Protein AF-A0A8S3WLP1-F1 (afdb_monomer_lite)

Radius of gyration: 37.95 Å; chains: 1; bounding box: 92×64×104 Å

Organism: Parnassius apollo (NCBI:txid110799)

Foldseek 3Di:
DLLVQLVVDDAPVSLLVSLLVVVVVVVVVVVVCVVVVVVPDDPDPDDDPVRVVLVVLLVVLVVLLVLLVCVLVPDVDPVSVVSVCVLCVPPPDDPPDPCNNVVSVVSSVVSVVVSVVSVVVSVVVVVVVVVVVLVVCCVVPVVVSVCVVVCPPDDDPDPDPPPVVVCVVVCVVPVDDDDDDDDPVVVVVCVVCVPPDDDDDDQQALVNLQVVLVPDDQPDQDWPSRDGSVSVNVPSSNSHSVSVNVSVCVVVVHDDPSVVDGDDDDDDDVLVVLLVLLVVLLVVLVPDPPVRQDDQDDDDPDPVLVVSLVSCVVVLVVQCVVQDDPSSVVSSVSSNSVSSSVSVVVVCSVPPDDDDDDPPDDPVLVVLVVLLVVLVVLLVLLVCVLVVDPDPVSVVSVCVLCVVPPDDPPDPCVNVVSVVSSVVSVVSSVVSVVVSVVVVVVVVVVVLVVVCVVPVCVSVVVVVDDPPPDDDDDDDPVRVVVVVVVD

pLDDT: mean 73.32, std 16.51, range [24.61, 93.19]

Secondary structure (DSSP, 8-state):
-HHHHHHT--SHHHHHHHHHHHHHHHHHHHHHHHHHTT-SS--S----HHHHHHHHHHHHHHHHHHHHHHHHTT---HHHHHHHHHHTTTSS--TTSTTHHHHHHHHHHHHHHHHHHHHHHHHHHHHHHHHHHHHHHHHH-SSHHHHHHH-SS---SS-PPPHHHHHHHHHHHHTS---PPPPTHHHHHHHHHTTSPPPPPP---HHHHHHHHHHS-TTSPP-TT---HHHHHH-TTHHHHHHHHHHHHHHHT---HHHH---------HHHHHHHHHHHHHHHHHHS-GGGPPPPP-----HHHHHHHHHHHHHHHHHHHT--SHHHHHHHHHHHHHHHHHHHHHHHHSS-----------HHHHHHHHHHHHHHHHHHHHHHHHTT---HHHHHHHHHHTTTS---TTSTTHHHHHHHHHHHHHHHHHHHHHHHHHHHHHHHHHHHHHHHHH-SSHHHHHHHS-------PPPPHHHHHHHHH--

Sequence (487 aa):
MLVTYLEASRDLCETDSILFGAALAVCRIIVAKVSTAGRATGQSSAIPAWRRRIEERIAKARALIGRLICFRSGNNRPRIVRTVRMAFAGTNVSLSQPDITQKLTERIDDLKQIIAAWGKRIRRYTERSTRFNQNRLFQSDQKRPYESLERPMVSGTGPAPNQADTVAYWRGLCSEPVNHSEGPWTEVVASQCASIKSMDNVIITPVDVAEAVRRAPNWKSPGLDGLHHYWLKGFVVCHTVLARQFQEALNQKSLPSLFTTGITHLVPKDQEHMRSTLEEAIVETRSTPLENRPRLLRIALSKRNRTVVRALNPMLVTYLEASRDLCETDSILFGAALAVCRIIVAKVSTAGRATGQSSAIPAWRRRIEERIAKARALIGRLICFRSGNNRPRIVRSVRMAFAWTNVSLSQLDITQKLTERIDDLKQRIAAWGKRIRRYTERSTRFNQNRLFQSDQKRPYESLERPMVSGTSPAPNQADTVAFWRGL

Structure (mmCIF, N/CA/C/O backbone):
data_AF-A0A8S3WLP1-F1
#
_entry.id   AF-A0A8S3WLP1-F1
#
loop_
_atom_site.group_PDB
_atom_site.id
_atom_site.type_symbol
_atom_site.label_atom_id
_atom_site.label_alt_id
_atom_site.label_comp_id
_atom_site.label_asym_id
_atom_site.label_entity_id
_atom_site.label_seq_id
_atom_site.pdbx_PDB_ins_code
_atom_site.Cartn_x
_atom_site.Cartn_y
_atom_site.Cartn_z
_atom_site.occupancy
_atom_site.B_iso_or_equiv
_atom_site.auth_seq_id
_atom_site.auth_comp_id
_atom_site.auth_asym_id
_atom_site.auth_atom_id
_atom_site.pdbx_PDB_model_num
ATOM 1 N N . MET A 1 1 ? -17.213 -3.301 -33.132 1.00 66.12 1 MET A N 1
ATOM 2 C CA . MET A 1 1 ? -17.154 -1.854 -32.833 1.00 66.12 1 MET A CA 1
ATOM 3 C C . MET A 1 1 ? -15.719 -1.335 -32.860 1.00 66.12 1 MET A C 1
ATOM 5 O O . MET A 1 1 ? -15.440 -0.527 -33.718 1.00 66.12 1 MET A O 1
ATOM 9 N N . LEU A 1 2 ? -14.779 -1.795 -32.019 1.00 81.12 2 LEU A N 1
ATOM 10 C CA . LEU A 1 2 ? -13.382 -1.317 -32.122 1.00 81.12 2 LEU A CA 1
ATOM 11 C C . LEU A 1 2 ? -12.720 -1.681 -33.469 1.00 81.12 2 LEU A C 1
ATOM 13 O O . LEU A 1 2 ? -12.082 -0.832 -34.071 1.00 81.12 2 LEU A O 1
ATOM 17 N N . VAL A 1 3 ? -12.944 -2.905 -33.965 1.00 83.75 3 VAL A N 1
ATOM 18 C CA . VAL A 1 3 ? -12.459 -3.389 -35.277 1.00 83.75 3 VAL A CA 1
ATOM 19 C C . VAL A 1 3 ? -12.862 -2.441 -36.413 1.00 83.75 3 VAL A C 1
ATOM 21 O O . VAL A 1 3 ? -12.006 -1.954 -37.131 1.00 83.75 3 VAL A O 1
ATOM 24 N N . THR A 1 4 ? -14.148 -2.089 -36.497 1.00 84.12 4 THR A N 1
ATOM 25 C CA . THR A 1 4 ? -14.695 -1.237 -37.566 1.00 84.12 4 THR A CA 1
ATOM 26 C C . THR A 1 4 ? -14.133 0.185 -37.543 1.00 84.12 4 THR A C 1
ATOM 28 O O . THR A 1 4 ? -13.967 0.789 -38.594 1.00 84.12 4 THR A O 1
ATOM 31 N N . TYR A 1 5 ? -13.828 0.730 -36.358 1.00 84.88 5 TYR A N 1
ATOM 32 C CA . TYR A 1 5 ? -13.171 2.038 -36.252 1.00 84.88 5 TYR A CA 1
ATOM 33 C C . TYR A 1 5 ? -11.689 1.965 -36.631 1.00 84.88 5 TYR A C 1
ATOM 35 O O . TYR A 1 5 ? -11.190 2.864 -37.294 1.00 84.88 5 TYR A O 1
ATOM 43 N N . LEU A 1 6 ? -10.995 0.892 -36.242 1.00 84.69 6 LEU A N 1
ATOM 44 C CA . LEU A 1 6 ? -9.585 0.692 -36.580 1.00 84.69 6 LEU A CA 1
ATOM 45 C C . LEU A 1 6 ? -9.378 0.439 -38.081 1.00 84.69 6 LEU A C 1
ATOM 47 O O . LEU A 1 6 ? -8.436 0.968 -38.658 1.00 84.69 6 LEU A O 1
ATOM 51 N N . GLU A 1 7 ? -10.267 -0.315 -38.728 1.00 83.81 7 GLU A N 1
ATOM 52 C CA . GLU A 1 7 ? -10.231 -0.548 -40.180 1.00 83.81 7 GLU A CA 1
ATOM 53 C C . GLU A 1 7 ? -10.473 0.735 -40.986 1.00 83.81 7 GLU A C 1
ATOM 55 O O . GLU A 1 7 ? -9.900 0.904 -42.058 1.00 83.81 7 GLU A O 1
ATOM 60 N N . ALA A 1 8 ? -11.274 1.661 -40.452 1.00 84.06 8 ALA A N 1
ATOM 61 C CA . ALA A 1 8 ? -11.528 2.964 -41.063 1.00 84.06 8 ALA A CA 1
ATOM 62 C C . ALA A 1 8 ? -10.413 3.999 -40.807 1.00 84.06 8 ALA A C 1
ATOM 64 O O . ALA A 1 8 ? -10.480 5.100 -41.357 1.00 84.06 8 ALA A O 1
ATOM 65 N N . SER A 1 9 ? -9.412 3.673 -39.979 1.00 85.69 9 SER A N 1
ATOM 66 C CA . SER A 1 9 ? -8.360 4.614 -39.599 1.00 85.69 9 SER A CA 1
ATOM 67 C C . SER A 1 9 ? -7.372 4.872 -40.738 1.00 85.69 9 SER A C 1
ATOM 69 O O . SER A 1 9 ? -6.784 3.951 -41.320 1.00 85.69 9 SER A O 1
ATOM 71 N N . ARG A 1 10 ? -7.164 6.157 -41.022 1.00 82.12 10 ARG A N 1
ATOM 72 C CA . ARG A 1 10 ? -6.362 6.649 -42.144 1.00 82.12 10 ARG A CA 1
ATOM 73 C C . ARG A 1 10 ? -4.885 6.751 -41.801 1.00 82.12 10 ARG A C 1
ATOM 75 O O . ARG A 1 10 ? -4.058 6.424 -42.641 1.00 82.12 10 ARG A O 1
ATOM 82 N N . ASP A 1 11 ? -4.562 7.154 -40.576 1.00 83.19 11 ASP A N 1
ATOM 83 C CA . ASP A 1 11 ? -3.187 7.377 -40.134 1.00 83.19 11 ASP A CA 1
ATOM 84 C C . ASP A 1 11 ? -2.925 6.902 -38.691 1.00 83.19 11 ASP A C 1
ATOM 86 O O . ASP A 1 11 ? -3.831 6.501 -37.949 1.00 83.19 11 ASP A O 1
ATOM 90 N N . LEU A 1 12 ? -1.643 6.923 -38.309 1.00 84.62 12 LEU A N 1
ATOM 91 C CA . LEU A 1 12 ? -1.171 6.514 -36.983 1.00 84.62 12 LEU A CA 1
ATOM 92 C C . LEU A 1 12 ? -1.759 7.376 -35.851 1.00 84.62 12 LEU A C 1
ATOM 94 O O . LEU A 1 12 ? -1.975 6.863 -34.754 1.00 84.62 12 LEU A O 1
ATOM 98 N N . CYS A 1 13 ? -2.037 8.660 -36.096 1.00 84.94 13 CYS A N 1
ATOM 99 C CA . CYS A 1 13 ? -2.582 9.583 -35.093 1.00 84.94 13 CYS A CA 1
ATOM 100 C C . CYS A 1 13 ? -4.051 9.277 -34.778 1.00 84.94 13 CYS A C 1
ATOM 102 O O . CYS A 1 13 ? -4.478 9.297 -33.619 1.00 84.94 13 CYS A O 1
ATOM 104 N N . GLU A 1 14 ? -4.836 8.981 -35.809 1.00 86.06 14 GLU A N 1
ATOM 105 C CA . GLU A 1 14 ? -6.228 8.579 -35.687 1.00 86.06 14 GLU A CA 1
ATOM 106 C C . GLU A 1 14 ? -6.328 7.202 -35.022 1.00 86.06 14 GLU A C 1
ATOM 108 O O . GLU A 1 14 ? -7.146 7.016 -34.119 1.00 86.06 14 GLU A O 1
ATOM 113 N N . THR A 1 15 ? -5.448 6.261 -35.386 1.00 87.56 15 THR A N 1
ATOM 114 C CA . THR A 1 15 ? -5.368 4.953 -34.718 1.00 87.56 15 THR A CA 1
ATOM 115 C C . THR A 1 15 ? -5.044 5.107 -33.233 1.00 87.56 15 THR A C 1
ATOM 117 O O . THR A 1 15 ? -5.734 4.511 -32.404 1.00 87.56 15 THR A O 1
ATOM 120 N N . ASP A 1 16 ? -4.069 5.943 -32.869 1.00 86.62 16 ASP A N 1
ATOM 121 C CA . ASP A 1 16 ? -3.753 6.238 -31.467 1.00 86.62 16 ASP A CA 1
ATOM 122 C C . ASP A 1 16 ? -4.955 6.839 -30.715 1.00 86.62 16 ASP A C 1
ATOM 124 O O . ASP A 1 16 ? -5.356 6.344 -29.659 1.00 86.62 16 ASP A O 1
ATOM 128 N N . SER A 1 17 ? -5.630 7.821 -31.316 1.00 86.12 17 SER A N 1
ATOM 129 C CA . SER A 1 17 ? -6.822 8.457 -30.739 1.00 86.12 17 SER A CA 1
ATOM 130 C C . SER A 1 17 ? -7.965 7.460 -30.503 1.00 86.12 17 SER A C 1
ATOM 132 O O . SER A 1 17 ? -8.630 7.493 -29.461 1.00 86.12 17 SER A O 1
ATOM 134 N N . ILE A 1 18 ? -8.183 6.533 -31.442 1.00 88.31 18 ILE A N 1
ATOM 135 C CA . ILE A 1 18 ? -9.172 5.453 -31.320 1.00 88.31 18 ILE A CA 1
ATOM 136 C C . ILE A 1 18 ? -8.787 4.500 -30.182 1.00 88.31 18 ILE A C 1
ATOM 138 O O . ILE A 1 18 ? -9.649 4.112 -29.386 1.00 88.31 18 ILE A O 1
ATOM 142 N N . LEU A 1 19 ? -7.506 4.141 -30.061 1.00 87.88 19 LEU A N 1
ATOM 143 C CA . LEU A 1 19 ? -7.007 3.270 -28.993 1.00 87.88 19 LEU A CA 1
ATOM 144 C C . LEU A 1 19 ? -7.119 3.929 -27.619 1.00 87.88 19 LEU A C 1
ATOM 146 O O . LEU A 1 19 ? -7.581 3.286 -26.671 1.00 87.88 19 LEU A O 1
ATOM 150 N N . PHE A 1 20 ? -6.777 5.211 -27.512 1.00 85.62 20 PHE A N 1
ATOM 151 C CA . PHE A 1 20 ? -6.965 5.997 -26.299 1.00 85.62 20 PHE A CA 1
ATOM 152 C C . PHE A 1 20 ? -8.448 6.083 -25.921 1.00 85.62 20 PHE A C 1
ATOM 154 O O . PHE A 1 20 ? -8.819 5.811 -24.776 1.00 85.62 20 PHE A O 1
ATOM 161 N N . GLY A 1 21 ? -9.323 6.371 -26.888 1.00 84.19 21 GLY A N 1
ATOM 162 C CA . GLY A 1 21 ? -10.773 6.377 -26.698 1.00 84.19 21 GLY A CA 1
ATOM 163 C C . GLY A 1 21 ? -11.313 5.025 -26.222 1.00 84.19 21 GLY A C 1
ATOM 164 O O . GLY A 1 21 ? -12.123 4.973 -25.293 1.00 84.19 21 GLY A O 1
ATOM 165 N N . ALA A 1 22 ? -10.819 3.921 -26.787 1.00 86.50 22 ALA A N 1
ATOM 166 C CA . ALA A 1 22 ? -11.171 2.565 -26.379 1.00 86.50 22 ALA A CA 1
ATOM 167 C C . ALA A 1 22 ? -10.685 2.244 -24.957 1.00 86.50 22 ALA A C 1
ATOM 169 O O . ALA A 1 22 ? -11.454 1.726 -24.143 1.00 86.50 22 ALA A O 1
ATOM 170 N N . ALA A 1 23 ? -9.442 2.597 -24.620 1.00 82.50 23 ALA A N 1
ATOM 171 C CA . ALA A 1 23 ? -8.887 2.440 -23.277 1.00 82.50 23 ALA A CA 1
ATOM 172 C C . ALA A 1 23 ? -9.677 3.263 -22.248 1.00 82.50 23 ALA A C 1
ATOM 174 O O . ALA A 1 23 ? -10.032 2.759 -21.178 1.00 82.50 23 ALA A O 1
ATOM 175 N N . LEU A 1 24 ? -10.032 4.503 -22.591 1.00 78.94 24 LEU A N 1
ATOM 176 C CA . LEU A 1 24 ? -10.851 5.381 -21.764 1.00 78.94 24 LEU A CA 1
ATOM 177 C C . LEU A 1 24 ? -12.268 4.828 -21.593 1.00 78.94 24 LEU A C 1
ATOM 179 O O . LEU A 1 24 ? -12.806 4.867 -20.487 1.00 78.94 24 LEU A O 1
ATOM 183 N N . ALA A 1 25 ? -12.871 4.279 -22.648 1.00 83.44 25 ALA A N 1
ATOM 184 C CA . ALA A 1 25 ? -14.175 3.630 -22.586 1.00 83.44 25 ALA A CA 1
ATOM 185 C C . ALA A 1 25 ? -14.140 2.395 -21.678 1.00 83.44 25 ALA A C 1
ATOM 187 O O . ALA A 1 25 ? -15.004 2.258 -20.814 1.00 83.44 25 ALA A O 1
ATOM 188 N N . VAL A 1 26 ? -13.115 1.543 -21.786 1.00 80.44 26 VAL A N 1
ATOM 189 C CA . VAL A 1 26 ? -12.922 0.401 -20.878 1.00 80.44 26 VAL A CA 1
ATOM 190 C C . VAL A 1 26 ? -12.738 0.881 -19.440 1.00 80.44 26 VAL A C 1
ATOM 192 O O . VAL A 1 26 ? -13.415 0.377 -18.545 1.00 80.44 26 VAL A O 1
ATOM 195 N N . CYS A 1 27 ? -11.911 1.902 -19.203 1.00 74.81 27 CYS A N 1
ATOM 196 C CA . CYS A 1 27 ? -11.758 2.519 -17.885 1.00 74.81 27 CYS A CA 1
ATOM 197 C C . CYS A 1 27 ? -13.095 3.036 -17.343 1.00 74.81 27 CYS A C 1
ATOM 199 O O . CYS A 1 27 ? -13.458 2.735 -16.208 1.00 74.81 27 CYS A O 1
ATOM 201 N N . ARG A 1 28 ? -13.867 3.763 -18.158 1.00 74.00 28 ARG A N 1
ATOM 202 C CA . ARG A 1 28 ? -15.192 4.285 -17.797 1.00 74.00 28 ARG A CA 1
ATOM 203 C C . ARG A 1 28 ? -16.190 3.169 -17.532 1.00 74.00 28 ARG A C 1
ATOM 205 O O . ARG A 1 28 ? -16.942 3.285 -16.577 1.00 74.00 28 ARG A O 1
ATOM 212 N N . ILE A 1 29 ? -16.181 2.083 -18.302 1.00 74.81 29 ILE A N 1
ATOM 213 C CA . ILE A 1 29 ? -17.043 0.914 -18.088 1.00 74.81 29 ILE A CA 1
ATOM 214 C C . ILE A 1 29 ? -16.640 0.183 -16.815 1.00 74.81 29 ILE A C 1
ATOM 216 O O . ILE A 1 29 ? -17.515 -0.226 -16.065 1.00 74.81 29 ILE A O 1
ATOM 220 N N . ILE A 1 30 ? -15.349 0.023 -16.531 1.00 67.62 30 ILE A N 1
ATOM 221 C CA . ILE A 1 30 ? -14.875 -0.589 -15.285 1.00 67.62 30 ILE A CA 1
ATOM 222 C C . ILE A 1 30 ? -15.276 0.288 -14.098 1.00 67.62 30 ILE A C 1
ATOM 224 O O . ILE A 1 30 ? -15.857 -0.220 -13.145 1.00 67.62 30 ILE A O 1
ATOM 228 N N . VAL A 1 31 ? -15.058 1.603 -14.169 1.00 53.53 31 VAL A N 1
ATOM 229 C CA . VAL A 1 31 ? -15.486 2.558 -13.137 1.00 53.53 31 VAL A CA 1
ATOM 230 C C . VAL A 1 31 ? -17.010 2.564 -12.997 1.00 53.53 31 VAL A C 1
ATOM 232 O O . VAL A 1 31 ? -17.515 2.522 -11.882 1.00 53.53 31 VAL A O 1
ATOM 235 N N . ALA A 1 32 ? -17.764 2.525 -14.095 1.00 49.91 32 ALA A N 1
ATOM 236 C CA . ALA A 1 32 ? -19.222 2.454 -14.093 1.00 49.91 32 ALA A CA 1
ATOM 237 C C . ALA A 1 32 ? -19.740 1.101 -13.587 1.00 49.91 32 ALA A C 1
ATOM 239 O O . ALA A 1 32 ? -20.746 1.075 -12.888 1.00 49.91 32 ALA A O 1
ATOM 240 N N . LYS A 1 33 ? -19.061 -0.019 -13.862 1.00 45.75 33 LYS A N 1
ATOM 241 C CA . LYS A 1 33 ? -19.350 -1.353 -13.305 1.00 45.75 33 LYS A CA 1
ATOM 242 C C . LYS A 1 33 ? -19.047 -1.403 -11.814 1.00 45.75 33 LYS A C 1
ATOM 244 O O . LYS A 1 33 ? -19.847 -1.937 -11.059 1.00 45.75 33 LYS A O 1
ATOM 249 N N . VAL A 1 34 ? -17.961 -0.778 -11.368 1.00 40.53 34 VAL A N 1
ATOM 250 C CA . VAL A 1 34 ? -17.670 -0.572 -9.941 1.00 40.53 34 VAL A CA 1
ATOM 251 C C . VAL A 1 34 ? -18.740 0.321 -9.291 1.00 40.53 34 VAL A C 1
ATOM 253 O O . VAL A 1 34 ? -19.162 0.044 -8.171 1.00 40.53 34 VAL A O 1
ATOM 256 N N . SER A 1 35 ? -19.254 1.327 -10.004 1.00 33.94 35 SER A N 1
ATOM 257 C CA . SER A 1 35 ? -20.339 2.206 -9.540 1.00 33.94 35 SER A CA 1
ATOM 258 C C . SER A 1 35 ? -21.739 1.573 -9.593 1.00 33.94 35 SER A C 1
ATOM 260 O O . SER A 1 35 ? -22.585 1.908 -8.769 1.00 33.94 35 SER A O 1
ATOM 262 N N . THR A 1 36 ? -22.011 0.644 -10.515 1.00 35.88 36 THR A N 1
ATOM 263 C CA . THR A 1 36 ? -23.318 -0.032 -10.679 1.00 35.88 36 THR A CA 1
ATOM 264 C C . THR A 1 36 ? -23.415 -1.314 -9.860 1.00 35.88 36 THR A C 1
ATOM 266 O O . THR A 1 36 ? -24.435 -1.520 -9.211 1.00 35.88 36 THR A O 1
ATOM 269 N N . ALA A 1 37 ? -22.335 -2.094 -9.733 1.00 36.72 37 ALA A N 1
ATOM 270 C CA . ALA A 1 37 ? -22.196 -3.089 -8.661 1.00 36.72 37 ALA A CA 1
ATOM 271 C C . ALA A 1 37 ? -22.193 -2.422 -7.267 1.00 36.72 37 ALA A C 1
ATOM 273 O O . ALA A 1 37 ? -22.454 -3.066 -6.254 1.00 36.72 37 ALA A O 1
ATOM 274 N N . GLY A 1 38 ? -21.934 -1.110 -7.233 1.00 33.56 38 GLY A N 1
ATOM 275 C CA . GLY A 1 38 ? -22.075 -0.211 -6.093 1.00 33.56 38 GLY A CA 1
ATOM 276 C C . GLY A 1 38 ? -23.409 0.545 -6.007 1.00 33.56 38 GLY A C 1
ATOM 277 O O . GLY A 1 38 ? -23.510 1.455 -5.181 1.00 33.56 38 GLY A O 1
ATOM 278 N N . ARG A 1 39 ? -24.462 0.194 -6.770 1.00 32.38 39 ARG A N 1
ATOM 279 C CA . ARG A 1 39 ? -25.829 0.712 -6.524 1.00 32.38 39 ARG A CA 1
ATOM 280 C C . ARG A 1 39 ? -26.478 0.025 -5.314 1.00 32.38 39 ARG A C 1
ATOM 282 O O . ARG A 1 39 ? -27.535 -0.580 -5.383 1.00 32.38 39 ARG A O 1
ATOM 289 N N . ALA A 1 40 ? -25.823 0.203 -4.176 1.00 34.88 40 ALA A N 1
ATOM 290 C CA . ALA A 1 40 ? -26.427 0.315 -2.860 1.00 34.88 40 ALA A CA 1
ATOM 291 C C . ALA A 1 40 ? -25.549 1.231 -1.989 1.00 34.88 40 ALA A C 1
ATOM 293 O O . ALA A 1 40 ? -25.119 0.830 -0.919 1.00 34.88 40 ALA A O 1
ATOM 294 N N . THR A 1 41 ? -25.212 2.427 -2.488 1.00 35.56 41 THR A N 1
ATOM 295 C CA . THR A 1 41 ? -25.177 3.711 -1.755 1.00 35.56 41 THR A CA 1
ATOM 296 C C . THR A 1 41 ? -24.485 4.745 -2.634 1.00 35.56 41 THR A C 1
ATOM 298 O O . THR A 1 41 ? -23.300 4.603 -2.930 1.00 35.56 41 THR A O 1
ATOM 301 N N . GLY A 1 42 ? -25.214 5.786 -3.039 1.00 35.31 42 GLY A N 1
ATOM 302 C CA . GLY A 1 42 ? -24.645 6.911 -3.769 1.00 35.31 42 GLY A CA 1
ATOM 303 C C . GLY A 1 42 ? -23.438 7.501 -3.042 1.00 35.31 42 GLY A C 1
ATOM 304 O O . GLY A 1 42 ? -23.465 7.701 -1.825 1.00 35.31 42 GLY A O 1
ATOM 305 N N . GLN A 1 43 ? -22.390 7.789 -3.810 1.00 39.75 43 GLN A N 1
ATOM 306 C CA . GLN A 1 43 ? -21.311 8.678 -3.403 1.00 39.75 43 GLN A CA 1
ATOM 307 C C . GLN A 1 43 ? -21.858 10.105 -3.309 1.00 39.75 43 GLN A C 1
ATOM 309 O O . GLN A 1 43 ? -21.673 10.942 -4.179 1.00 39.75 43 GLN A O 1
ATOM 314 N N . SER A 1 44 ? -22.541 10.373 -2.207 1.00 31.58 44 SER A N 1
ATOM 315 C CA . SER A 1 44 ? -22.236 11.567 -1.443 1.00 31.58 44 SER A CA 1
ATOM 316 C C . SER A 1 44 ? -21.090 11.176 -0.509 1.00 31.58 44 SER A C 1
ATOM 318 O O . SER A 1 44 ? -21.017 10.033 -0.051 1.00 31.58 44 SER A O 1
ATOM 320 N N . SER A 1 45 ? -20.227 12.115 -0.152 1.00 42.16 45 SER A N 1
ATOM 321 C CA . SER A 1 45 ? -19.348 12.082 1.027 1.00 42.16 45 SER A CA 1
ATOM 322 C C . SER A 1 45 ? -20.122 11.932 2.361 1.00 42.16 45 SER A C 1
ATOM 324 O O . SER A 1 45 ? -19.682 12.378 3.420 1.00 42.16 45 SER A O 1
ATOM 326 N N . ALA A 1 46 ? -21.296 11.297 2.329 1.00 56.12 46 ALA A N 1
ATOM 327 C CA . ALA A 1 46 ? -22.242 11.158 3.404 1.00 56.12 46 ALA A CA 1
ATOM 328 C C . ALA A 1 46 ? -21.700 10.204 4.461 1.00 56.12 46 ALA A C 1
ATOM 330 O O . ALA A 1 46 ? -21.478 9.010 4.246 1.00 56.12 46 ALA A O 1
ATOM 331 N N . ILE A 1 47 ? -21.556 10.771 5.651 1.00 60.78 47 ILE A N 1
ATOM 332 C CA . ILE A 1 47 ? -21.352 10.098 6.926 1.00 60.78 47 ILE A CA 1
ATOM 333 C C . ILE A 1 47 ? -22.065 8.723 6.934 1.00 60.78 47 ILE A C 1
ATOM 335 O O . ILE A 1 47 ? -23.292 8.667 6.749 1.00 60.78 47 ILE A O 1
ATOM 339 N N . PRO A 1 48 ? -21.334 7.610 7.175 1.00 76.44 48 PRO A N 1
ATOM 340 C CA . PRO A 1 48 ? -21.901 6.264 7.152 1.00 76.44 48 PRO A CA 1
ATOM 341 C C . PRO A 1 48 ? -23.155 6.139 8.024 1.00 76.44 48 PRO A C 1
ATOM 343 O O . PRO A 1 48 ? -23.210 6.692 9.122 1.00 76.44 48 PRO A O 1
ATOM 346 N N . ALA A 1 49 ? -24.146 5.352 7.597 1.00 76.94 49 ALA A N 1
ATOM 347 C CA . ALA A 1 49 ? -25.426 5.222 8.310 1.00 76.94 49 ALA A CA 1
ATOM 348 C C . ALA A 1 49 ? -25.277 4.764 9.778 1.00 76.94 49 ALA A C 1
ATOM 350 O O . ALA A 1 49 ? -26.048 5.155 10.653 1.00 76.94 49 ALA A O 1
ATOM 351 N N . TRP A 1 50 ? -24.264 3.947 10.092 1.00 82.00 50 TRP A N 1
ATOM 352 C CA . TRP A 1 50 ? -23.956 3.584 11.480 1.00 82.00 50 TRP A CA 1
ATOM 353 C C . TRP A 1 50 ? -23.457 4.780 12.302 1.00 82.00 50 TRP A C 1
ATOM 355 O O . TRP A 1 50 ? -23.735 4.838 13.497 1.00 82.00 50 TRP A O 1
ATOM 365 N N . ARG A 1 51 ? -22.730 5.714 11.679 1.00 83.31 51 ARG A N 1
ATOM 366 C CA . ARG A 1 51 ? -22.168 6.898 12.330 1.00 83.31 51 ARG A CA 1
ATOM 367 C C . ARG A 1 51 ? -23.274 7.910 12.614 1.00 83.31 51 ARG A C 1
ATOM 369 O O . ARG A 1 51 ? -23.427 8.268 13.777 1.00 83.31 51 ARG A O 1
ATOM 376 N N . ARG A 1 52 ? -24.139 8.193 11.629 1.00 82.44 52 ARG A N 1
ATOM 377 C CA . ARG A 1 52 ? -25.355 9.010 11.818 1.00 82.44 52 ARG A CA 1
ATOM 378 C C . ARG A 1 52 ? -26.229 8.512 12.969 1.00 82.44 52 ARG A C 1
ATOM 380 O O . ARG A 1 52 ? -26.515 9.268 13.887 1.00 82.44 52 ARG A O 1
ATOM 387 N N . ARG A 1 53 ? -26.556 7.213 13.007 1.00 84.44 53 ARG A N 1
ATOM 388 C CA . ARG A 1 53 ? -27.376 6.633 14.093 1.00 84.44 53 ARG A CA 1
ATOM 389 C C . ARG A 1 53 ? -26.771 6.819 15.486 1.00 84.44 53 ARG A C 1
ATOM 391 O O . ARG A 1 53 ? -27.502 6.961 16.462 1.00 84.44 53 ARG A O 1
ATOM 398 N N . ILE A 1 54 ? -25.445 6.755 15.616 1.00 85.38 54 ILE A N 1
ATOM 399 C CA . ILE A 1 54 ? -24.785 6.944 16.915 1.00 85.38 54 ILE A CA 1
ATOM 400 C C . ILE A 1 54 ? -24.697 8.437 17.261 1.00 85.38 54 ILE A C 1
ATOM 402 O O . ILE A 1 54 ? -24.937 8.795 18.411 1.00 85.38 54 ILE A O 1
ATOM 406 N N . GLU A 1 55 ? -24.413 9.302 16.287 1.00 88.25 55 GLU A N 1
ATOM 407 C CA . GLU A 1 55 ? -24.399 10.761 16.456 1.00 88.25 55 GLU A CA 1
ATOM 408 C C . GLU A 1 55 ? -25.785 11.299 16.851 1.00 88.25 55 GLU A C 1
ATOM 410 O O . GLU A 1 55 ? -25.882 12.074 17.799 1.00 88.25 55 GLU A O 1
ATOM 415 N N . GLU A 1 56 ? -26.867 10.800 16.249 1.00 89.19 56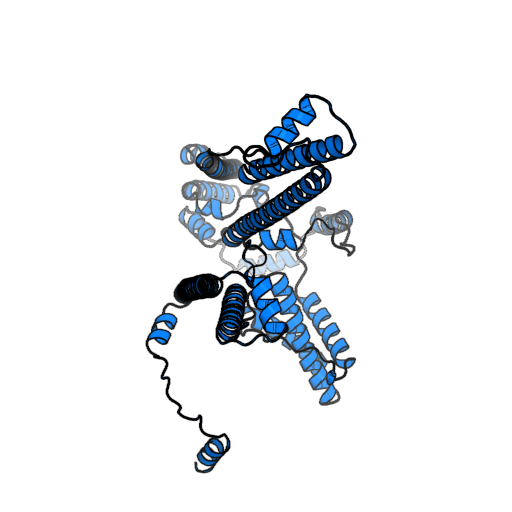 GLU A N 1
ATOM 416 C CA . GLU A 1 56 ? -28.247 11.121 16.641 1.00 89.19 56 GLU A CA 1
ATOM 417 C C . GLU A 1 56 ? -28.565 10.686 18.078 1.00 89.19 56 GLU A C 1
ATOM 419 O O . GLU A 1 56 ? -29.200 11.426 18.832 1.00 89.19 56 GLU A O 1
ATOM 424 N N . ARG A 1 57 ? -28.104 9.499 18.503 1.00 88.88 57 ARG A N 1
ATOM 425 C CA . ARG A 1 57 ? -28.258 9.045 19.897 1.00 88.88 57 ARG A CA 1
ATOM 426 C C . ARG A 1 57 ? -27.504 9.954 20.866 1.00 88.88 57 ARG A C 1
ATOM 428 O O . ARG A 1 57 ? -28.052 10.305 21.909 1.00 88.88 57 ARG A O 1
ATOM 435 N N . ILE A 1 58 ? -26.283 10.363 20.512 1.00 88.56 58 ILE A N 1
ATOM 436 C CA . ILE A 1 58 ? -25.493 11.328 21.289 1.00 88.56 58 ILE A CA 1
ATOM 437 C C . ILE A 1 58 ? -26.224 12.675 21.367 1.00 88.56 58 ILE A C 1
ATOM 439 O O . ILE A 1 58 ? -26.328 13.237 22.455 1.00 88.56 58 ILE A O 1
ATOM 443 N N . ALA A 1 59 ? -26.765 13.176 20.254 1.00 91.00 59 ALA A N 1
ATOM 444 C CA . ALA A 1 59 ? -27.503 14.436 20.207 1.00 91.00 59 ALA A CA 1
ATOM 445 C C . ALA A 1 59 ? -28.761 14.399 21.092 1.00 91.00 59 ALA A C 1
ATOM 447 O O . ALA A 1 59 ? -28.960 15.295 21.911 1.00 91.00 59 ALA A O 1
ATOM 448 N N . LYS A 1 60 ? -29.559 13.324 21.015 1.00 90.88 60 LYS A N 1
ATOM 449 C CA . LYS A 1 60 ? -30.735 13.120 21.882 1.00 90.88 60 LYS A CA 1
ATOM 450 C C . LYS A 1 60 ? -30.354 13.064 23.365 1.00 90.88 60 LYS A C 1
ATOM 452 O O . LYS A 1 60 ? -31.014 13.701 24.182 1.00 90.88 60 LYS A O 1
ATOM 457 N N . ALA A 1 61 ? -29.272 12.365 23.715 1.00 87.44 61 ALA A N 1
ATOM 458 C CA . ALA A 1 61 ? -28.786 12.297 25.095 1.00 87.44 61 ALA A CA 1
ATOM 459 C C . ALA A 1 61 ? -28.260 13.651 25.608 1.00 87.44 61 ALA A C 1
ATOM 461 O O . ALA A 1 61 ? -28.561 14.026 26.738 1.00 87.44 61 ALA A O 1
ATOM 462 N N . ARG A 1 62 ? -27.549 14.428 24.776 1.00 89.94 62 ARG A N 1
ATOM 463 C CA . ARG A 1 62 ? -27.123 15.802 25.108 1.00 89.94 62 ARG A CA 1
ATOM 464 C C . ARG A 1 62 ? -28.317 16.731 25.327 1.00 89.94 62 ARG A C 1
ATOM 466 O O . ARG A 1 62 ? -28.339 17.471 26.304 1.00 89.94 62 ARG A O 1
ATOM 473 N N . ALA A 1 63 ? -29.331 16.648 24.466 1.00 90.38 63 ALA A N 1
ATOM 474 C CA . ALA A 1 63 ? -30.561 17.426 24.607 1.00 90.38 63 ALA A CA 1
ATOM 475 C C . ALA A 1 63 ? -31.367 17.038 25.859 1.00 90.38 63 ALA A C 1
ATOM 477 O O . ALA A 1 63 ? -32.070 17.878 26.423 1.00 90.38 63 ALA A O 1
ATOM 478 N N . LEU A 1 64 ? -31.289 15.777 26.297 1.00 88.75 64 LEU A N 1
ATOM 479 C CA . LEU A 1 64 ? -31.889 15.331 27.552 1.00 88.75 64 LEU A CA 1
ATOM 480 C C . LEU A 1 64 ? -31.105 15.850 28.765 1.00 88.75 64 LEU A C 1
ATOM 482 O O . LEU A 1 64 ? -31.724 16.386 29.676 1.00 88.75 64 LEU A O 1
ATOM 486 N N . ILE A 1 65 ? -29.768 15.780 28.744 1.00 88.56 65 ILE A N 1
ATOM 487 C CA . ILE A 1 65 ? -28.909 16.386 29.778 1.00 88.56 65 ILE A CA 1
ATOM 488 C C . ILE A 1 65 ? -29.219 17.879 29.924 1.00 88.56 65 ILE A C 1
ATOM 490 O O . ILE A 1 65 ? -29.447 18.334 31.039 1.00 88.56 65 ILE A O 1
ATOM 494 N N . GLY A 1 66 ? -29.300 18.625 28.816 1.00 87.69 66 GLY A N 1
ATOM 495 C CA . GLY A 1 66 ? -29.646 20.050 28.849 1.00 87.69 66 GLY A CA 1
ATOM 496 C C . GLY A 1 66 ? -30.991 20.310 29.532 1.00 87.69 66 GLY A C 1
ATOM 497 O O . GLY A 1 66 ? -31.089 21.179 30.390 1.00 87.69 66 GLY A O 1
ATOM 498 N N . ARG A 1 67 ? -32.013 19.495 29.241 1.00 88.12 67 ARG A N 1
ATOM 499 C CA . ARG A 1 67 ? -33.331 19.599 29.890 1.00 88.12 67 ARG A CA 1
ATOM 500 C C . ARG A 1 67 ? -33.311 19.237 31.377 1.00 88.12 67 ARG A C 1
ATOM 502 O O . ARG A 1 67 ? -33.997 19.896 32.151 1.00 88.12 67 ARG A O 1
ATOM 509 N N . LEU A 1 68 ? -32.527 18.234 31.777 1.00 87.19 68 LEU A N 1
ATOM 510 C CA . LEU A 1 68 ? -32.347 17.858 33.185 1.00 87.19 68 LEU A CA 1
ATOM 511 C C . LEU A 1 68 ? -31.609 18.954 33.970 1.00 87.19 68 LEU A C 1
ATOM 513 O O . LEU A 1 68 ? -31.987 19.244 35.101 1.00 87.19 68 LEU A O 1
ATOM 517 N N . ILE A 1 69 ? -30.611 19.602 33.356 1.00 87.69 69 ILE A N 1
ATOM 518 C CA . ILE A 1 69 ? -29.910 20.757 33.936 1.00 87.69 69 ILE A CA 1
ATOM 519 C C . ILE A 1 69 ? -30.870 21.941 34.084 1.00 87.69 69 ILE A C 1
ATOM 521 O O . ILE A 1 69 ? -30.959 22.499 35.170 1.00 87.69 69 ILE A O 1
ATOM 525 N N . CYS A 1 70 ? -31.650 22.283 33.050 1.00 86.12 70 CYS A N 1
ATOM 526 C CA . CYS A 1 70 ? -32.630 23.371 33.136 1.00 86.12 70 CYS A CA 1
ATOM 527 C C . CYS A 1 70 ? -33.672 23.143 34.242 1.00 86.12 70 CYS A C 1
ATOM 529 O O . CYS A 1 70 ? -34.000 24.081 34.963 1.00 86.12 70 CYS A O 1
ATOM 531 N N . PHE A 1 71 ? -34.180 21.915 34.390 1.00 85.88 71 PHE A N 1
ATOM 532 C CA . PHE A 1 71 ? -35.106 21.568 35.471 1.00 85.88 71 PHE A CA 1
ATOM 533 C C . PHE A 1 71 ? -34.442 21.703 36.849 1.00 85.88 71 PHE A C 1
ATOM 535 O O . PHE A 1 71 ? -35.013 22.308 37.750 1.00 85.88 71 PHE A O 1
ATOM 542 N N . ARG A 1 72 ? -33.197 21.226 36.993 1.00 83.88 72 ARG A N 1
ATOM 543 C CA . ARG A 1 72 ? -32.401 21.383 38.221 1.00 83.88 72 ARG A CA 1
ATOM 544 C C . ARG A 1 72 ? -32.143 22.853 38.578 1.00 83.88 72 ARG A C 1
ATOM 546 O O . ARG A 1 72 ? -32.095 23.178 39.756 1.00 83.88 72 ARG A O 1
ATOM 553 N N . SER A 1 73 ? -31.997 23.729 37.585 1.00 83.94 73 SER A N 1
ATOM 554 C CA . SER A 1 73 ? -31.857 25.181 37.767 1.00 83.94 73 SER A CA 1
ATOM 555 C C . SER A 1 73 ? -33.182 25.907 38.062 1.00 83.94 73 SER A C 1
ATOM 557 O O . SER A 1 73 ? -33.197 27.132 38.072 1.00 83.94 73 SER A O 1
ATOM 559 N N . GLY A 1 74 ? -34.292 25.188 38.279 1.00 80.69 74 GLY A N 1
ATOM 560 C CA . GLY A 1 74 ? -35.583 25.762 38.681 1.00 80.69 74 GLY A CA 1
ATOM 561 C C . GLY A 1 74 ? -36.568 26.038 37.538 1.00 80.69 74 GLY A C 1
ATOM 562 O O . GLY A 1 74 ? -37.619 26.636 37.760 1.00 80.69 74 GLY A O 1
ATOM 563 N N . ASN A 1 75 ? -36.279 25.609 36.303 1.00 82.56 75 ASN A N 1
ATOM 564 C CA . ASN A 1 75 ? -37.185 25.827 35.173 1.00 82.56 75 ASN A CA 1
ATOM 565 C C . ASN A 1 75 ? -38.281 24.748 35.092 1.00 82.56 75 ASN A C 1
ATOM 567 O O . ASN A 1 75 ? -38.070 23.657 34.554 1.00 82.56 75 ASN A O 1
ATOM 571 N N . ASN A 1 76 ? -39.484 25.101 35.550 1.00 81.12 76 ASN A N 1
ATOM 572 C CA . ASN A 1 76 ? -40.641 24.203 35.643 1.00 81.12 76 ASN A CA 1
ATOM 573 C C . ASN A 1 76 ? -41.625 24.292 34.465 1.00 81.12 76 ASN A C 1
ATOM 575 O O . ASN A 1 76 ? -42.796 23.932 34.594 1.00 81.12 76 ASN A O 1
ATOM 579 N N . ARG A 1 77 ? -41.181 24.729 33.278 1.00 84.62 77 ARG A N 1
ATOM 580 C CA . ARG A 1 77 ? -42.055 24.745 32.092 1.00 84.62 77 ARG A CA 1
ATOM 581 C C . ARG A 1 77 ? -42.645 23.347 31.811 1.00 84.62 77 ARG A C 1
ATOM 583 O O . ARG A 1 77 ? -41.884 22.373 31.779 1.00 84.62 77 ARG A O 1
ATOM 590 N N . PRO A 1 78 ? -43.947 23.219 31.479 1.00 82.94 78 PRO A N 1
ATOM 591 C CA . PRO A 1 78 ? -44.626 21.921 31.343 1.00 82.94 78 PRO A CA 1
ATOM 592 C C . PRO A 1 78 ? -43.938 20.935 30.385 1.00 82.94 78 PRO A C 1
ATOM 594 O O . PRO A 1 78 ? -43.858 19.736 30.652 1.00 82.94 78 PRO A O 1
ATOM 597 N N . ARG A 1 79 ? -43.370 21.439 29.279 1.00 81.94 79 ARG A N 1
ATOM 598 C CA . ARG A 1 79 ? -42.615 20.629 28.303 1.00 81.94 79 ARG A CA 1
ATOM 599 C C . ARG A 1 79 ? -41.341 20.013 28.896 1.00 81.94 79 ARG A C 1
ATOM 601 O O . ARG A 1 79 ? -40.998 18.879 28.555 1.00 81.94 79 ARG A O 1
ATOM 608 N N . ILE A 1 80 ? -40.643 20.739 29.772 1.00 81.69 80 ILE A N 1
ATOM 609 C CA . ILE A 1 80 ? -39.430 20.260 30.447 1.00 81.69 80 ILE A CA 1
ATOM 610 C C . ILE A 1 80 ? -39.828 19.195 31.467 1.00 81.69 80 ILE A C 1
ATOM 612 O O . ILE A 1 80 ? -39.333 18.075 31.376 1.00 81.69 80 ILE A O 1
ATOM 616 N N . VAL A 1 81 ? -40.809 19.485 32.326 1.00 83.38 81 VAL A N 1
ATOM 617 C CA . VAL A 1 81 ? -41.314 18.550 33.348 1.00 83.38 81 VAL A CA 1
ATOM 618 C C . VAL A 1 81 ? -41.790 17.233 32.726 1.00 83.38 81 VAL A C 1
ATOM 620 O O . VAL A 1 81 ? -41.420 16.159 33.197 1.00 83.38 81 VAL A O 1
ATOM 623 N N . ARG A 1 82 ? -42.537 17.286 31.612 1.00 84.19 82 ARG A N 1
ATOM 624 C CA . ARG A 1 82 ? -42.959 16.086 30.866 1.00 84.19 82 ARG A CA 1
ATOM 625 C C . ARG A 1 82 ? -41.766 15.271 30.365 1.00 84.19 82 ARG A C 1
ATOM 627 O O . ARG A 1 82 ? -41.774 14.048 30.471 1.00 84.19 82 ARG A O 1
ATOM 634 N N . THR A 1 83 ? -40.733 15.938 29.851 1.00 82.94 83 THR A N 1
ATOM 635 C CA . THR A 1 83 ? -39.522 15.262 29.363 1.00 82.94 83 THR A CA 1
ATOM 636 C C . THR A 1 83 ? -38.745 14.606 30.509 1.00 82.94 83 THR A C 1
ATOM 638 O O . THR A 1 83 ? -38.266 13.486 30.350 1.00 82.94 83 THR A O 1
ATOM 641 N N . VAL A 1 84 ? -38.657 15.265 31.671 1.00 82.25 84 VAL A N 1
ATOM 642 C CA . VAL A 1 84 ? -38.011 14.705 32.867 1.00 82.25 84 VAL A CA 1
ATOM 643 C C . VAL A 1 84 ? -38.796 13.501 33.392 1.00 82.25 84 VAL A C 1
ATOM 645 O O . VAL A 1 84 ? -38.187 12.459 33.606 1.00 82.25 84 VAL A O 1
ATOM 648 N N . ARG A 1 85 ? -40.136 13.561 33.490 1.00 82.69 85 ARG A N 1
ATOM 649 C CA . ARG A 1 85 ? -40.946 12.379 33.862 1.00 82.69 85 ARG A CA 1
ATOM 650 C C . ARG A 1 85 ? -40.688 11.195 32.940 1.00 82.69 85 ARG A C 1
ATOM 652 O O . ARG A 1 85 ? -40.493 10.088 33.418 1.00 82.69 85 ARG A O 1
ATOM 659 N N . MET A 1 86 ? -40.638 11.424 31.627 1.00 81.56 86 MET A N 1
ATOM 660 C CA . MET A 1 86 ? -40.344 10.352 30.671 1.00 81.56 86 MET A CA 1
ATOM 661 C C . MET A 1 86 ? -38.917 9.806 30.801 1.00 81.56 86 MET A C 1
ATOM 663 O O . MET A 1 86 ? -38.693 8.627 30.545 1.00 81.56 86 MET A O 1
ATOM 667 N N . ALA A 1 87 ? -37.952 10.620 31.237 1.00 78.94 87 ALA A N 1
ATOM 668 C CA . ALA A 1 87 ? -36.575 10.181 31.470 1.00 78.94 87 ALA A CA 1
ATOM 669 C C . ALA A 1 87 ? -36.432 9.193 32.643 1.00 78.94 87 ALA A C 1
ATOM 671 O O . ALA A 1 87 ? -35.470 8.413 32.652 1.00 78.94 87 ALA A O 1
ATOM 672 N N . PHE A 1 88 ? -37.382 9.250 33.584 1.00 80.00 88 PHE A N 1
ATOM 673 C CA . PHE A 1 88 ? -37.528 8.396 34.767 1.00 80.00 88 PHE A CA 1
ATOM 674 C C . PHE A 1 88 ? -38.740 7.446 34.671 1.00 80.00 88 PHE A C 1
ATOM 676 O O . PHE A 1 88 ? -39.095 6.788 35.649 1.00 80.00 88 PHE A O 1
ATOM 683 N N . ALA A 1 89 ? -39.387 7.338 33.506 1.00 74.69 89 ALA A N 1
ATOM 684 C CA . ALA A 1 89 ? -40.501 6.413 33.323 1.00 74.69 89 ALA A CA 1
ATOM 685 C C . ALA A 1 89 ? -40.026 4.966 33.540 1.00 74.69 89 ALA A C 1
ATOM 687 O O . ALA A 1 89 ? -39.017 4.547 32.973 1.00 74.69 89 ALA A O 1
ATOM 688 N N . GLY A 1 90 ? -40.743 4.219 34.385 1.00 66.88 90 GLY A N 1
ATOM 689 C CA . GLY A 1 90 ? -40.364 2.860 34.788 1.00 66.88 90 GLY A CA 1
ATOM 690 C C . GLY A 1 90 ? -39.316 2.786 35.906 1.00 66.88 90 GLY A C 1
ATOM 691 O O . GLY A 1 90 ? -38.893 1.692 36.261 1.00 66.88 90 GLY A O 1
ATOM 692 N N . THR A 1 91 ? -38.906 3.921 36.481 1.00 67.81 91 THR A N 1
ATOM 693 C CA . THR A 1 91 ? -38.137 3.972 37.737 1.00 67.81 91 THR A CA 1
ATOM 694 C C . THR A 1 91 ? -39.021 4.521 38.860 1.00 67.81 91 THR A C 1
ATOM 696 O O . THR A 1 91 ? -39.835 5.405 38.605 1.00 67.81 91 THR A O 1
ATOM 699 N N . ASN A 1 92 ? -38.871 4.031 40.098 1.00 68.69 92 ASN A N 1
ATOM 700 C CA . ASN A 1 92 ? -39.666 4.445 41.276 1.00 68.69 92 ASN A CA 1
ATOM 701 C C . ASN A 1 92 ? -39.297 5.853 41.799 1.00 68.69 92 ASN A C 1
ATOM 703 O O . ASN A 1 92 ? -39.181 6.076 43.002 1.00 68.69 92 ASN A O 1
ATOM 707 N N . VAL A 1 93 ? -39.045 6.804 40.898 1.00 74.06 93 VAL A N 1
ATOM 708 C CA . VAL A 1 93 ? -38.591 8.159 41.219 1.00 74.06 93 VAL A CA 1
ATOM 709 C C . VAL A 1 93 ? -39.729 9.139 40.969 1.00 74.06 93 VAL A C 1
ATOM 711 O O . VAL A 1 93 ? -40.150 9.336 39.829 1.00 74.06 93 VAL A O 1
ATOM 714 N N . SER A 1 94 ? -40.210 9.775 42.037 1.00 75.12 94 SER A N 1
ATOM 715 C CA . SER A 1 94 ? -41.197 10.854 41.947 1.00 75.12 94 SER A CA 1
ATOM 716 C C . SER A 1 94 ? -40.501 12.214 41.967 1.00 75.12 94 SER A C 1
ATOM 718 O O . SER A 1 94 ? -39.550 12.430 42.715 1.00 75.12 94 SER A O 1
ATOM 720 N N . LEU A 1 95 ? -40.990 13.150 41.149 1.00 72.62 95 LEU A N 1
ATOM 721 C CA . LEU A 1 95 ? -40.428 14.502 41.033 1.00 72.62 95 LEU A CA 1
ATOM 722 C C . LEU A 1 95 ? -40.598 15.350 42.301 1.00 72.62 95 LEU A C 1
ATOM 724 O O . LEU A 1 95 ? -39.934 16.373 42.422 1.00 72.62 95 LEU A O 1
ATOM 728 N N . SER A 1 96 ? -41.469 14.928 43.219 1.00 71.56 96 SER A N 1
ATOM 729 C CA . SER A 1 96 ? -41.729 15.611 44.491 1.00 71.56 96 SER A CA 1
ATOM 730 C C . SER A 1 96 ? -40.862 15.092 45.644 1.00 71.56 96 SER A C 1
ATOM 732 O O . SER A 1 96 ? -41.025 15.545 46.772 1.00 71.56 96 SER A O 1
ATOM 734 N N . GLN A 1 97 ? -39.975 14.118 45.401 1.00 74.94 97 GLN A N 1
ATOM 735 C CA . GLN A 1 97 ? -39.097 13.586 46.445 1.00 74.94 97 GLN A CA 1
ATOM 736 C C . GLN A 1 97 ? -37.970 14.576 46.788 1.00 74.94 97 GLN A C 1
ATOM 738 O O . GLN A 1 97 ? -37.433 15.222 45.885 1.00 74.94 97 GLN A O 1
ATOM 743 N N . PRO A 1 98 ? -37.552 14.666 48.065 1.00 72.69 98 PRO A N 1
ATOM 744 C CA . PRO A 1 98 ? -36.492 15.584 48.492 1.00 72.69 98 PRO A CA 1
ATOM 745 C C . PRO A 1 98 ? -35.120 15.249 47.880 1.00 72.69 98 PRO A C 1
ATOM 747 O O . PRO A 1 98 ? -34.276 16.128 47.730 1.00 72.69 98 PRO A O 1
ATOM 750 N N . ASP A 1 99 ? -34.905 13.999 47.463 1.00 80.75 99 ASP A N 1
ATOM 751 C CA . ASP A 1 99 ? -33.657 13.505 46.867 1.00 80.75 99 ASP A CA 1
ATOM 752 C C . ASP A 1 99 ? -33.591 13.649 45.332 1.00 80.75 99 ASP A C 1
ATOM 754 O O . ASP A 1 99 ? -32.650 13.175 44.684 1.00 80.75 99 ASP A O 1
ATOM 758 N N . ILE A 1 100 ? -34.570 14.327 44.720 1.00 80.12 100 ILE A N 1
ATOM 759 C CA . ILE A 1 100 ? -34.672 14.444 43.261 1.00 80.12 100 ILE A CA 1
ATOM 760 C C . ILE A 1 100 ? -33.442 15.112 42.634 1.00 80.12 100 ILE A C 1
ATOM 762 O O . ILE A 1 100 ? -33.016 14.735 41.544 1.00 80.12 100 ILE A O 1
ATOM 766 N N . THR A 1 101 ? -32.814 16.065 43.323 1.00 80.94 101 THR A N 1
ATOM 767 C CA . THR A 1 101 ? -31.602 16.764 42.862 1.00 80.94 101 THR A CA 1
ATOM 768 C C . THR A 1 101 ? -30.398 15.827 42.745 1.00 80.94 101 THR A C 1
ATOM 770 O O . THR A 1 101 ? -29.635 15.914 41.774 1.00 80.94 101 THR A O 1
ATOM 773 N N . GLN A 1 102 ? -30.250 14.889 43.683 1.00 84.00 102 GLN A N 1
ATOM 774 C CA . GLN A 1 102 ? -29.215 13.861 43.645 1.00 84.00 102 GLN A CA 1
ATOM 775 C C . GLN A 1 102 ? -29.486 12.865 42.512 1.00 84.00 102 GLN A C 1
ATOM 777 O O . GLN A 1 102 ? -28.622 12.660 41.659 1.00 84.00 102 GLN A O 1
ATOM 782 N N . LYS A 1 103 ? -30.716 12.348 42.414 1.00 83.56 103 LYS A N 1
ATOM 783 C CA . LYS A 1 103 ? -31.127 11.419 41.344 1.00 83.56 103 LYS A CA 1
ATOM 784 C C . LYS A 1 103 ? -30.997 12.024 39.943 1.00 83.56 103 LYS A C 1
ATOM 786 O O . LYS A 1 103 ? -30.618 11.341 38.991 1.00 83.56 103 LYS A O 1
ATOM 791 N N . LEU A 1 104 ? -31.263 13.324 39.795 1.00 84.75 104 LEU A N 1
ATOM 792 C CA . LEU A 1 104 ? -31.010 14.069 38.557 1.00 84.75 104 LEU A CA 1
ATOM 793 C C . LEU A 1 104 ? -29.518 14.108 38.215 1.00 84.75 104 LEU A C 1
ATOM 795 O O . LEU A 1 104 ? -29.160 13.968 37.046 1.00 84.75 104 LEU A O 1
ATOM 799 N N . THR A 1 105 ? -28.653 14.285 39.215 1.00 86.25 105 THR A N 1
ATOM 800 C CA . THR A 1 105 ? -27.195 14.314 39.031 1.00 86.25 105 THR A CA 1
ATOM 801 C C . THR A 1 105 ? -26.671 12.952 38.585 1.00 86.25 105 THR A C 1
ATOM 803 O O . THR A 1 105 ? -25.981 12.875 37.570 1.00 86.25 105 THR A O 1
ATOM 806 N N . GLU A 1 106 ? -27.090 11.880 39.258 1.00 87.00 106 GLU A N 1
ATOM 807 C CA . GLU A 1 106 ? -26.756 10.498 38.891 1.00 87.00 106 GLU A CA 1
ATOM 808 C C . GLU A 1 106 ? -27.198 10.188 37.454 1.00 87.00 106 GLU A C 1
ATOM 810 O O . GLU A 1 106 ? -26.409 9.721 36.631 1.00 87.00 106 GLU A O 1
ATOM 815 N N . ARG A 1 107 ? -28.429 10.570 37.092 1.00 86.12 107 ARG A N 1
ATOM 816 C CA . ARG A 1 107 ? -28.955 10.373 35.736 1.00 86.12 107 ARG A CA 1
ATOM 817 C C . ARG A 1 107 ? -28.194 11.165 34.671 1.00 86.12 107 ARG A C 1
ATOM 819 O O . ARG A 1 107 ? -28.015 10.679 33.551 1.00 86.12 107 ARG A O 1
ATOM 826 N N . ILE A 1 108 ? -27.764 12.387 34.984 1.00 86.50 108 ILE A N 1
ATOM 827 C CA . ILE A 1 108 ? -26.926 13.198 34.091 1.00 86.50 108 ILE A CA 1
ATOM 828 C C . ILE A 1 108 ? -25.572 12.514 33.876 1.00 86.50 108 ILE A C 1
ATOM 830 O O . ILE A 1 108 ? -25.103 12.442 32.736 1.00 86.50 108 ILE A O 1
ATOM 834 N N . ASP A 1 109 ? -24.956 11.993 34.934 1.00 88.50 109 ASP A N 1
ATOM 835 C CA . ASP A 1 109 ? -23.654 11.337 34.846 1.00 88.50 109 ASP A CA 1
ATOM 836 C C . ASP A 1 109 ? -23.727 9.995 34.107 1.00 88.50 109 ASP A C 1
ATOM 838 O O . ASP A 1 109 ? -22.879 9.736 33.248 1.00 88.50 109 ASP A O 1
ATOM 842 N N . ASP A 1 110 ? -24.793 9.213 34.292 1.00 87.94 110 ASP A N 1
ATOM 843 C CA . ASP A 1 110 ? -25.083 8.028 33.475 1.00 87.94 110 ASP A CA 1
ATOM 844 C C . ASP A 1 110 ? -25.145 8.374 31.982 1.00 87.94 110 ASP A C 1
ATOM 846 O O . ASP A 1 110 ? -24.523 7.720 31.137 1.00 87.94 110 ASP A O 1
ATOM 850 N N . LEU A 1 111 ? -25.865 9.445 31.626 1.00 86.88 111 LEU A N 1
ATOM 851 C CA . LEU A 1 111 ? -25.974 9.897 30.238 1.00 86.88 111 LEU A CA 1
ATOM 852 C C . LEU A 1 111 ? -24.621 10.372 29.685 1.00 86.88 111 LEU A C 1
ATOM 854 O O . LEU A 1 111 ? -24.301 10.065 28.532 1.00 86.88 111 LEU A O 1
ATOM 858 N N . LYS A 1 112 ? -23.790 11.055 30.487 1.00 89.38 112 LYS A N 1
ATOM 859 C CA . LYS A 1 112 ? -22.412 11.418 30.099 1.00 89.38 112 LYS A CA 1
ATOM 860 C C . LYS A 1 112 ? -21.555 10.175 29.851 1.00 89.38 112 LYS A C 1
ATOM 862 O O . LYS A 1 112 ? -20.842 10.121 28.844 1.00 89.38 112 LYS A O 1
ATOM 867 N N . GLN A 1 113 ? -21.646 9.159 30.711 1.00 88.81 113 GLN A N 1
ATOM 868 C CA . GLN A 1 113 ? -20.925 7.895 30.536 1.00 88.81 113 GLN A CA 1
ATOM 869 C C . GLN A 1 113 ? -21.367 7.164 29.260 1.00 88.81 113 GLN A C 1
ATOM 871 O O . GLN A 1 113 ? -20.524 6.689 28.488 1.00 88.81 113 GLN A O 1
ATOM 876 N N . ILE A 1 114 ? -22.673 7.129 28.981 1.00 86.69 114 ILE A N 1
ATOM 877 C CA . ILE A 1 114 ? -23.235 6.542 27.759 1.00 86.69 114 ILE A CA 1
ATOM 878 C C . ILE A 1 114 ? -22.750 7.297 26.510 1.00 86.69 114 ILE A C 1
ATOM 880 O O . ILE A 1 114 ? -22.317 6.662 25.541 1.00 86.69 114 ILE A O 1
ATOM 884 N N . ILE A 1 115 ? -22.745 8.637 26.530 1.00 89.44 115 ILE A N 1
ATOM 885 C CA . ILE A 1 115 ? -22.205 9.466 25.438 1.00 89.44 115 ILE A CA 1
ATOM 886 C C . ILE A 1 115 ? -20.720 9.158 25.210 1.00 89.44 115 ILE A C 1
ATOM 888 O O . ILE A 1 115 ? -20.309 8.942 24.067 1.00 89.44 115 ILE A O 1
ATOM 892 N N . ALA A 1 116 ? -19.916 9.070 26.273 1.00 87.75 116 ALA A N 1
ATOM 893 C CA . ALA A 1 116 ? -18.500 8.722 26.169 1.00 87.75 116 ALA A CA 1
ATOM 894 C C . ALA A 1 116 ? -18.296 7.315 25.574 1.00 87.75 116 ALA A C 1
ATOM 896 O O . ALA A 1 116 ? -17.410 7.102 24.737 1.00 87.75 116 ALA A O 1
ATOM 897 N N . ALA A 1 117 ? -19.137 6.346 25.948 1.00 87.44 117 ALA A N 1
ATOM 898 C CA . ALA A 1 117 ? -19.113 4.997 25.387 1.00 87.44 117 ALA A CA 1
ATOM 899 C C . ALA A 1 117 ? -19.480 4.978 23.891 1.00 87.44 117 ALA A C 1
ATOM 901 O O . ALA A 1 117 ? -18.827 4.280 23.103 1.00 87.44 117 ALA A O 1
ATOM 902 N N . TRP A 1 118 ? -20.477 5.764 23.473 1.00 88.56 118 TRP A N 1
ATOM 903 C CA . TRP A 1 118 ? -20.834 5.948 22.064 1.00 88.56 118 TRP A CA 1
ATOM 904 C C . TRP A 1 118 ? -19.734 6.663 21.271 1.00 88.56 118 TRP A C 1
ATOM 906 O O . TRP A 1 118 ? -19.390 6.193 20.187 1.00 88.56 118 TRP A O 1
ATOM 916 N N . GLY A 1 119 ? -19.082 7.684 21.831 1.00 84.69 119 GLY A N 1
ATOM 917 C CA . GLY A 1 119 ? -17.912 8.331 21.224 1.00 84.69 119 GLY A CA 1
ATOM 918 C C . GLY A 1 119 ? -16.748 7.354 21.008 1.00 84.69 119 GLY A C 1
ATOM 919 O O . GLY A 1 119 ? -16.207 7.244 19.906 1.00 84.69 119 GLY A O 1
ATOM 920 N N . LYS A 1 120 ? -16.432 6.524 22.014 1.00 83.94 120 LYS A N 1
ATOM 921 C CA . LYS A 1 120 ? -15.450 5.428 21.879 1.00 83.94 120 LYS A CA 1
ATOM 922 C C . LYS A 1 120 ? -15.868 4.398 20.825 1.00 83.94 120 LYS A C 1
ATOM 924 O O . LYS A 1 120 ? -15.015 3.775 20.190 1.00 83.94 120 LYS A O 1
ATOM 929 N N . ARG A 1 121 ? -17.171 4.155 20.646 1.00 83.25 121 ARG A N 1
ATOM 930 C CA . ARG A 1 121 ? -17.691 3.260 19.600 1.00 83.25 121 ARG A CA 1
ATOM 931 C C . ARG A 1 121 ? -17.496 3.861 18.210 1.00 83.25 121 ARG A C 1
ATOM 933 O O . ARG A 1 121 ? -17.022 3.128 17.346 1.00 83.25 121 ARG A O 1
ATOM 940 N N . ILE A 1 122 ? -17.771 5.156 18.030 1.00 83.06 122 ILE A N 1
ATOM 941 C CA . ILE A 1 122 ? -17.495 5.877 16.780 1.00 83.06 122 ILE A CA 1
ATOM 942 C C . ILE A 1 122 ? -16.014 5.764 16.439 1.00 83.06 122 ILE A C 1
ATOM 944 O O . ILE A 1 122 ? -15.689 5.219 15.390 1.00 83.06 122 ILE A O 1
ATOM 948 N N . ARG A 1 123 ? -15.118 6.141 17.360 1.00 77.38 123 ARG A N 1
ATOM 949 C CA . ARG A 1 123 ? -13.665 6.066 17.143 1.00 77.38 123 ARG A CA 1
ATOM 950 C C . ARG A 1 123 ? -13.210 4.673 16.698 1.00 77.38 123 ARG A C 1
ATOM 952 O O . ARG A 1 123 ? -12.549 4.540 15.676 1.00 77.38 123 ARG A O 1
ATOM 959 N N . ARG A 1 124 ? -13.632 3.618 17.405 1.00 82.12 124 ARG A N 1
ATOM 960 C CA . ARG A 1 124 ? -13.281 2.229 17.049 1.00 82.12 124 ARG A CA 1
ATOM 961 C C . ARG A 1 124 ? -13.798 1.804 15.676 1.00 82.12 124 ARG A C 1
ATOM 963 O O . ARG A 1 124 ? -13.156 0.993 15.013 1.00 82.12 124 ARG A O 1
ATOM 970 N N . TYR A 1 125 ? -14.988 2.249 15.286 1.00 84.50 125 TYR A N 1
ATOM 971 C CA . TYR A 1 125 ? -15.575 1.881 13.997 1.00 84.50 125 TYR A CA 1
ATOM 972 C C . TYR A 1 125 ? -14.930 2.664 12.857 1.00 84.50 125 TYR A C 1
ATOM 974 O O . TYR A 1 125 ? -14.619 2.060 11.834 1.00 84.50 125 TYR A O 1
ATOM 982 N N . THR A 1 126 ? -14.629 3.945 13.072 1.00 76.31 126 THR A N 1
ATOM 983 C CA . THR A 1 126 ? -13.839 4.758 12.146 1.00 76.31 126 THR A CA 1
ATOM 984 C C . THR A 1 126 ? -12.457 4.144 11.943 1.00 76.31 126 THR A C 1
ATOM 986 O O . THR A 1 126 ? -12.114 3.842 10.811 1.00 76.31 126 THR A O 1
ATOM 989 N N . GLU A 1 127 ? -11.720 3.831 13.016 1.00 76.19 127 GLU A N 1
ATOM 990 C CA . GLU A 1 127 ? -10.403 3.173 12.941 1.00 76.19 127 GLU A CA 1
ATOM 991 C C . GLU A 1 127 ? -10.458 1.814 12.230 1.00 76.19 127 GLU A C 1
ATOM 993 O O . GLU A 1 127 ? -9.539 1.435 11.509 1.00 76.19 127 GLU A O 1
ATOM 998 N N . ARG A 1 128 ? -11.532 1.039 12.427 1.00 74.06 128 ARG A N 1
ATOM 999 C CA . ARG A 1 128 ? -11.713 -0.221 11.699 1.00 74.06 128 ARG A CA 1
ATOM 1000 C C . ARG A 1 128 ? -11.939 0.030 10.211 1.00 74.06 128 ARG A C 1
ATOM 1002 O O . ARG A 1 128 ? -11.367 -0.689 9.401 1.00 74.06 128 ARG A O 1
ATOM 1009 N N . SER A 1 129 ? -12.779 1.003 9.870 1.00 70.56 129 SER A N 1
ATOM 1010 C CA . SER A 1 129 ? -13.101 1.342 8.485 1.00 70.56 129 SER A CA 1
ATOM 1011 C C . SER A 1 129 ? -11.887 1.905 7.752 1.00 70.56 129 SER A C 1
ATOM 1013 O O . SER A 1 129 ? -11.630 1.504 6.622 1.00 70.56 129 SER A O 1
ATOM 1015 N N . THR A 1 130 ? -11.107 2.777 8.397 1.00 68.56 130 THR A N 1
ATOM 1016 C CA . THR A 1 130 ? -9.865 3.310 7.829 1.00 68.56 130 THR A CA 1
ATOM 1017 C C . T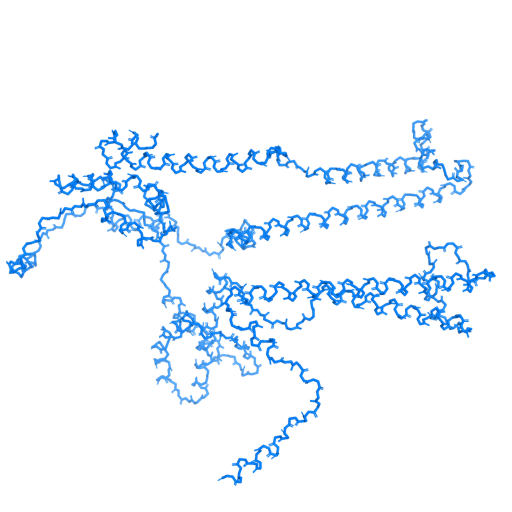HR A 1 130 ? -8.847 2.198 7.621 1.00 68.56 130 THR A C 1
ATOM 1019 O O . THR A 1 130 ? -8.334 2.078 6.518 1.00 68.56 130 THR A O 1
ATOM 1022 N N . ARG A 1 131 ? -8.638 1.310 8.604 1.00 71.75 131 ARG A N 1
ATOM 1023 C CA . ARG A 1 131 ? -7.752 0.140 8.445 1.00 71.75 131 ARG A CA 1
ATOM 1024 C C . ARG A 1 131 ? -8.214 -0.808 7.349 1.00 71.75 131 ARG A C 1
ATOM 1026 O O . ARG A 1 131 ? -7.389 -1.331 6.617 1.00 71.75 131 ARG A O 1
ATOM 1033 N N . PHE A 1 132 ? -9.517 -1.059 7.241 1.00 70.75 132 PHE A N 1
ATOM 1034 C CA . PHE A 1 132 ? -10.062 -1.897 6.175 1.00 70.75 132 PHE A CA 1
ATOM 1035 C C . PHE A 1 132 ? -9.777 -1.284 4.801 1.00 70.75 132 PHE A C 1
ATOM 1037 O O . PHE A 1 132 ? -9.262 -1.975 3.926 1.00 70.75 132 PHE A O 1
ATOM 1044 N N . ASN A 1 133 ? -10.032 0.017 4.642 1.00 63.56 133 ASN A N 1
ATOM 1045 C CA . ASN A 1 133 ? -9.748 0.735 3.405 1.00 63.56 133 ASN A CA 1
ATOM 1046 C C . ASN A 1 133 ? -8.246 0.769 3.102 1.00 63.56 133 ASN A C 1
ATOM 1048 O O . ASN A 1 133 ? -7.872 0.454 1.983 1.00 63.56 133 ASN A O 1
ATOM 1052 N N . GLN A 1 134 ? -7.392 1.063 4.088 1.00 62.81 134 GLN A N 1
ATOM 1053 C CA . GLN A 1 134 ? -5.929 1.037 3.961 1.00 62.81 134 GLN A CA 1
ATOM 1054 C C . GLN A 1 134 ? -5.414 -0.351 3.570 1.00 62.81 134 GLN A C 1
ATOM 1056 O O . GLN A 1 134 ? -4.595 -0.456 2.669 1.00 62.81 134 GLN A O 1
ATOM 1061 N N . ASN A 1 135 ? -5.925 -1.420 4.187 1.00 68.38 135 ASN A N 1
ATOM 1062 C CA . ASN A 1 135 ? -5.543 -2.792 3.853 1.00 68.38 135 ASN A CA 1
ATOM 1063 C C . ASN A 1 135 ? -6.000 -3.188 2.445 1.00 68.38 135 ASN A C 1
ATOM 1065 O O . ASN A 1 135 ? -5.263 -3.865 1.736 1.00 68.38 135 ASN A O 1
ATOM 1069 N N . ARG A 1 136 ? -7.203 -2.772 2.034 1.00 60.06 136 ARG A N 1
ATOM 1070 C CA . ARG A 1 136 ? -7.705 -3.007 0.675 1.00 60.06 136 ARG A CA 1
ATOM 1071 C C . ARG A 1 136 ? -6.874 -2.243 -0.354 1.00 60.06 136 ARG A C 1
ATOM 1073 O O . ARG A 1 136 ? -6.505 -2.816 -1.369 1.00 60.06 136 ARG A O 1
ATOM 1080 N N . LEU A 1 137 ? -6.550 -0.982 -0.061 1.00 56.06 137 LEU A N 1
ATOM 1081 C CA . LEU A 1 137 ? -5.704 -0.140 -0.903 1.00 56.06 137 LEU A CA 1
ATOM 1082 C C . LEU A 1 137 ? -4.295 -0.732 -1.008 1.00 56.06 137 LEU A C 1
ATOM 1084 O O . LEU A 1 137 ? -3.789 -0.846 -2.107 1.00 56.06 137 LEU A O 1
ATOM 1088 N N . PHE A 1 138 ? -3.724 -1.214 0.099 1.00 53.84 138 PHE A N 1
ATOM 1089 C CA . PHE A 1 138 ? -2.435 -1.909 0.129 1.00 53.84 138 PHE A CA 1
ATOM 1090 C C . PHE A 1 138 ? -2.435 -3.195 -0.710 1.00 53.84 138 PHE A C 1
ATOM 1092 O O . PHE A 1 138 ? -1.431 -3.524 -1.325 1.00 53.84 138 PHE A O 1
ATOM 1099 N N . GLN A 1 139 ? -3.545 -3.936 -0.763 1.00 44.97 139 GLN A N 1
ATOM 1100 C CA . GLN A 1 139 ? -3.643 -5.128 -1.613 1.00 44.97 139 GLN A CA 1
ATOM 1101 C C . GLN A 1 139 ? -3.659 -4.790 -3.110 1.00 44.97 139 GLN A C 1
ATOM 1103 O O . GLN A 1 139 ? -3.105 -5.554 -3.893 1.00 44.97 139 GLN A O 1
ATOM 1108 N N . SER A 1 140 ? -4.282 -3.674 -3.504 1.00 45.38 140 SER A N 1
ATOM 1109 C CA . SER A 1 140 ? -4.377 -3.247 -4.908 1.00 45.38 140 SER A CA 1
ATOM 1110 C C . SER A 1 140 ? -3.188 -2.406 -5.385 1.00 45.38 140 SER A C 1
ATOM 1112 O O . SER A 1 140 ? -2.736 -2.562 -6.511 1.00 45.38 140 SER A O 1
ATOM 1114 N N . ASP A 1 141 ? -2.702 -1.502 -4.538 1.00 48.84 141 ASP A N 1
ATOM 1115 C CA . ASP A 1 141 ? -1.627 -0.549 -4.801 1.00 48.84 141 ASP A CA 1
ATOM 1116 C C . ASP A 1 141 ? -0.893 -0.281 -3.484 1.00 48.84 141 ASP A C 1
ATOM 1118 O O . ASP A 1 141 ? -1.322 0.496 -2.626 1.00 48.84 141 ASP A O 1
ATOM 1122 N N . GLN A 1 142 ? 0.227 -0.975 -3.312 1.00 51.22 142 GLN A N 1
ATOM 1123 C CA . GLN A 1 142 ? 1.007 -0.925 -2.083 1.00 51.22 142 GLN A CA 1
ATOM 1124 C C . GLN A 1 142 ? 1.611 0.458 -1.817 1.00 51.22 142 GLN A C 1
ATOM 1126 O O . GLN A 1 142 ? 1.969 0.705 -0.672 1.00 51.22 142 GLN A O 1
ATOM 1131 N N . LYS A 1 143 ? 1.707 1.358 -2.812 1.00 46.38 143 LYS A N 1
ATOM 1132 C CA . LYS A 1 143 ? 2.355 2.676 -2.677 1.00 46.38 143 LYS A CA 1
ATOM 1133 C C . LYS A 1 143 ? 1.434 3.735 -2.074 1.00 46.38 143 LYS A C 1
ATOM 1135 O O . LYS A 1 143 ? 1.829 4.423 -1.135 1.00 46.38 143 LYS A O 1
ATOM 1140 N N . ARG A 1 144 ? 0.181 3.810 -2.527 1.00 50.00 144 ARG A N 1
ATOM 1141 C CA . ARG A 1 144 ? -0.785 4.848 -2.110 1.00 50.00 144 ARG A CA 1
ATOM 1142 C C . ARG A 1 144 ? -1.028 4.979 -0.595 1.00 50.00 144 ARG A C 1
ATOM 1144 O O . ARG A 1 144 ? -1.191 6.106 -0.126 1.00 50.00 144 ARG A O 1
ATOM 1151 N N . PRO A 1 145 ? -1.062 3.894 0.210 1.00 46.38 145 PRO A N 1
ATOM 1152 C CA . PRO A 1 145 ? -1.172 4.010 1.662 1.00 46.38 145 PRO A CA 1
ATOM 1153 C C . PRO A 1 145 ? 0.026 4.730 2.282 1.00 46.38 145 PRO A C 1
ATOM 1155 O O . PRO A 1 145 ? -0.175 5.550 3.172 1.00 46.38 145 PRO A O 1
ATOM 1158 N N . TYR A 1 146 ? 1.246 4.452 1.813 1.00 53.19 146 TYR A N 1
ATOM 1159 C CA . TYR A 1 146 ? 2.454 5.100 2.327 1.00 53.19 146 TYR A CA 1
ATOM 1160 C C . TYR A 1 146 ? 2.578 6.524 1.812 1.00 53.19 146 TYR A C 1
ATOM 1162 O O . TYR A 1 146 ? 2.820 7.406 2.617 1.00 53.19 146 TYR A O 1
ATOM 1170 N N . GLU A 1 147 ? 2.250 6.792 0.548 1.00 50.47 147 GLU A N 1
ATOM 1171 C CA . GLU A 1 147 ? 2.187 8.162 0.020 1.00 50.47 147 GLU A CA 1
ATOM 1172 C C . GLU A 1 147 ? 1.223 9.045 0.831 1.00 50.47 147 GLU A C 1
ATOM 1174 O O . GLU A 1 147 ? 1.553 10.181 1.160 1.00 50.47 147 GLU A O 1
ATOM 1179 N N . SER A 1 148 ? 0.065 8.508 1.241 1.00 52.12 148 SER A N 1
ATOM 1180 C CA . SER A 1 148 ? -0.896 9.227 2.095 1.00 52.12 148 SER A CA 1
ATOM 1181 C C . SER A 1 148 ? -0.423 9.454 3.540 1.00 52.12 148 SER A C 1
ATOM 1183 O O . SER A 1 148 ? -0.961 10.318 4.230 1.00 52.12 148 SER A O 1
ATOM 1185 N N . LEU A 1 149 ? 0.553 8.667 4.009 1.00 54.62 149 LEU A N 1
ATOM 1186 C CA . LEU A 1 149 ? 1.142 8.758 5.351 1.00 54.62 149 LEU A CA 1
ATOM 1187 C C . LEU A 1 149 ? 2.436 9.586 5.363 1.00 54.62 149 LEU A C 1
ATOM 1189 O O . LEU A 1 149 ? 2.733 10.222 6.369 1.00 54.62 149 LEU A O 1
ATOM 1193 N N . GLU A 1 150 ? 3.188 9.572 4.264 1.00 50.12 150 GLU A N 1
ATOM 1194 C CA . GLU A 1 150 ? 4.450 10.289 4.056 1.00 50.12 150 GLU A CA 1
ATOM 1195 C C . GLU A 1 150 ? 4.221 11.723 3.575 1.00 50.12 150 GLU A C 1
ATOM 1197 O O . GLU A 1 150 ? 5.041 12.595 3.848 1.00 50.12 150 GLU A O 1
ATOM 1202 N N . ARG A 1 151 ? 3.090 11.997 2.909 1.00 47.25 151 ARG A N 1
ATOM 1203 C CA . ARG A 1 151 ? 2.692 13.346 2.491 1.00 47.25 151 ARG A CA 1
ATOM 1204 C C . ARG A 1 151 ? 1.371 13.773 3.135 1.00 47.25 151 ARG A C 1
ATOM 1206 O O . ARG A 1 151 ? 0.352 13.860 2.445 1.00 47.25 151 ARG A O 1
ATOM 1213 N N . PRO A 1 152 ? 1.342 14.110 4.434 1.00 43.06 152 PRO A N 1
ATOM 1214 C CA . PRO A 1 152 ? 0.268 14.937 4.955 1.00 43.06 152 PRO A CA 1
ATOM 1215 C C . PRO A 1 152 ? 0.481 16.358 4.422 1.00 43.06 152 PRO A C 1
ATOM 1217 O O . PRO A 1 152 ? 1.077 17.146 5.125 1.00 43.06 152 PRO A O 1
ATOM 1220 N N . MET A 1 153 ? 0.087 16.657 3.175 1.00 39.75 153 MET A N 1
ATOM 1221 C CA . MET A 1 153 ? 0.068 18.005 2.566 1.00 39.75 153 MET A CA 1
ATOM 1222 C C . MET A 1 153 ? 1.133 18.973 3.136 1.00 39.75 153 MET A C 1
ATOM 1224 O O . MET A 1 153 ? 0.799 19.999 3.713 1.00 39.75 153 MET A O 1
ATOM 1228 N N . VAL A 1 154 ? 2.416 18.610 3.043 1.00 37.16 154 VAL A N 1
ATOM 1229 C CA . VAL A 1 154 ? 3.538 19.455 3.473 1.00 37.16 154 VAL A CA 1
ATOM 1230 C C . VAL A 1 154 ? 4.590 19.408 2.376 1.00 37.16 154 VAL A C 1
ATOM 1232 O O . VAL A 1 154 ? 5.117 18.351 2.025 1.00 37.16 154 VAL A O 1
ATOM 1235 N N . SER A 1 155 ? 4.813 20.585 1.802 1.00 37.91 155 SER A N 1
ATOM 1236 C CA . SER A 1 155 ? 5.869 20.938 0.865 1.00 37.91 155 SER A CA 1
ATOM 1237 C C . SER A 1 155 ? 7.231 20.519 1.419 1.00 37.91 155 SER A C 1
ATOM 1239 O O . SER A 1 155 ? 7.550 20.818 2.568 1.00 37.91 155 SER A O 1
ATOM 1241 N N . GLY A 1 156 ? 8.028 19.813 0.615 1.00 33.38 156 GLY A N 1
ATOM 1242 C CA . GLY A 1 156 ? 9.384 19.424 0.995 1.00 33.38 156 GLY A CA 1
ATOM 1243 C C . GLY A 1 156 ? 10.248 20.654 1.274 1.00 33.38 156 GLY A C 1
ATOM 1244 O O . GLY A 1 156 ? 10.360 21.542 0.435 1.00 33.38 156 GLY A O 1
ATOM 1245 N N . THR A 1 157 ? 10.840 20.704 2.463 1.00 37.97 157 THR A N 1
ATOM 1246 C CA . THR A 1 157 ? 11.773 21.741 2.911 1.00 37.97 157 THR A CA 1
ATOM 1247 C C . THR A 1 157 ? 13.187 21.414 2.442 1.00 37.97 157 THR A C 1
ATOM 1249 O O . THR A 1 157 ? 13.947 20.723 3.116 1.00 37.97 157 THR A O 1
ATOM 1252 N N . GLY A 1 158 ? 13.497 21.910 1.256 1.00 43.78 158 GLY A N 1
ATOM 1253 C CA . GLY A 1 158 ? 14.814 22.075 0.650 1.00 43.78 158 GLY A CA 1
ATOM 1254 C C . GLY A 1 158 ? 14.564 22.817 -0.664 1.00 43.78 158 GLY A C 1
ATOM 1255 O O . GLY A 1 158 ? 13.562 22.493 -1.310 1.00 43.78 158 GLY A O 1
ATOM 1256 N N . PRO A 1 159 ? 15.353 23.839 -1.050 1.00 43.16 159 PRO A N 1
ATOM 1257 C CA . PRO A 1 159 ? 15.107 24.543 -2.297 1.00 43.16 159 PRO A CA 1
ATOM 1258 C C . PRO A 1 159 ? 15.424 23.575 -3.437 1.00 43.16 159 PRO A C 1
ATOM 1260 O O . PRO A 1 159 ? 16.568 23.420 -3.854 1.00 43.16 159 PRO A O 1
ATOM 1263 N N . ALA A 1 160 ? 14.400 22.861 -3.905 1.00 49.97 160 ALA A N 1
ATOM 1264 C CA . ALA A 1 160 ? 14.449 22.236 -5.209 1.00 49.97 160 ALA A CA 1
ATOM 1265 C C . ALA A 1 160 ? 14.791 23.352 -6.207 1.00 49.97 160 ALA A C 1
ATOM 1267 O O . ALA A 1 160 ? 14.221 24.444 -6.083 1.00 49.97 160 ALA A O 1
ATOM 1268 N N . PRO A 1 161 ? 15.717 23.122 -7.154 1.00 55.94 161 PRO A N 1
ATOM 1269 C CA . PRO A 1 161 ? 15.986 24.107 -8.186 1.00 55.94 161 PRO A CA 1
ATOM 1270 C C . PRO A 1 161 ? 14.654 24.489 -8.827 1.00 55.94 161 PRO A C 1
ATOM 1272 O O . PRO A 1 161 ? 13.816 23.628 -9.118 1.00 55.94 161 PRO A O 1
ATOM 1275 N N . ASN A 1 162 ? 14.428 25.796 -8.944 1.00 68.38 162 ASN A N 1
ATOM 1276 C CA . ASN A 1 162 ? 13.184 26.344 -9.452 1.00 68.38 162 ASN A CA 1
ATOM 1277 C C . ASN A 1 162 ? 12.859 25.676 -10.797 1.00 68.38 162 ASN A C 1
ATOM 1279 O O . ASN A 1 162 ? 13.718 25.543 -11.677 1.00 68.38 162 ASN A O 1
ATOM 1283 N N . GLN A 1 163 ? 11.617 25.212 -10.938 1.00 60.25 163 GLN A N 1
ATOM 1284 C CA . GLN A 1 163 ? 11.165 24.514 -12.137 1.00 60.25 163 GLN A CA 1
ATOM 1285 C C . GLN A 1 163 ? 11.364 25.387 -13.382 1.00 60.25 163 GLN A C 1
ATOM 1287 O O . GLN A 1 163 ? 11.732 24.865 -14.430 1.00 60.25 163 GLN A O 1
ATOM 1292 N N . ALA A 1 164 ? 11.173 26.704 -13.254 1.00 71.00 164 ALA A N 1
ATOM 1293 C CA . ALA A 1 164 ? 11.390 27.648 -14.345 1.00 71.00 164 ALA A CA 1
ATOM 1294 C C . ALA A 1 164 ? 12.862 27.686 -14.786 1.00 71.00 164 ALA A C 1
ATOM 1296 O O . ALA A 1 164 ? 13.140 27.533 -15.973 1.00 71.00 164 ALA A O 1
ATOM 1297 N N . ASP A 1 165 ? 13.793 27.787 -13.838 1.00 72.94 165 ASP A N 1
ATOM 1298 C CA . ASP A 1 165 ? 15.232 27.894 -14.118 1.00 72.94 165 ASP A CA 1
ATOM 1299 C C . ASP A 1 165 ? 15.776 26.598 -14.730 1.00 72.94 165 ASP A C 1
ATOM 1301 O O . ASP A 1 165 ? 16.558 26.610 -15.679 1.00 72.94 165 ASP A O 1
ATOM 1305 N N . THR A 1 166 ? 15.284 25.457 -14.244 1.00 68.19 166 THR A N 1
ATOM 1306 C CA . THR A 1 166 ? 15.653 24.141 -14.776 1.00 68.19 166 THR A CA 1
ATOM 1307 C C . THR A 1 166 ? 15.123 23.949 -16.199 1.00 68.19 166 THR A C 1
ATOM 1309 O O . THR A 1 166 ? 15.838 23.453 -17.068 1.00 68.19 166 THR A O 1
ATOM 1312 N N . VAL A 1 167 ? 13.878 24.359 -16.466 1.00 70.12 167 VAL A N 1
ATOM 1313 C CA . VAL A 1 167 ? 13.291 24.304 -17.814 1.00 70.12 167 VAL A CA 1
ATOM 1314 C C . VAL A 1 167 ? 14.022 25.247 -18.767 1.00 70.12 167 VAL A C 1
ATOM 1316 O O . VAL A 1 167 ? 14.284 24.850 -19.898 1.00 70.12 167 VAL A O 1
ATOM 1319 N N . ALA A 1 168 ? 14.374 26.457 -18.329 1.00 77.31 168 ALA A N 1
ATOM 1320 C CA . ALA A 1 168 ? 15.116 27.419 -19.140 1.00 77.31 168 ALA A CA 1
ATOM 1321 C C . ALA A 1 168 ? 16.497 26.876 -19.542 1.00 77.31 168 ALA A C 1
ATOM 1323 O O . ALA A 1 168 ? 16.839 26.907 -20.722 1.00 77.31 168 ALA A O 1
ATOM 1324 N N . TYR A 1 169 ? 17.235 26.295 -18.590 1.00 75.94 169 TYR A N 1
ATOM 1325 C CA . TYR A 1 169 ? 18.542 25.684 -18.842 1.00 75.94 169 TYR A CA 1
ATOM 1326 C C . TYR A 1 169 ? 18.480 24.575 -19.907 1.00 75.94 169 TYR A C 1
ATOM 1328 O O . TYR A 1 169 ? 19.201 24.622 -20.903 1.00 75.94 169 TYR A O 1
ATOM 1336 N N . TRP A 1 170 ? 17.585 23.594 -19.741 1.00 73.81 170 TRP A N 1
ATOM 1337 C CA . TRP A 1 170 ? 17.476 22.478 -20.691 1.00 73.81 170 TRP A CA 1
ATOM 1338 C C . TRP A 1 170 ? 16.880 22.893 -22.038 1.00 73.81 170 TRP A C 1
ATOM 1340 O O . TRP A 1 170 ? 17.244 22.321 -23.063 1.00 73.81 170 TRP A O 1
ATOM 1350 N N . ARG A 1 171 ? 15.985 23.890 -22.059 1.00 74.50 171 ARG A N 1
ATOM 1351 C CA . ARG A 1 171 ? 15.427 24.429 -23.305 1.00 74.50 171 ARG A CA 1
ATOM 1352 C C . ARG A 1 171 ? 16.513 25.076 -24.162 1.00 74.50 171 ARG A C 1
ATOM 1354 O O . ARG A 1 171 ? 16.562 24.781 -25.350 1.00 74.50 171 ARG A O 1
ATOM 1361 N N . GLY A 1 172 ? 17.391 25.882 -23.563 1.00 74.31 172 GLY A N 1
ATOM 1362 C CA . GLY A 1 172 ? 18.513 26.490 -24.285 1.00 74.31 172 GLY A CA 1
ATOM 1363 C C . GLY A 1 172 ? 19.492 25.452 -24.844 1.00 74.31 172 GLY A C 1
ATOM 1364 O O . GLY A 1 172 ? 20.015 25.624 -25.935 1.00 74.31 172 GLY A O 1
ATOM 1365 N N . LEU A 1 173 ? 19.695 24.332 -24.140 1.00 69.00 173 LEU A N 1
ATOM 1366 C CA . LEU A 1 173 ? 20.614 23.281 -24.590 1.00 69.00 173 LEU A CA 1
ATOM 1367 C C . LEU A 1 173 ? 20.022 22.360 -25.674 1.00 69.00 173 LEU A C 1
ATOM 1369 O O . LEU A 1 173 ? 20.759 21.858 -26.518 1.00 69.00 173 LEU A O 1
ATOM 1373 N N . CYS A 1 174 ? 18.720 22.060 -25.608 1.00 59.31 174 CYS A N 1
ATOM 1374 C CA . CYS A 1 174 ? 18.118 20.961 -26.378 1.00 59.31 174 CYS A CA 1
ATOM 1375 C C . CYS A 1 174 ? 16.961 21.361 -27.303 1.00 59.31 174 CYS A C 1
ATOM 1377 O O . CYS A 1 174 ? 16.526 20.527 -28.091 1.00 59.31 174 CYS A O 1
ATOM 1379 N N . SER A 1 175 ? 16.389 22.562 -27.173 1.00 64.62 175 SER A N 1
ATOM 1380 C CA . SER A 1 175 ? 15.207 22.979 -27.950 1.00 64.62 175 SER A CA 1
ATOM 1381 C C . SER A 1 175 ? 15.496 24.063 -28.982 1.00 64.62 175 SER A C 1
ATOM 1383 O O . SER A 1 175 ? 14.673 24.264 -29.872 1.00 64.62 175 SER A O 1
ATOM 1385 N N . GLU A 1 176 ? 16.624 24.762 -28.878 1.00 70.31 176 GLU A N 1
ATOM 1386 C CA . GLU A 1 176 ? 17.029 25.726 -29.896 1.00 70.31 176 GLU A CA 1
ATOM 1387 C C . GLU A 1 176 ? 17.596 24.972 -31.110 1.00 70.31 176 GLU A C 1
ATOM 1389 O O . GLU A 1 176 ? 18.531 24.183 -30.954 1.00 70.31 176 GLU A O 1
ATOM 1394 N N . PRO A 1 177 ? 17.021 25.143 -32.315 1.00 62.69 177 PRO A N 1
ATOM 1395 C CA . PRO A 1 177 ? 17.524 24.480 -33.508 1.00 62.69 177 PRO A CA 1
ATOM 1396 C C . PRO A 1 177 ? 18.886 25.074 -33.874 1.00 62.69 177 PRO A C 1
ATOM 1398 O O . PRO A 1 177 ? 18.983 26.210 -34.334 1.00 62.69 177 PRO A O 1
ATOM 1401 N N . VAL A 1 178 ? 19.944 24.295 -33.664 1.00 68.06 178 VAL A N 1
ATOM 1402 C CA . VAL A 1 178 ? 21.301 24.645 -34.086 1.00 68.06 178 VAL A CA 1
ATOM 1403 C C . VAL A 1 178 ? 21.572 23.973 -35.429 1.00 68.06 178 VAL A C 1
ATOM 1405 O O . VAL A 1 178 ? 21.477 22.753 -35.553 1.00 68.06 178 VAL A O 1
ATOM 1408 N N . ASN A 1 179 ? 21.921 24.762 -36.446 1.00 64.69 179 ASN A N 1
ATOM 1409 C CA . ASN A 1 179 ? 22.409 24.222 -37.712 1.00 64.69 179 ASN A CA 1
ATOM 1410 C C . ASN A 1 179 ? 23.842 23.727 -37.505 1.00 64.69 179 ASN A C 1
ATOM 1412 O O . ASN A 1 179 ? 24.769 24.523 -37.356 1.00 64.69 179 ASN A O 1
ATOM 1416 N N . HIS A 1 180 ? 24.020 22.411 -37.473 1.00 62.56 180 HIS A N 1
ATOM 1417 C CA . HIS A 1 180 ? 25.342 21.802 -37.438 1.00 62.56 180 HIS A CA 1
ATOM 1418 C C . HIS A 1 180 ? 25.895 21.724 -38.864 1.00 62.56 180 HIS A C 1
ATOM 1420 O O . HIS A 1 180 ? 25.240 21.178 -39.749 1.00 62.56 180 HIS A O 1
ATOM 1426 N N . SER A 1 181 ? 27.093 22.263 -39.101 1.00 69.88 181 SER A N 1
ATOM 1427 C CA . SER A 1 181 ? 27.824 21.990 -40.338 1.00 69.88 181 SER A CA 1
ATOM 1428 C C . SER A 1 181 ? 28.326 20.548 -40.308 1.00 69.88 181 SER A C 1
ATOM 1430 O O . SER A 1 181 ? 28.939 20.118 -39.326 1.00 69.88 181 SER A O 1
ATOM 1432 N N . GLU A 1 182 ? 28.053 19.782 -41.365 1.00 68.62 182 GLU A N 1
ATOM 1433 C CA . GLU A 1 182 ? 28.614 18.439 -41.498 1.00 68.62 182 GLU A CA 1
ATOM 1434 C C . GLU A 1 182 ? 30.141 18.548 -41.560 1.00 68.62 182 GLU A C 1
ATOM 1436 O O . GLU A 1 182 ? 30.705 19.224 -42.418 1.00 68.62 182 GLU A O 1
ATOM 1441 N N . GLY A 1 183 ? 30.813 17.965 -40.567 1.00 74.25 183 GLY A N 1
ATOM 1442 C CA . GLY A 1 183 ? 32.269 17.968 -40.494 1.00 74.25 183 GLY A CA 1
ATOM 1443 C C . GLY A 1 183 ? 32.873 16.848 -41.348 1.00 74.25 183 GLY A C 1
ATOM 1444 O O . GLY A 1 183 ? 32.178 15.882 -41.647 1.00 74.25 183 GLY A O 1
ATOM 1445 N N . PRO A 1 184 ? 34.189 16.879 -41.631 1.00 75.69 184 PRO A N 1
ATOM 1446 C CA . PRO A 1 184 ? 34.875 15.885 -42.477 1.00 75.69 184 PRO A CA 1
ATOM 1447 C C . PRO A 1 184 ? 34.724 14.424 -42.013 1.00 75.69 184 PRO A C 1
ATOM 1449 O O . PRO A 1 184 ? 34.994 13.483 -42.752 1.00 75.69 184 PRO A O 1
ATOM 1452 N N . TRP A 1 185 ? 34.305 14.212 -40.763 1.00 81.38 185 TRP A N 1
ATOM 1453 C CA . TRP A 1 185 ? 34.065 12.889 -40.199 1.00 81.38 185 TRP A CA 1
ATOM 1454 C C . TRP A 1 185 ? 32.873 12.164 -40.845 1.00 81.38 185 TRP A C 1
ATOM 1456 O O . TRP A 1 185 ? 32.870 10.935 -40.838 1.00 81.38 185 TRP A O 1
ATOM 1466 N N . THR A 1 186 ? 31.885 12.869 -41.417 1.00 80.88 186 THR A N 1
ATOM 1467 C CA . THR A 1 186 ? 30.750 12.224 -42.104 1.00 80.88 186 THR A CA 1
ATOM 1468 C C . THR A 1 186 ? 31.216 11.477 -43.351 1.00 80.88 186 THR A C 1
ATOM 1470 O O . THR A 1 186 ? 30.776 10.354 -43.581 1.00 80.88 186 THR A O 1
ATOM 1473 N N . GLU A 1 187 ? 32.184 12.024 -44.090 1.00 82.12 187 GLU A N 1
ATOM 1474 C CA . GLU A 1 187 ? 32.821 11.376 -45.247 1.00 82.12 187 GLU A CA 1
ATOM 1475 C C . GLU A 1 187 ? 33.670 10.162 -44.832 1.00 82.12 187 GLU A C 1
ATOM 1477 O O . GLU A 1 187 ? 33.650 9.110 -45.481 1.00 82.12 187 GLU A O 1
ATOM 1482 N N . VAL A 1 188 ? 34.376 10.263 -43.701 1.00 83.50 188 VAL A N 1
ATOM 1483 C CA . VAL A 1 188 ? 35.133 9.141 -43.117 1.00 83.50 188 VAL A CA 1
ATOM 1484 C C . VAL A 1 188 ? 34.191 8.009 -42.695 1.00 83.50 188 VAL A C 1
ATOM 1486 O O . VAL A 1 188 ? 34.461 6.843 -42.971 1.00 83.50 188 VAL A O 1
ATOM 1489 N N . VAL A 1 189 ? 33.055 8.328 -42.073 1.00 82.50 189 VAL A N 1
ATOM 1490 C CA . VAL A 1 189 ? 32.050 7.319 -41.706 1.00 82.50 189 VAL A CA 1
ATOM 1491 C C . VAL A 1 189 ? 31.373 6.747 -42.953 1.00 82.50 189 VAL A C 1
ATOM 1493 O O . VAL A 1 189 ? 31.202 5.535 -43.044 1.00 82.50 189 VAL A O 1
ATOM 1496 N N . ALA A 1 190 ? 31.052 7.574 -43.952 1.00 81.81 190 ALA A N 1
ATOM 1497 C CA . ALA A 1 190 ? 30.454 7.121 -45.207 1.00 81.81 190 ALA A CA 1
ATOM 1498 C C . ALA A 1 190 ? 31.370 6.143 -45.961 1.00 81.81 190 ALA A C 1
ATOM 1500 O O . ALA A 1 190 ? 30.907 5.100 -46.422 1.00 81.81 190 ALA A O 1
ATOM 1501 N N . SER A 1 191 ? 32.674 6.428 -46.028 1.00 82.25 191 SER A N 1
ATOM 1502 C CA . SER A 1 191 ? 33.664 5.533 -46.643 1.00 82.25 191 SER A CA 1
ATOM 1503 C C . SER A 1 191 ? 33.860 4.233 -45.854 1.00 82.25 191 SER A C 1
ATOM 1505 O O . SER A 1 191 ? 33.932 3.164 -46.459 1.00 82.25 191 SER A O 1
ATOM 1507 N N . GLN A 1 192 ? 33.853 4.278 -44.517 1.00 83.44 192 GLN A N 1
ATOM 1508 C CA . GLN A 1 192 ? 33.870 3.070 -43.678 1.00 83.44 192 GLN A CA 1
ATOM 1509 C C . GLN A 1 192 ? 32.608 2.215 -43.872 1.00 83.44 192 GLN A C 1
ATOM 1511 O O . GLN A 1 192 ? 32.686 0.985 -43.942 1.00 83.44 192 GLN A O 1
ATOM 1516 N N . CYS A 1 193 ? 31.448 2.856 -44.014 1.00 79.25 193 CYS A N 1
ATOM 1517 C CA . CYS A 1 193 ? 30.169 2.188 -44.231 1.00 79.25 193 CYS A CA 1
ATOM 1518 C C . CYS A 1 193 ? 29.945 1.727 -45.680 1.00 79.25 193 CYS A C 1
ATOM 1520 O O . CYS A 1 193 ? 29.051 0.915 -45.900 1.00 79.25 193 CYS A O 1
ATOM 1522 N N . ALA A 1 194 ? 30.754 2.161 -46.654 1.00 80.12 194 ALA A N 1
ATOM 1523 C CA . ALA A 1 194 ? 30.606 1.780 -48.065 1.00 80.12 194 ALA A CA 1
ATOM 1524 C C . ALA A 1 194 ? 30.744 0.264 -48.306 1.00 80.12 194 ALA A C 1
ATOM 1526 O O . ALA A 1 194 ? 30.181 -0.274 -49.256 1.00 80.12 194 ALA A O 1
ATOM 1527 N N . SER A 1 195 ? 31.472 -0.431 -47.427 1.00 79.75 195 SER A N 1
ATOM 1528 C CA . SER A 1 195 ? 31.632 -1.891 -47.457 1.00 79.75 195 SER A CA 1
ATOM 1529 C C . SER A 1 195 ? 30.463 -2.661 -46.821 1.00 79.75 195 SER A C 1
ATOM 1531 O O . SER A 1 195 ? 30.366 -3.879 -46.979 1.00 79.75 195 SER A O 1
ATOM 1533 N N . ILE A 1 196 ? 29.569 -1.976 -46.099 1.00 83.12 196 ILE A N 1
ATOM 1534 C CA . ILE A 1 196 ? 28.450 -2.593 -45.386 1.00 83.12 196 ILE A CA 1
ATOM 1535 C C . ILE A 1 196 ? 27.296 -2.784 -46.368 1.00 83.12 196 ILE A C 1
ATOM 1537 O O . ILE A 1 196 ? 26.785 -1.830 -46.954 1.00 83.12 196 ILE A O 1
ATOM 1541 N N . LYS A 1 197 ? 26.856 -4.036 -46.530 1.00 80.81 197 LYS A N 1
ATOM 1542 C CA . LYS A 1 197 ? 25.688 -4.358 -47.354 1.00 80.81 197 LYS A CA 1
ATOM 1543 C C . LYS A 1 197 ? 24.468 -3.591 -46.829 1.00 80.81 197 LYS A C 1
ATOM 1545 O O . LYS A 1 197 ? 24.155 -3.665 -45.641 1.00 80.81 197 LYS A O 1
ATOM 1550 N N . SER A 1 198 ? 23.781 -2.885 -47.728 1.00 77.62 198 SER A N 1
ATOM 1551 C CA . SER A 1 198 ? 22.527 -2.198 -47.408 1.00 77.62 198 SER A CA 1
ATOM 1552 C C . SER A 1 198 ? 21.515 -3.174 -46.803 1.00 77.62 198 SER A C 1
ATOM 1554 O O . SER A 1 198 ? 21.448 -4.338 -47.207 1.00 77.62 198 SER A O 1
ATOM 1556 N N . MET A 1 199 ? 20.751 -2.698 -45.821 1.00 78.12 199 MET A N 1
ATOM 1557 C CA . MET A 1 199 ? 19.719 -3.493 -45.163 1.00 78.12 199 MET A CA 1
ATOM 1558 C C . MET A 1 199 ? 18.673 -3.934 -46.193 1.00 78.12 199 MET A C 1
ATOM 1560 O O . MET A 1 199 ? 18.196 -3.123 -46.988 1.00 78.12 199 MET A O 1
ATOM 1564 N N . ASP A 1 200 ? 18.326 -5.222 -46.175 1.00 81.00 200 ASP A N 1
ATOM 1565 C CA . ASP A 1 200 ? 17.285 -5.763 -47.045 1.00 81.00 200 ASP A CA 1
ATOM 1566 C C . ASP A 1 200 ? 15.924 -5.107 -46.721 1.00 81.00 200 ASP A C 1
ATOM 1568 O O . ASP A 1 200 ? 15.712 -4.576 -45.626 1.00 81.00 200 ASP A O 1
ATOM 1572 N N . ASN A 1 201 ? 14.995 -5.117 -47.682 1.00 79.62 201 ASN A N 1
ATOM 1573 C CA . ASN A 1 201 ? 13.697 -4.463 -47.519 1.00 79.62 201 ASN A CA 1
ATOM 1574 C C . ASN A 1 201 ? 12.930 -5.051 -46.319 1.00 79.62 201 ASN A C 1
ATOM 1576 O O . ASN A 1 201 ? 12.653 -6.252 -46.277 1.00 79.62 201 ASN A O 1
ATOM 1580 N N . VAL A 1 202 ? 12.592 -4.202 -45.347 1.00 84.50 202 VAL A N 1
ATOM 1581 C CA . VAL A 1 202 ? 11.922 -4.609 -44.109 1.00 84.50 202 VAL A CA 1
ATOM 1582 C C . VAL A 1 202 ? 10.413 -4.576 -44.320 1.00 84.50 202 VAL A C 1
ATOM 1584 O O . VAL A 1 202 ? 9.840 -3.526 -44.618 1.00 84.50 202 VAL A O 1
ATOM 1587 N N . ILE A 1 203 ? 9.775 -5.730 -44.123 1.00 90.69 203 ILE A N 1
ATOM 1588 C CA . ILE A 1 203 ? 8.320 -5.872 -44.133 1.00 90.69 203 ILE A CA 1
ATOM 1589 C C . ILE A 1 203 ? 7.851 -6.065 -42.692 1.00 90.69 203 ILE A C 1
ATOM 1591 O O . ILE A 1 203 ? 8.182 -7.063 -42.058 1.00 90.69 203 ILE A O 1
ATOM 1595 N N . ILE A 1 204 ? 7.079 -5.110 -42.184 1.00 90.75 204 ILE A N 1
ATOM 1596 C CA . ILE A 1 204 ? 6.513 -5.129 -40.838 1.00 90.75 204 ILE A CA 1
ATOM 1597 C C . ILE A 1 204 ? 5.211 -5.924 -40.870 1.00 90.75 204 ILE A C 1
ATOM 1599 O O . ILE A 1 204 ? 4.220 -5.518 -41.479 1.00 90.75 204 ILE A O 1
ATOM 1603 N N . THR A 1 205 ? 5.199 -7.062 -40.184 1.00 93.19 205 THR A N 1
ATOM 1604 C CA . THR A 1 205 ? 4.031 -7.937 -40.084 1.00 93.19 205 THR A CA 1
ATOM 1605 C C . THR A 1 205 ? 3.290 -7.745 -38.753 1.00 93.19 205 THR A C 1
ATOM 1607 O O . THR A 1 205 ? 3.853 -7.250 -37.771 1.00 93.19 205 THR A O 1
ATOM 1610 N N . PRO A 1 206 ? 2.019 -8.181 -38.650 1.00 92.25 206 PRO A N 1
ATOM 1611 C CA . PRO A 1 206 ? 1.289 -8.159 -37.379 1.00 92.25 206 PRO A CA 1
ATOM 1612 C C . PRO A 1 206 ? 1.966 -8.991 -36.279 1.00 92.25 206 PRO A C 1
ATOM 1614 O O . PRO A 1 206 ? 1.819 -8.682 -35.096 1.00 92.25 206 PRO A O 1
ATOM 1617 N N . VAL A 1 207 ? 2.717 -10.032 -36.659 1.00 92.69 207 VAL A N 1
ATOM 1618 C CA . VAL A 1 207 ? 3.476 -10.878 -35.726 1.00 92.69 207 VAL A CA 1
ATOM 1619 C C . VAL A 1 207 ? 4.605 -10.078 -35.080 1.00 92.69 207 VAL A C 1
ATOM 1621 O O . VAL A 1 207 ? 4.794 -10.172 -33.866 1.00 92.69 207 VAL A O 1
ATOM 1624 N N . ASP A 1 208 ? 5.281 -9.226 -35.854 1.00 92.44 208 ASP A N 1
ATOM 1625 C CA . ASP A 1 208 ? 6.356 -8.362 -35.356 1.00 92.44 208 ASP A CA 1
ATOM 1626 C C . ASP A 1 208 ? 5.825 -7.360 -34.327 1.00 92.44 208 ASP A C 1
ATOM 1628 O O . ASP A 1 208 ? 6.399 -7.195 -33.247 1.00 92.44 208 ASP A O 1
ATOM 1632 N N . VAL A 1 209 ? 4.670 -6.748 -34.613 1.00 91.50 209 VAL A N 1
ATOM 1633 C CA . VAL A 1 209 ? 3.994 -5.832 -33.681 1.00 91.50 209 VAL A CA 1
ATOM 1634 C C . VAL A 1 209 ? 3.578 -6.567 -32.406 1.00 91.50 209 VAL A C 1
ATOM 1636 O O . VAL A 1 209 ? 3.841 -6.087 -31.299 1.00 91.50 209 VAL A O 1
ATOM 1639 N N . ALA A 1 210 ? 2.977 -7.752 -32.532 1.00 91.50 210 ALA A N 1
ATOM 1640 C CA . ALA A 1 210 ? 2.560 -8.555 -31.387 1.00 91.50 210 ALA A CA 1
ATOM 1641 C C . ALA A 1 210 ? 3.753 -8.951 -30.503 1.00 91.50 210 ALA A C 1
ATOM 1643 O O . ALA A 1 210 ? 3.677 -8.866 -29.272 1.00 91.50 210 ALA A O 1
ATOM 1644 N N . GLU A 1 211 ? 4.878 -9.344 -31.103 1.00 92.81 211 GLU A N 1
ATOM 1645 C CA . GLU A 1 211 ? 6.081 -9.695 -30.360 1.00 92.81 211 GLU A CA 1
ATOM 1646 C C . GLU A 1 211 ? 6.729 -8.478 -29.682 1.00 92.81 211 GLU A C 1
ATOM 1648 O O . GLU A 1 211 ? 7.084 -8.555 -28.495 1.00 92.81 211 GLU A O 1
ATOM 1653 N N . ALA A 1 212 ? 6.837 -7.350 -30.387 1.00 91.00 212 ALA A N 1
ATOM 1654 C CA . ALA A 1 212 ? 7.366 -6.106 -29.837 1.00 91.00 212 ALA A CA 1
ATOM 1655 C C . ALA A 1 212 ? 6.550 -5.652 -28.616 1.00 91.00 212 ALA A C 1
ATOM 1657 O O . ALA A 1 212 ? 7.095 -5.416 -27.530 1.00 91.00 212 ALA A O 1
ATOM 1658 N N . VAL A 1 213 ? 5.222 -5.633 -28.756 1.00 89.94 213 VAL A N 1
ATOM 1659 C CA . VAL A 1 213 ? 4.297 -5.259 -27.686 1.00 89.94 213 VAL A CA 1
ATOM 1660 C C . VAL A 1 213 ? 4.370 -6.254 -26.526 1.00 89.94 213 VAL A C 1
ATOM 1662 O O . VAL A 1 213 ? 4.410 -5.833 -25.369 1.00 89.94 213 VAL A O 1
ATOM 1665 N N . ARG A 1 214 ? 4.469 -7.568 -26.785 1.00 88.38 214 ARG A N 1
ATOM 1666 C CA . ARG A 1 214 ? 4.596 -8.611 -25.747 1.00 88.38 214 ARG A CA 1
ATOM 1667 C C . ARG A 1 214 ? 5.814 -8.390 -24.849 1.00 88.38 214 ARG A C 1
ATOM 1669 O O . ARG A 1 214 ? 5.689 -8.531 -23.626 1.00 88.38 214 ARG A O 1
ATOM 1676 N N . ARG A 1 215 ? 6.966 -8.047 -25.437 1.00 89.88 215 ARG A N 1
ATOM 1677 C CA . ARG A 1 215 ? 8.236 -7.821 -24.721 1.00 89.88 215 ARG A CA 1
ATOM 1678 C C . ARG A 1 215 ? 8.216 -6.542 -23.872 1.00 89.88 215 ARG A C 1
ATOM 1680 O O . ARG A 1 215 ? 8.918 -6.475 -22.863 1.00 89.88 215 ARG A O 1
ATOM 1687 N N . ALA A 1 216 ? 7.394 -5.554 -24.222 1.00 83.56 216 ALA A N 1
ATOM 1688 C CA . ALA A 1 216 ? 7.313 -4.294 -23.489 1.00 83.56 216 ALA A CA 1
ATOM 1689 C C . ALA A 1 216 ? 6.649 -4.449 -22.098 1.00 83.56 216 ALA A C 1
ATOM 1691 O O . ALA A 1 216 ? 5.668 -5.180 -21.956 1.00 83.56 216 ALA A O 1
ATOM 1692 N N . PRO A 1 217 ? 7.124 -3.779 -21.031 1.00 84.44 217 PRO A N 1
ATOM 1693 C CA . PRO A 1 217 ? 6.496 -3.863 -19.712 1.00 84.44 217 PRO A CA 1
ATOM 1694 C C . PRO A 1 217 ? 5.164 -3.097 -19.658 1.00 84.44 217 PRO A C 1
ATOM 1696 O O . PRO A 1 217 ? 5.088 -1.939 -20.061 1.00 84.44 217 PRO A O 1
ATOM 1699 N N . ASN A 1 218 ? 4.124 -3.729 -19.094 1.00 75.50 218 ASN A N 1
ATOM 1700 C CA . ASN A 1 218 ? 2.729 -3.250 -19.137 1.00 75.50 218 ASN A CA 1
ATOM 1701 C C . ASN A 1 218 ? 2.547 -1.790 -18.693 1.00 75.50 218 ASN A C 1
ATOM 1703 O O . ASN A 1 218 ? 1.793 -1.052 -19.317 1.00 75.50 218 ASN A O 1
ATOM 1707 N N . TRP A 1 219 ? 3.236 -1.386 -17.627 1.00 81.94 219 TRP A N 1
ATOM 1708 C CA . TRP A 1 219 ? 3.072 -0.081 -16.978 1.00 81.94 219 TRP A CA 1
ATOM 1709 C C . TRP A 1 219 ? 4.322 0.792 -17.099 1.00 81.94 219 TRP A C 1
ATOM 1711 O O . TRP A 1 219 ? 4.633 1.562 -16.191 1.00 81.94 219 TRP A O 1
ATOM 1721 N N . LYS A 1 220 ? 5.079 0.655 -18.196 1.00 77.88 220 LYS A N 1
ATOM 1722 C CA . LYS A 1 220 ? 6.120 1.641 -18.518 1.00 77.88 220 LYS A CA 1
ATOM 1723 C C . LYS A 1 220 ? 5.479 3.020 -18.693 1.00 77.88 220 LYS A C 1
ATOM 1725 O O . LYS A 1 220 ? 4.311 3.092 -19.088 1.00 77.88 220 LYS A O 1
ATOM 1730 N N . SER A 1 221 ? 6.239 4.075 -18.398 1.00 70.69 221 SER A N 1
ATOM 1731 C CA . SER A 1 221 ? 5.809 5.454 -18.633 1.00 70.69 221 SER A CA 1
ATOM 1732 C C . SER A 1 221 ? 5.277 5.595 -20.063 1.00 70.69 221 SER A C 1
ATOM 1734 O O . SER A 1 221 ? 5.944 5.105 -20.980 1.00 70.69 221 SER A O 1
ATOM 1736 N N . PRO A 1 222 ? 4.074 6.164 -20.235 1.00 77.69 222 PRO A N 1
ATOM 1737 C CA . PRO A 1 222 ? 3.485 6.354 -21.548 1.00 77.69 222 PRO A CA 1
ATOM 1738 C C . PRO A 1 222 ? 4.171 7.521 -22.270 1.00 77.69 222 PRO A C 1
ATOM 1740 O O . PRO A 1 222 ? 4.902 8.295 -21.641 1.00 77.69 222 PRO A O 1
ATOM 1743 N N . GLY A 1 223 ? 3.950 7.622 -23.579 1.00 75.25 223 GLY A N 1
ATOM 1744 C CA . GLY A 1 223 ? 4.403 8.756 -24.373 1.00 75.25 223 GLY A CA 1
ATOM 1745 C C . GLY A 1 223 ? 3.494 9.971 -24.189 1.00 75.25 223 GLY A C 1
ATOM 1746 O O . GLY A 1 223 ? 2.768 10.096 -23.199 1.00 75.25 223 GLY A O 1
ATOM 1747 N N . LEU A 1 224 ? 3.529 10.875 -25.167 1.00 78.12 224 LEU A N 1
ATOM 1748 C CA . LEU A 1 224 ? 2.647 12.048 -25.232 1.00 78.12 224 LEU A CA 1
ATOM 1749 C C . LEU A 1 224 ? 1.160 11.673 -25.337 1.00 78.12 224 LEU A C 1
ATOM 1751 O O . LEU A 1 224 ? 0.304 12.431 -24.891 1.00 78.12 224 LEU A O 1
ATOM 1755 N N . ASP A 1 225 ? 0.885 10.484 -25.868 1.00 78.00 225 ASP A N 1
ATOM 1756 C CA . ASP A 1 225 ? -0.429 9.844 -25.974 1.00 78.00 225 ASP A CA 1
ATOM 1757 C C . ASP A 1 225 ? -1.040 9.453 -24.614 1.00 78.00 225 ASP A C 1
ATOM 1759 O O . ASP A 1 225 ? -2.249 9.251 -24.486 1.00 78.00 225 ASP A O 1
ATOM 1763 N N . GLY A 1 226 ? -0.223 9.313 -23.565 1.00 75.38 226 GLY A N 1
ATOM 1764 C CA . GLY A 1 226 ? -0.672 8.781 -22.280 1.00 75.38 226 GLY A CA 1
ATOM 1765 C C . GLY A 1 226 ? -1.074 7.297 -22.330 1.00 75.38 226 GLY A C 1
ATOM 1766 O O . GLY A 1 226 ? -1.614 6.779 -21.344 1.00 75.38 226 GLY A O 1
ATOM 1767 N N . LEU A 1 227 ? -0.809 6.588 -23.435 1.00 81.88 227 LEU A N 1
ATOM 1768 C CA . LEU A 1 227 ? -1.225 5.204 -23.632 1.00 81.88 227 LEU A CA 1
ATOM 1769 C C . LEU A 1 227 ? -0.157 4.231 -23.116 1.00 81.88 227 LEU A C 1
ATOM 1771 O O . LEU A 1 227 ? 0.992 4.197 -23.546 1.00 81.88 227 LEU A O 1
ATOM 1775 N N . HIS A 1 228 ? -0.535 3.385 -22.161 1.00 83.06 228 HIS A N 1
ATOM 1776 C CA . HIS A 1 228 ? 0.360 2.346 -21.655 1.00 83.06 228 HIS A CA 1
ATOM 1777 C C . HIS A 1 228 ? 0.357 1.095 -22.543 1.00 83.06 228 HIS A C 1
ATOM 1779 O O . HIS A 1 228 ? -0.692 0.661 -23.025 1.00 83.06 228 HIS A O 1
ATOM 1785 N N . HIS A 1 229 ? 1.506 0.409 -22.609 1.00 84.19 229 HIS A N 1
ATOM 1786 C CA . HIS A 1 229 ? 1.669 -0.891 -23.280 1.00 84.19 229 HIS A CA 1
ATOM 1787 C C . HIS A 1 229 ? 0.638 -1.946 -22.849 1.00 84.19 229 HIS A C 1
ATOM 1789 O O . HIS A 1 229 ? 0.330 -2.856 -23.614 1.00 84.19 229 HIS A O 1
ATOM 1795 N N . TYR A 1 230 ? 0.094 -1.844 -21.630 1.00 87.62 230 TYR A N 1
ATOM 1796 C CA . TYR A 1 230 ? -1.010 -2.681 -21.159 1.00 87.62 230 TYR A CA 1
ATOM 1797 C C . TYR A 1 230 ? -2.193 -2.716 -22.142 1.00 87.62 230 TYR A C 1
ATOM 1799 O O . TYR A 1 230 ? -2.711 -3.793 -22.435 1.00 87.62 230 TYR A O 1
ATOM 1807 N N . TRP A 1 231 ? -2.593 -1.561 -22.677 1.00 87.62 231 TRP A N 1
ATOM 1808 C CA . TRP A 1 231 ? -3.727 -1.454 -23.598 1.00 87.62 231 TRP A CA 1
ATOM 1809 C C . TRP A 1 231 ? -3.384 -2.002 -24.978 1.00 87.62 231 TRP A C 1
ATOM 1811 O O . TRP A 1 231 ? -4.168 -2.765 -25.533 1.00 87.62 231 TRP A O 1
ATOM 1821 N N . LEU A 1 232 ? -2.176 -1.721 -25.474 1.00 88.00 232 LEU A N 1
ATOM 1822 C CA . LEU A 1 232 ? -1.672 -2.275 -26.734 1.00 88.00 232 LEU A CA 1
ATOM 1823 C C . LEU A 1 232 ? -1.598 -3.808 -26.702 1.00 88.00 232 LEU A C 1
ATOM 1825 O O . LEU A 1 232 ? -1.885 -4.464 -27.697 1.00 88.00 232 LEU A O 1
ATOM 1829 N N . LYS A 1 233 ? -1.274 -4.407 -25.549 1.00 90.19 233 LYS A N 1
ATOM 1830 C CA . LYS A 1 233 ? -1.329 -5.868 -25.358 1.00 90.19 233 LYS A CA 1
ATOM 1831 C C . LYS A 1 233 ? -2.752 -6.412 -25.370 1.00 90.19 233 LYS A C 1
ATOM 1833 O O . LYS A 1 233 ? -2.982 -7.504 -25.878 1.00 90.19 233 LYS A O 1
ATOM 1838 N N . GLY A 1 234 ? -3.683 -5.687 -24.751 1.00 86.38 234 GLY A N 1
ATOM 1839 C CA . GLY A 1 234 ? -5.079 -6.105 -24.639 1.00 86.38 234 GLY A CA 1
ATOM 1840 C C . GLY A 1 234 ? -5.855 -5.968 -25.949 1.00 86.38 234 GLY A C 1
ATOM 1841 O O . GLY A 1 234 ? -6.711 -6.797 -26.247 1.00 86.38 234 GLY A O 1
ATOM 1842 N N . PHE A 1 235 ? -5.550 -4.948 -26.749 1.00 90.38 235 PHE A N 1
ATOM 1843 C CA . PHE A 1 235 ? -6.223 -4.662 -28.013 1.00 90.38 235 PHE A CA 1
ATOM 1844 C C . PHE A 1 235 ? -5.552 -5.367 -29.193 1.00 90.38 235 PHE A C 1
ATOM 1846 O O . PHE A 1 235 ? -5.130 -4.725 -30.140 1.00 90.38 235 PHE A O 1
ATOM 1853 N N . VAL A 1 236 ? -5.507 -6.701 -29.176 1.00 89.69 236 VAL A N 1
ATOM 1854 C CA . VAL A 1 236 ? -4.840 -7.522 -30.215 1.00 89.69 236 VAL A CA 1
ATOM 1855 C C . VAL A 1 236 ? -5.278 -7.170 -31.645 1.00 89.69 236 VAL A C 1
ATOM 1857 O O . VAL A 1 236 ? -4.480 -7.203 -32.575 1.00 89.69 236 VAL A O 1
ATOM 1860 N N . VAL A 1 237 ? -6.536 -6.757 -31.819 1.00 87.50 237 VAL A N 1
ATOM 1861 C CA . VAL A 1 237 ? -7.087 -6.305 -33.106 1.00 87.50 237 VAL A CA 1
ATOM 1862 C C . VAL A 1 237 ? -6.257 -5.175 -33.734 1.00 87.50 237 VAL A C 1
ATOM 1864 O O . VAL A 1 237 ? -6.106 -5.145 -34.952 1.00 87.50 237 VAL A O 1
ATOM 1867 N N . CYS A 1 238 ? -5.679 -4.271 -32.934 1.00 88.94 238 CYS A N 1
ATOM 1868 C CA . CYS A 1 238 ? -4.919 -3.139 -33.460 1.00 88.94 238 CYS A CA 1
ATOM 1869 C C . CYS A 1 238 ? -3.561 -3.524 -34.046 1.00 88.94 238 CYS A C 1
ATOM 1871 O O . CYS A 1 238 ? -3.004 -2.742 -34.807 1.00 88.94 238 CYS A O 1
ATOM 1873 N N . HIS A 1 239 ? -3.035 -4.721 -33.757 1.00 92.94 239 HIS A N 1
ATOM 1874 C CA . HIS A 1 239 ? -1.714 -5.142 -34.245 1.00 92.94 239 HIS A CA 1
ATOM 1875 C C . HIS A 1 239 ? -1.666 -5.215 -35.772 1.00 92.94 239 HIS A C 1
ATOM 1877 O O . HIS A 1 239 ? -0.650 -4.880 -36.370 1.00 92.94 239 HIS A O 1
ATOM 1883 N N . THR A 1 240 ? -2.781 -5.594 -36.401 1.00 91.12 240 THR A N 1
ATOM 1884 C CA . THR A 1 240 ? -2.909 -5.651 -37.865 1.00 91.12 240 THR A CA 1
ATOM 1885 C C . THR A 1 240 ? -2.860 -4.262 -38.502 1.00 91.12 240 THR A C 1
ATOM 1887 O O . THR A 1 240 ? -2.113 -4.040 -39.453 1.00 91.12 240 THR A O 1
ATOM 1890 N N . VAL A 1 241 ? -3.600 -3.308 -37.934 1.00 91.19 241 VAL A N 1
ATOM 1891 C CA . VAL A 1 241 ? -3.660 -1.921 -38.413 1.00 91.19 241 VAL A CA 1
ATOM 1892 C C . VAL A 1 241 ? -2.341 -1.194 -38.166 1.00 91.19 241 VAL A C 1
ATOM 1894 O O . VAL A 1 241 ? -1.835 -0.537 -39.071 1.00 91.19 241 VAL A O 1
ATOM 1897 N N . LEU A 1 242 ? -1.733 -1.383 -36.992 1.00 91.12 242 LEU A N 1
ATOM 1898 C CA . LEU A 1 242 ? -0.422 -0.822 -36.669 1.00 91.12 242 LEU A CA 1
ATOM 1899 C C . LEU A 1 242 ? 0.668 -1.344 -37.609 1.00 91.12 242 LEU A C 1
ATOM 1901 O O . LEU A 1 242 ? 1.478 -0.554 -38.073 1.00 91.12 242 LEU A O 1
ATOM 1905 N N . ALA A 1 243 ? 0.681 -2.642 -37.935 1.00 93.00 243 ALA A N 1
ATOM 1906 C CA . ALA A 1 243 ? 1.659 -3.195 -38.875 1.00 93.00 243 ALA A CA 1
ATOM 1907 C C . ALA A 1 243 ? 1.556 -2.539 -40.260 1.00 93.00 243 ALA A C 1
ATOM 1909 O O . ALA A 1 243 ? 2.564 -2.085 -40.800 1.00 93.00 243 ALA A O 1
ATOM 1910 N N . ARG A 1 244 ? 0.330 -2.406 -40.791 1.00 92.25 244 ARG A N 1
ATOM 1911 C CA . ARG A 1 244 ? 0.073 -1.703 -42.057 1.00 92.25 244 ARG A CA 1
ATOM 1912 C C . ARG A 1 244 ? 0.576 -0.260 -42.007 1.00 92.25 244 ARG A C 1
ATOM 1914 O O . ARG A 1 244 ? 1.319 0.159 -42.886 1.00 92.25 244 ARG A O 1
ATOM 1921 N N . GLN A 1 245 ? 0.190 0.489 -40.980 1.00 90.94 245 GLN A N 1
ATOM 1922 C CA . GLN A 1 245 ? 0.521 1.909 -40.884 1.00 90.94 245 GLN A CA 1
ATOM 1923 C C . GLN A 1 245 ? 2.011 2.161 -40.614 1.00 90.94 245 GLN A C 1
ATOM 1925 O O . GLN A 1 245 ? 2.572 3.122 -41.135 1.00 90.94 245 GLN A O 1
ATOM 1930 N N . PHE A 1 246 ? 2.688 1.290 -39.859 1.00 91.19 246 PHE A N 1
ATOM 1931 C CA . PHE A 1 246 ? 4.143 1.358 -39.717 1.00 91.19 246 PHE A CA 1
ATOM 1932 C C . PHE A 1 246 ? 4.858 1.042 -41.033 1.00 91.19 246 PHE A C 1
ATOM 1934 O O . PHE A 1 246 ? 5.853 1.694 -41.344 1.00 91.19 246 PHE A O 1
ATOM 1941 N N . GLN A 1 247 ? 4.343 0.102 -41.834 1.00 92.31 247 GLN A N 1
ATOM 1942 C CA . GLN A 1 247 ? 4.881 -0.152 -43.170 1.00 92.31 247 GLN A CA 1
ATOM 1943 C C . GLN A 1 247 ? 4.674 1.047 -44.104 1.00 92.31 247 GLN A C 1
ATOM 1945 O O . GLN A 1 247 ? 5.588 1.425 -44.834 1.00 92.31 247 GLN A O 1
ATOM 1950 N N . GLU A 1 248 ? 3.496 1.673 -44.074 1.00 89.94 248 GLU A N 1
ATOM 1951 C CA . GLU A 1 248 ? 3.208 2.893 -44.839 1.00 89.94 248 GLU A CA 1
ATOM 1952 C C . GLU A 1 248 ? 4.142 4.041 -44.439 1.00 89.94 248 GLU A C 1
ATOM 1954 O O . GLU A 1 248 ? 4.720 4.685 -45.314 1.00 89.94 248 GLU A O 1
ATOM 1959 N N . ALA A 1 249 ? 4.370 4.242 -43.138 1.00 88.81 249 ALA A N 1
ATOM 1960 C CA . ALA A 1 249 ? 5.309 5.239 -42.628 1.00 88.81 249 ALA A CA 1
ATOM 1961 C C . ALA A 1 249 ? 6.758 4.966 -43.073 1.00 88.81 249 ALA A C 1
ATOM 1963 O O . ALA A 1 249 ? 7.480 5.895 -43.444 1.00 88.81 249 ALA A O 1
ATOM 1964 N N . LEU A 1 250 ? 7.176 3.694 -43.091 1.00 88.62 250 LEU A N 1
ATOM 1965 C CA . LEU A 1 250 ? 8.493 3.283 -43.583 1.00 88.62 250 LEU A CA 1
ATOM 1966 C C . LEU A 1 250 ? 8.643 3.564 -45.085 1.00 88.62 250 LEU A C 1
ATOM 1968 O O . LEU A 1 250 ? 9.662 4.109 -45.510 1.00 88.62 250 LEU A O 1
ATOM 1972 N N . ASN A 1 251 ? 7.608 3.272 -45.875 1.00 88.19 251 ASN A N 1
ATOM 1973 C CA . ASN A 1 251 ? 7.592 3.523 -47.317 1.00 88.19 251 ASN A CA 1
ATOM 1974 C C . ASN A 1 251 ? 7.601 5.027 -47.644 1.00 88.19 251 ASN A C 1
ATOM 1976 O O . ASN A 1 251 ? 8.307 5.460 -48.553 1.00 88.19 251 ASN A O 1
ATOM 1980 N N . GLN A 1 252 ? 6.838 5.829 -46.895 1.00 86.88 252 GLN A N 1
ATOM 1981 C CA . GLN A 1 252 ? 6.759 7.287 -47.054 1.00 86.88 252 GLN A CA 1
ATOM 1982 C C . GLN A 1 252 ? 7.953 8.028 -46.435 1.00 86.88 252 GLN A C 1
ATOM 1984 O O . GLN A 1 252 ? 8.103 9.229 -46.655 1.00 86.88 252 GLN A O 1
ATOM 1989 N N . LYS A 1 253 ? 8.797 7.328 -45.663 1.00 85.81 253 LYS A N 1
ATOM 1990 C CA . LYS A 1 253 ? 9.926 7.889 -44.901 1.00 85.81 253 LYS A CA 1
ATOM 1991 C C . LYS A 1 253 ? 9.512 9.050 -43.990 1.00 85.81 253 LYS A C 1
ATOM 1993 O O . LYS A 1 253 ? 10.277 9.988 -43.780 1.00 85.81 253 LYS A O 1
ATOM 1998 N N . SER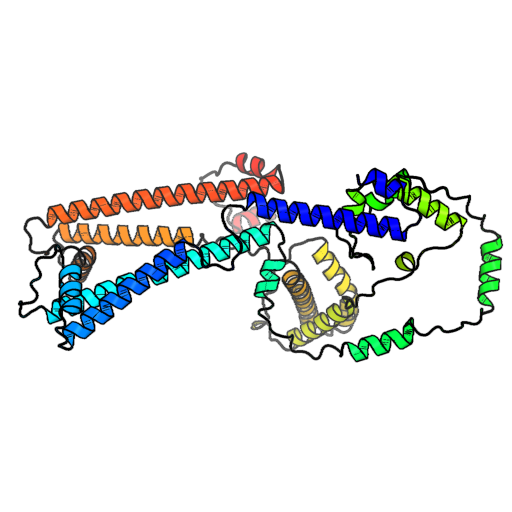 A 1 254 ? 8.296 8.987 -43.454 1.00 84.69 254 SER A N 1
ATOM 1999 C CA . SER A 1 254 ? 7.707 10.043 -42.635 1.00 84.69 254 SER A CA 1
ATOM 2000 C C . SER A 1 254 ? 6.974 9.432 -41.449 1.00 84.69 254 SER A C 1
ATOM 2002 O O . SER A 1 254 ? 6.196 8.492 -41.605 1.00 84.69 254 SER A O 1
ATOM 2004 N N . LEU A 1 255 ? 7.236 9.964 -40.255 1.00 84.38 255 LEU A N 1
ATOM 2005 C CA . LEU A 1 255 ? 6.588 9.559 -39.011 1.00 84.38 255 LEU A CA 1
ATOM 2006 C C . LEU A 1 255 ? 5.879 10.763 -38.382 1.00 84.38 255 LEU A C 1
ATOM 2008 O O . LEU A 1 255 ? 6.425 11.870 -38.406 1.00 84.38 255 LEU A O 1
ATOM 2012 N N . PRO A 1 256 ? 4.692 10.572 -37.778 1.00 83.19 256 PRO A N 1
ATOM 2013 C CA . PRO A 1 256 ? 4.002 11.651 -37.087 1.00 83.19 256 PRO A CA 1
ATOM 2014 C C . PRO A 1 256 ? 4.823 12.214 -35.927 1.00 83.19 256 PRO A C 1
ATOM 2016 O O . PRO A 1 256 ? 5.560 11.483 -35.260 1.00 83.19 256 PRO A O 1
ATOM 2019 N N . SER A 1 257 ? 4.603 13.495 -35.616 1.00 79.19 257 SER A N 1
ATOM 2020 C CA . SER A 1 257 ? 5.263 14.186 -34.500 1.00 79.19 257 SER A CA 1
ATOM 2021 C C . SER A 1 257 ? 5.106 13.451 -33.167 1.00 79.19 257 SER A C 1
ATOM 2023 O O . SER A 1 257 ? 6.034 13.434 -32.367 1.00 79.19 257 SER A O 1
ATOM 2025 N N . LEU A 1 258 ? 3.974 12.773 -32.952 1.00 78.50 258 LEU A N 1
ATOM 2026 C CA . LEU A 1 258 ? 3.710 11.944 -31.773 1.00 78.50 258 LEU A CA 1
ATOM 2027 C C . LEU A 1 258 ? 4.797 10.884 -31.516 1.00 78.50 258 LEU A C 1
ATOM 2029 O O . LEU A 1 258 ? 5.119 10.607 -30.365 1.00 78.50 258 LEU A O 1
ATOM 2033 N N . PHE A 1 259 ? 5.365 10.304 -32.577 1.00 75.94 259 PHE A N 1
ATOM 2034 C CA . PHE A 1 259 ? 6.388 9.255 -32.494 1.00 75.94 259 PHE A CA 1
ATOM 2035 C C . PHE A 1 259 ? 7.818 9.801 -32.527 1.00 75.94 259 PHE A C 1
ATOM 2037 O O . PHE A 1 259 ? 8.757 9.076 -32.203 1.00 75.94 259 PHE A O 1
ATOM 2044 N N . THR A 1 260 ? 7.996 11.066 -32.907 1.00 79.62 260 THR A N 1
ATOM 2045 C CA . THR A 1 260 ? 9.308 11.727 -32.988 1.00 79.62 260 THR A CA 1
ATOM 2046 C C . THR A 1 260 ? 9.557 12.702 -31.838 1.00 79.62 260 THR A C 1
ATOM 2048 O O . THR A 1 260 ? 10.669 13.204 -31.684 1.00 79.62 260 THR A O 1
ATOM 2051 N N . THR A 1 261 ? 8.555 12.937 -30.988 1.00 74.12 261 THR A N 1
ATOM 2052 C CA . THR A 1 261 ? 8.647 13.792 -29.800 1.00 74.12 261 THR A CA 1
ATOM 2053 C C . THR A 1 261 ? 8.438 12.972 -28.525 1.00 74.12 261 THR A C 1
ATOM 2055 O O . THR A 1 261 ? 7.681 12.004 -28.494 1.00 74.12 261 THR A O 1
ATOM 2058 N N . GLY A 1 262 ? 9.160 13.316 -27.456 1.00 70.12 262 GLY A N 1
ATOM 2059 C CA . GLY A 1 262 ? 9.179 12.546 -26.210 1.00 70.12 262 GLY A CA 1
ATOM 2060 C C . GLY A 1 262 ? 8.947 13.405 -24.972 1.00 70.12 262 GLY A C 1
ATOM 2061 O O . GLY A 1 262 ? 9.202 14.608 -24.975 1.00 70.12 262 GLY A O 1
ATOM 2062 N N . ILE A 1 263 ? 8.487 12.772 -23.888 1.00 69.94 263 ILE A N 1
ATOM 2063 C CA . ILE A 1 263 ? 8.398 13.403 -22.565 1.00 69.94 263 ILE A CA 1
ATOM 2064 C C . ILE A 1 263 ? 9.701 13.147 -21.807 1.00 69.94 263 ILE A C 1
ATOM 2066 O O . ILE A 1 263 ? 10.051 12.001 -21.514 1.00 69.94 263 ILE A O 1
ATOM 2070 N N . THR A 1 264 ? 10.393 14.219 -21.429 1.00 65.81 264 THR A N 1
ATOM 2071 C CA . THR A 1 264 ? 11.601 14.134 -20.603 1.00 65.81 264 THR A CA 1
ATOM 2072 C C . THR A 1 264 ? 11.242 14.237 -19.124 1.00 65.81 264 THR A C 1
ATOM 2074 O O . THR A 1 264 ? 10.646 15.216 -18.677 1.00 65.81 264 THR A O 1
ATOM 2077 N N . HIS A 1 265 ? 11.647 13.236 -18.342 1.00 58.62 265 HIS A N 1
ATOM 2078 C CA . HIS A 1 265 ? 11.555 13.263 -16.884 1.00 58.62 265 HIS A CA 1
ATOM 2079 C C . HIS A 1 265 ? 12.953 13.397 -16.274 1.00 58.62 265 HIS A C 1
ATOM 2081 O O . HIS A 1 265 ? 13.841 12.600 -16.574 1.00 58.62 265 HIS A O 1
ATOM 2087 N N . LEU A 1 266 ? 13.142 14.370 -15.381 1.00 54.19 266 LEU A N 1
ATOM 2088 C CA . LEU A 1 266 ? 14.376 14.506 -14.608 1.00 54.19 266 LEU A CA 1
ATOM 2089 C C . LEU A 1 266 ? 14.418 13.440 -13.506 1.00 54.19 266 LEU A C 1
ATOM 2091 O O . LEU A 1 266 ? 13.567 13.421 -12.616 1.00 54.19 266 LEU A O 1
ATOM 2095 N N . VAL A 1 267 ? 15.416 12.555 -13.569 1.00 50.59 267 VAL A N 1
ATOM 2096 C CA . VAL A 1 267 ? 15.662 11.507 -12.569 1.00 50.59 267 VAL A CA 1
ATOM 2097 C C . VAL A 1 267 ? 17.085 11.679 -12.018 1.00 50.59 267 VAL A C 1
ATOM 2099 O O . VAL A 1 267 ? 18.034 11.594 -12.798 1.00 50.59 267 VAL A O 1
ATOM 2102 N N . PRO A 1 268 ? 17.274 11.915 -10.705 1.00 47.81 268 PRO A N 1
ATOM 2103 C CA . PRO A 1 268 ? 18.608 12.033 -10.108 1.00 47.81 268 PRO A CA 1
ATOM 2104 C C . PRO A 1 268 ? 19.436 10.745 -10.280 1.00 47.81 268 PRO A C 1
ATOM 2106 O O . PRO A 1 268 ? 18.901 9.643 -10.136 1.00 47.81 268 PRO A O 1
ATOM 2109 N N . LYS A 1 269 ? 20.741 10.862 -10.573 1.00 50.38 269 LYS A N 1
ATOM 2110 C CA . LYS A 1 269 ? 21.643 9.705 -10.742 1.00 50.38 269 LYS A CA 1
ATOM 2111 C C . LYS A 1 269 ? 22.099 9.151 -9.382 1.00 50.38 269 LYS A C 1
ATOM 2113 O O . LYS A 1 269 ? 22.625 9.871 -8.544 1.00 50.38 269 LYS A O 1
ATOM 2118 N N . ASP A 1 270 ? 21.963 7.837 -9.201 1.00 65.50 270 ASP A N 1
ATOM 2119 C CA . ASP A 1 270 ? 22.216 7.103 -7.947 1.00 65.50 270 ASP A CA 1
ATOM 2120 C C . ASP A 1 270 ? 23.676 7.160 -7.425 1.00 65.50 270 ASP A C 1
ATOM 2122 O O . ASP A 1 270 ? 23.906 6.922 -6.243 1.00 65.50 270 ASP A O 1
ATOM 2126 N N . GLN A 1 271 ? 24.677 7.418 -8.275 1.00 71.50 271 GLN A N 1
ATOM 2127 C CA . GLN A 1 271 ? 26.099 7.211 -7.942 1.00 71.50 271 GLN A CA 1
ATOM 2128 C C . GLN A 1 271 ? 26.706 8.309 -7.062 1.00 71.50 271 GLN A C 1
ATOM 2130 O O . GLN A 1 271 ? 27.447 8.003 -6.132 1.00 71.50 271 GLN A O 1
ATOM 2135 N N . GLU A 1 272 ? 26.363 9.566 -7.323 1.00 73.88 272 GLU A N 1
ATOM 2136 C CA . GLU A 1 272 ? 26.811 10.712 -6.525 1.00 73.88 272 GLU A CA 1
ATOM 2137 C C . GLU A 1 272 ? 26.210 10.662 -5.116 1.00 73.88 272 GLU A C 1
ATOM 2139 O O . GLU A 1 272 ? 26.917 10.817 -4.124 1.00 73.88 272 GLU A O 1
ATOM 2144 N N . HIS A 1 273 ? 24.933 10.280 -5.024 1.00 78.69 273 HIS A N 1
ATOM 2145 C CA . HIS A 1 273 ? 24.268 10.022 -3.750 1.00 78.69 273 HIS A CA 1
ATOM 2146 C C . HIS A 1 273 ? 24.938 8.886 -2.958 1.00 78.69 273 HIS A C 1
ATOM 2148 O O . HIS A 1 273 ? 25.127 9.005 -1.748 1.00 78.69 273 HIS A O 1
ATOM 2154 N N . MET A 1 274 ? 25.330 7.789 -3.622 1.00 80.69 274 MET A N 1
ATOM 2155 C CA . MET A 1 274 ? 26.060 6.698 -2.963 1.00 80.69 274 MET A CA 1
ATOM 2156 C C . MET A 1 274 ? 27.439 7.144 -2.461 1.00 80.69 274 MET A C 1
ATOM 2158 O O . MET A 1 274 ? 27.834 6.732 -1.372 1.00 80.69 274 MET A O 1
ATOM 2162 N N . ARG A 1 275 ? 28.140 7.995 -3.223 1.00 83.12 275 ARG A N 1
ATOM 2163 C CA . ARG A 1 275 ? 29.454 8.530 -2.852 1.00 83.12 275 ARG A CA 1
ATOM 2164 C C . ARG A 1 275 ? 29.378 9.477 -1.653 1.00 83.12 275 ARG A C 1
ATOM 2166 O O . ARG A 1 275 ? 30.086 9.237 -0.682 1.00 83.12 275 ARG A O 1
ATOM 2173 N N . SER A 1 276 ? 28.486 10.472 -1.668 1.00 83.50 276 SER A N 1
ATOM 217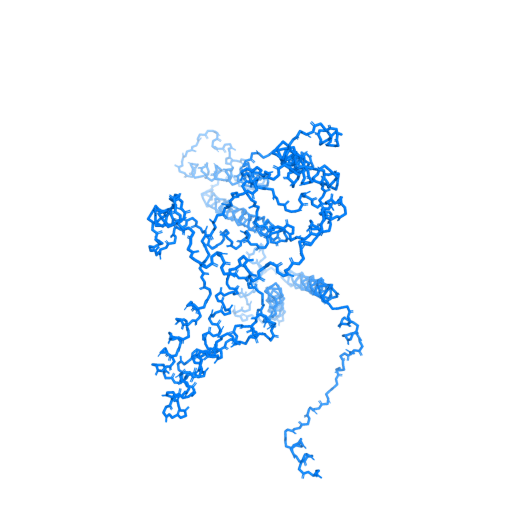4 C CA . SER A 1 276 ? 28.346 11.395 -0.524 1.00 83.50 276 SER A CA 1
ATOM 2175 C C . SER A 1 276 ? 27.905 10.646 0.738 1.00 83.50 276 SER A C 1
ATOM 2177 O O . SER A 1 276 ? 28.479 10.844 1.804 1.00 83.50 276 SER A O 1
ATOM 2179 N N . THR A 1 277 ? 26.988 9.675 0.612 1.00 85.38 277 THR A N 1
ATOM 2180 C CA . THR A 1 277 ? 26.562 8.851 1.759 1.00 85.38 277 THR A CA 1
ATOM 2181 C C . THR A 1 277 ? 27.717 8.025 2.342 1.00 85.38 277 THR A C 1
ATOM 2183 O O . THR A 1 277 ? 27.753 7.781 3.550 1.00 85.38 277 THR A O 1
ATOM 2186 N N . LEU A 1 278 ? 28.647 7.560 1.499 1.00 88.75 278 LEU A N 1
ATOM 2187 C CA . LEU A 1 278 ? 29.845 6.844 1.935 1.00 88.75 278 LEU A CA 1
ATOM 2188 C C . LEU A 1 278 ? 30.812 7.771 2.681 1.00 88.75 278 LEU A C 1
ATOM 2190 O O . LEU A 1 278 ? 31.254 7.427 3.776 1.00 88.75 278 LEU A O 1
ATOM 2194 N N . GLU A 1 279 ? 31.102 8.940 2.111 1.00 88.38 279 GLU A N 1
ATOM 2195 C CA . GLU A 1 279 ? 31.991 9.949 2.699 1.00 88.38 279 GLU A CA 1
ATOM 2196 C C . GLU A 1 279 ? 31.483 10.408 4.072 1.00 88.38 279 GLU A C 1
ATOM 2198 O O . GLU A 1 279 ? 32.218 10.353 5.060 1.00 88.38 279 GLU A O 1
ATOM 2203 N N . GLU A 1 280 ? 30.198 10.750 4.166 1.00 86.94 280 GLU A N 1
ATOM 2204 C CA . GLU A 1 280 ? 29.541 11.142 5.416 1.00 86.94 280 GLU A CA 1
ATOM 2205 C C . GLU A 1 280 ? 29.634 10.045 6.487 1.00 86.94 280 GLU A C 1
ATOM 2207 O O . GLU A 1 280 ? 29.969 10.321 7.640 1.00 86.94 280 GLU A O 1
ATOM 2212 N N . ALA A 1 281 ? 29.382 8.784 6.118 1.00 86.75 281 ALA A N 1
ATOM 2213 C CA . ALA A 1 281 ? 29.410 7.669 7.063 1.00 86.75 281 ALA A CA 1
ATOM 2214 C C . ALA A 1 281 ? 30.826 7.348 7.571 1.00 86.75 281 ALA A C 1
ATOM 2216 O O . ALA A 1 281 ? 30.987 6.970 8.735 1.00 86.75 281 ALA A O 1
ATOM 2217 N N . ILE A 1 282 ? 31.854 7.496 6.730 1.00 87.62 282 ILE A N 1
ATOM 2218 C CA . ILE A 1 282 ? 33.256 7.318 7.139 1.00 87.62 282 ILE A CA 1
ATOM 2219 C C . ILE A 1 282 ? 33.670 8.437 8.102 1.00 87.62 282 ILE A C 1
ATOM 2221 O O . ILE A 1 282 ? 34.258 8.150 9.147 1.00 87.62 282 ILE A O 1
ATOM 2225 N N . VAL A 1 283 ? 33.331 9.694 7.796 1.00 86.31 283 VAL A N 1
ATOM 2226 C CA . VAL A 1 283 ? 33.627 10.846 8.667 1.00 86.31 283 VAL A CA 1
ATOM 2227 C C . VAL A 1 283 ? 32.949 10.695 10.028 1.00 86.31 283 VAL A C 1
ATOM 2229 O O . VAL A 1 283 ? 33.599 10.854 11.059 1.00 86.31 283 VAL A O 1
ATOM 2232 N N . GLU A 1 284 ? 31.672 10.315 10.043 1.00 83.06 284 GLU A N 1
ATOM 2233 C CA . GLU A 1 284 ? 30.919 10.063 11.275 1.00 83.06 284 GLU A CA 1
ATOM 2234 C C . GLU A 1 284 ? 31.523 8.923 12.100 1.00 83.06 284 GLU A C 1
ATOM 2236 O O . GLU A 1 284 ? 31.638 9.017 13.319 1.00 83.06 284 GLU A O 1
ATOM 2241 N N . THR A 1 285 ? 31.960 7.843 11.453 1.00 82.75 285 THR A N 1
ATOM 2242 C CA . THR A 1 285 ? 32.550 6.705 12.170 1.00 82.75 285 THR A CA 1
ATOM 2243 C C . THR A 1 285 ? 33.902 7.059 12.789 1.00 82.75 285 THR A C 1
ATOM 2245 O O . THR A 1 285 ? 34.213 6.584 13.880 1.00 82.75 285 THR A O 1
ATOM 2248 N N . ARG A 1 286 ? 34.690 7.917 12.127 1.00 81.81 286 ARG A N 1
ATOM 2249 C CA . ARG A 1 286 ? 35.979 8.408 12.640 1.00 81.81 286 ARG A CA 1
ATOM 2250 C C . ARG A 1 286 ? 35.823 9.318 13.859 1.00 81.81 286 ARG A C 1
ATOM 2252 O O . ARG A 1 286 ? 36.671 9.284 14.742 1.00 81.81 286 ARG A O 1
ATOM 2259 N N . SER A 1 287 ? 34.756 10.112 13.921 1.00 77.75 287 SER A N 1
ATOM 2260 C CA . SER A 1 287 ? 34.480 11.003 15.056 1.00 77.75 287 SER A CA 1
ATOM 2261 C C . SER A 1 287 ? 33.713 10.327 16.199 1.00 77.75 287 SER A C 1
ATOM 2263 O O . SER A 1 287 ? 33.598 10.904 17.280 1.00 77.75 287 SER A O 1
ATOM 2265 N N . THR A 1 288 ? 33.214 9.100 15.996 1.00 74.31 288 THR A N 1
ATOM 2266 C CA . THR A 1 288 ? 32.411 8.378 16.990 1.00 74.31 288 THR A CA 1
ATOM 2267 C C . THR A 1 288 ? 33.238 7.304 17.713 1.00 74.31 288 THR A C 1
ATOM 2269 O O . THR A 1 288 ? 33.695 6.349 17.074 1.00 74.31 288 THR A O 1
ATOM 2272 N N . PRO A 1 289 ? 33.393 7.381 19.050 1.00 74.38 289 PRO A N 1
ATOM 2273 C CA . PRO A 1 289 ? 34.079 6.343 19.817 1.00 74.38 289 PRO A CA 1
ATOM 2274 C C . PRO A 1 289 ? 33.328 5.004 19.737 1.00 74.38 289 PRO A C 1
ATOM 2276 O O . PRO A 1 289 ? 32.105 4.975 19.590 1.00 74.38 289 PRO A O 1
ATOM 2279 N N . LEU A 1 290 ? 34.061 3.888 19.844 1.00 70.06 290 LEU A N 1
ATOM 2280 C CA . LEU A 1 290 ? 33.560 2.522 19.605 1.00 70.06 290 LEU A CA 1
ATOM 2281 C C . LEU A 1 290 ? 32.270 2.191 20.372 1.00 70.06 290 LEU A C 1
ATOM 2283 O O . LEU A 1 290 ? 31.361 1.574 19.817 1.00 70.06 290 LEU A O 1
ATOM 2287 N N . GLU A 1 291 ? 32.170 2.647 21.618 1.00 68.88 291 GLU A N 1
ATOM 2288 C CA . GLU A 1 291 ? 31.029 2.408 22.512 1.00 68.88 291 GLU A CA 1
ATOM 2289 C C . GLU A 1 291 ? 29.734 3.082 22.034 1.00 68.88 291 GLU A C 1
ATOM 2291 O O . GLU A 1 291 ? 28.635 2.605 22.321 1.00 68.88 291 GLU A O 1
ATOM 2296 N N . ASN A 1 292 ? 29.864 4.153 21.247 1.00 68.19 292 ASN A N 1
ATOM 2297 C CA . ASN A 1 292 ? 28.755 4.964 20.750 1.00 68.19 292 ASN A CA 1
ATOM 2298 C C . ASN A 1 292 ? 28.403 4.665 19.286 1.00 68.19 292 ASN A C 1
ATOM 2300 O O . ASN A 1 292 ? 27.518 5.310 18.719 1.00 68.19 292 ASN A O 1
ATOM 2304 N N . ARG A 1 293 ? 29.064 3.684 18.653 1.00 69.88 293 ARG A N 1
ATOM 2305 C CA . ARG A 1 293 ? 28.794 3.335 17.255 1.00 69.88 293 ARG A CA 1
ATOM 2306 C C . ARG A 1 293 ? 27.401 2.704 17.095 1.00 69.88 293 ARG A C 1
ATOM 2308 O O . ARG A 1 293 ? 27.024 1.802 17.851 1.00 69.88 293 ARG A O 1
ATOM 2315 N N . PRO A 1 294 ? 26.614 3.126 16.089 1.00 69.25 294 PRO A N 1
ATOM 2316 C CA . PRO A 1 294 ? 25.269 2.602 15.879 1.00 69.25 294 PRO A CA 1
ATOM 2317 C C . PRO A 1 294 ? 25.305 1.131 15.450 1.00 69.25 294 PRO A C 1
ATOM 2319 O O . PRO A 1 294 ? 26.100 0.730 14.608 1.00 69.25 294 PRO A O 1
ATOM 2322 N N . ARG A 1 295 ? 24.395 0.299 15.967 1.00 69.88 295 ARG A N 1
ATOM 2323 C CA . ARG A 1 295 ? 24.323 -1.108 15.539 1.00 69.88 295 ARG A CA 1
ATOM 2324 C C . ARG A 1 295 ? 23.952 -1.211 14.057 1.00 69.88 295 ARG A C 1
ATOM 2326 O O . ARG A 1 295 ? 22.882 -0.755 13.652 1.00 69.88 295 ARG A O 1
ATOM 2333 N N . LEU A 1 296 ? 24.801 -1.879 13.276 1.00 70.38 296 LEU A N 1
ATOM 2334 C CA . LEU A 1 296 ? 24.543 -2.153 11.864 1.00 70.38 296 LEU A CA 1
ATOM 2335 C C . LEU A 1 296 ? 23.316 -3.055 11.691 1.00 70.38 296 LEU A C 1
ATOM 2337 O O . LEU A 1 296 ? 23.074 -3.994 12.457 1.00 70.38 296 LEU A O 1
ATOM 2341 N N . LEU A 1 297 ? 22.522 -2.770 10.662 1.00 68.94 297 LEU A N 1
ATOM 2342 C CA . LEU A 1 297 ? 21.321 -3.540 10.366 1.00 68.94 297 LEU A CA 1
ATOM 2343 C C . LEU A 1 297 ? 21.685 -4.860 9.690 1.00 68.94 297 LEU A C 1
ATOM 2345 O O . LEU A 1 297 ? 22.526 -4.916 8.796 1.00 68.94 297 LEU A O 1
ATOM 2349 N N . ARG A 1 298 ? 20.979 -5.935 10.053 1.00 67.88 298 ARG A N 1
ATOM 2350 C CA . ARG A 1 298 ? 21.127 -7.221 9.366 1.00 67.88 298 ARG A CA 1
ATOM 2351 C C . ARG A 1 298 ? 20.483 -7.151 7.979 1.00 67.88 298 ARG A C 1
ATOM 2353 O O . ARG A 1 298 ? 19.261 -7.245 7.852 1.00 67.88 298 ARG A O 1
ATOM 2360 N N . ILE A 1 299 ? 21.305 -7.009 6.946 1.00 69.12 299 ILE A N 1
ATOM 2361 C CA . ILE A 1 299 ? 20.874 -6.933 5.546 1.00 69.12 299 ILE A CA 1
ATOM 2362 C C . ILE A 1 299 ? 20.739 -8.347 4.955 1.00 69.12 299 ILE A C 1
ATOM 2364 O O . ILE A 1 299 ? 21.626 -9.183 5.095 1.00 69.12 299 ILE A O 1
ATOM 2368 N N . ALA A 1 300 ? 19.629 -8.628 4.264 1.00 66.25 300 ALA A N 1
ATOM 2369 C CA . ALA A 1 300 ? 19.441 -9.893 3.547 1.00 66.25 300 ALA A CA 1
ATOM 2370 C C . ALA A 1 300 ? 20.302 -9.959 2.267 1.00 66.25 300 ALA A C 1
ATOM 2372 O O . ALA A 1 300 ? 20.427 -8.963 1.552 1.00 66.25 300 ALA A O 1
ATOM 2373 N N . LEU A 1 301 ? 20.825 -11.140 1.919 1.00 72.19 301 LEU A N 1
ATOM 2374 C CA . LEU A 1 301 ? 21.682 -11.379 0.742 1.00 72.19 301 LEU A CA 1
ATOM 2375 C C . LEU A 1 301 ? 20.898 -11.412 -0.590 1.00 72.19 301 LEU A C 1
ATOM 2377 O O . LEU A 1 301 ? 20.950 -12.382 -1.342 1.00 72.19 301 LEU A O 1
ATOM 2381 N N . SER A 1 302 ? 20.150 -10.353 -0.896 1.00 65.31 302 SER A N 1
ATOM 2382 C CA . SER A 1 302 ? 19.400 -10.228 -2.153 1.00 65.31 302 SER A CA 1
ATOM 2383 C C . SER A 1 302 ? 20.286 -9.750 -3.313 1.00 65.31 302 SER A C 1
ATOM 2385 O O . SER A 1 302 ? 21.284 -9.057 -3.100 1.00 65.31 302 SER A O 1
ATOM 2387 N N . LYS A 1 303 ? 19.894 -10.052 -4.564 1.00 62.53 303 LYS A N 1
ATOM 2388 C CA . LYS A 1 303 ? 20.574 -9.545 -5.778 1.00 62.53 303 LYS A CA 1
ATOM 2389 C C . LYS A 1 303 ? 20.701 -8.015 -5.756 1.00 62.53 303 LYS A C 1
ATOM 2391 O O . LYS A 1 303 ? 21.764 -7.498 -6.063 1.00 62.53 303 LYS A O 1
ATOM 2396 N N . ARG A 1 304 ? 19.656 -7.310 -5.302 1.00 70.12 304 ARG A N 1
ATOM 2397 C CA . ARG A 1 304 ? 19.622 -5.843 -5.156 1.00 70.12 304 ARG A CA 1
ATOM 2398 C C . ARG A 1 304 ? 20.658 -5.324 -4.157 1.00 70.12 304 ARG A C 1
ATOM 2400 O O . ARG A 1 304 ? 21.389 -4.394 -4.473 1.00 70.12 304 ARG A O 1
ATOM 2407 N N . ASN A 1 305 ? 20.741 -5.932 -2.975 1.00 77.19 305 ASN A N 1
ATOM 2408 C CA . ASN A 1 305 ? 21.681 -5.501 -1.935 1.00 77.19 305 ASN A CA 1
ATOM 2409 C C . ASN A 1 305 ? 23.129 -5.789 -2.352 1.00 77.19 305 ASN A C 1
ATOM 2411 O O . ASN A 1 305 ? 24.007 -4.960 -2.137 1.00 77.19 305 ASN A O 1
ATOM 2415 N N . ARG A 1 306 ? 23.361 -6.915 -3.042 1.00 78.12 306 ARG A N 1
ATOM 2416 C CA . ARG A 1 306 ? 24.659 -7.227 -3.658 1.00 78.12 306 ARG A CA 1
ATOM 2417 C C . ARG A 1 306 ? 25.071 -6.192 -4.701 1.00 78.12 306 ARG A C 1
ATOM 2419 O O . ARG A 1 306 ? 26.249 -5.871 -4.773 1.00 78.12 306 ARG A O 1
ATOM 2426 N N . THR A 1 307 ? 24.136 -5.656 -5.487 1.00 79.25 307 THR A N 1
ATOM 2427 C CA . THR A 1 307 ? 24.442 -4.591 -6.454 1.00 79.25 307 THR A CA 1
ATOM 2428 C C . THR A 1 307 ? 24.923 -3.314 -5.765 1.00 79.25 307 THR A C 1
ATOM 2430 O O . THR A 1 307 ? 25.892 -2.728 -6.227 1.00 79.25 307 THR A O 1
ATOM 2433 N N . VAL A 1 308 ? 24.307 -2.912 -4.645 1.00 81.19 308 VAL A N 1
ATOM 2434 C CA . VAL A 1 308 ? 24.744 -1.729 -3.873 1.00 81.19 308 VAL A CA 1
ATOM 2435 C C . VAL A 1 308 ? 26.154 -1.928 -3.316 1.00 81.19 308 VAL A C 1
ATOM 2437 O O . VAL A 1 308 ? 27.005 -1.064 -3.485 1.00 81.19 308 VAL A O 1
ATOM 2440 N N . VAL A 1 309 ? 26.427 -3.093 -2.720 1.00 84.25 309 VAL A N 1
ATOM 2441 C CA . VAL A 1 309 ? 27.766 -3.425 -2.205 1.00 84.25 309 VAL A CA 1
ATOM 2442 C C . VAL A 1 309 ? 28.805 -3.432 -3.332 1.00 84.25 309 VAL A C 1
ATOM 2444 O O . VAL A 1 309 ? 29.854 -2.816 -3.202 1.00 84.25 309 VAL A O 1
ATOM 2447 N N . ARG A 1 310 ? 28.501 -4.051 -4.481 1.00 84.19 310 ARG A N 1
ATOM 2448 C CA . ARG A 1 310 ? 29.405 -4.051 -5.646 1.00 84.19 310 ARG A CA 1
ATOM 2449 C C . ARG A 1 310 ? 29.669 -2.657 -6.206 1.00 84.19 310 ARG A C 1
ATOM 2451 O O . ARG A 1 310 ? 30.759 -2.435 -6.708 1.00 84.19 310 ARG A O 1
ATOM 2458 N N . ALA A 1 311 ? 28.691 -1.755 -6.150 1.00 83.69 311 ALA A N 1
ATOM 2459 C CA . ALA A 1 311 ? 28.858 -0.383 -6.621 1.00 83.69 311 ALA A CA 1
ATOM 2460 C C . ALA A 1 311 ? 29.751 0.449 -5.686 1.00 83.69 311 ALA A C 1
ATOM 2462 O O . ALA A 1 311 ? 30.484 1.310 -6.160 1.00 83.69 311 ALA A O 1
ATOM 2463 N N . LEU A 1 312 ? 29.714 0.174 -4.377 1.00 85.56 312 LEU A N 1
ATOM 2464 C CA . LEU A 1 312 ? 30.546 0.856 -3.382 1.00 85.56 312 LEU A CA 1
ATOM 2465 C C . LEU A 1 312 ? 31.965 0.282 -3.288 1.00 85.56 312 LEU A C 1
ATOM 2467 O O . LEU A 1 312 ? 32.889 1.032 -3.004 1.00 85.56 312 LEU A O 1
ATOM 2471 N N . ASN A 1 313 ? 32.165 -1.012 -3.558 1.00 89.06 313 ASN A N 1
ATOM 2472 C CA . ASN A 1 313 ? 33.477 -1.664 -3.448 1.00 89.06 313 ASN A CA 1
ATOM 2473 C C . ASN A 1 313 ? 34.620 -0.926 -4.179 1.00 89.06 313 ASN A C 1
ATOM 2475 O O . ASN A 1 313 ? 35.647 -0.701 -3.546 1.00 89.06 313 ASN A O 1
ATOM 2479 N N . PRO A 1 314 ? 34.476 -0.505 -5.453 1.00 88.50 314 PRO A N 1
ATOM 2480 C CA . PRO A 1 314 ? 35.525 0.250 -6.140 1.00 88.50 314 PRO A CA 1
ATOM 2481 C C . PRO A 1 314 ? 35.821 1.602 -5.483 1.00 88.50 314 PRO A C 1
ATOM 2483 O O . PRO A 1 314 ? 36.956 2.058 -5.511 1.00 88.50 314 PRO A O 1
ATOM 2486 N N . MET A 1 315 ? 34.814 2.231 -4.868 1.00 87.50 315 MET A N 1
ATOM 2487 C CA . MET A 1 315 ? 34.974 3.509 -4.167 1.00 87.50 315 MET A CA 1
ATOM 2488 C C . MET A 1 315 ? 35.736 3.342 -2.850 1.00 87.50 315 MET A C 1
ATOM 2490 O O . MET A 1 315 ? 36.358 4.287 -2.396 1.00 87.50 315 MET A O 1
ATOM 2494 N N . LEU A 1 316 ? 35.700 2.156 -2.232 1.00 87.81 316 LEU A N 1
ATOM 2495 C CA . LEU A 1 316 ? 36.409 1.887 -0.978 1.00 87.81 316 LEU A CA 1
ATOM 2496 C C . LEU A 1 316 ? 37.918 1.775 -1.151 1.00 87.81 316 LEU A C 1
ATOM 2498 O O . LEU A 1 316 ? 38.640 2.090 -0.210 1.00 87.81 316 LEU A O 1
ATOM 2502 N N . VAL A 1 317 ? 38.385 1.358 -2.331 1.00 88.38 317 VAL A N 1
ATOM 2503 C CA . VAL A 1 317 ? 39.813 1.163 -2.624 1.00 88.38 317 VAL A CA 1
ATOM 2504 C C . VAL A 1 317 ? 40.607 2.425 -2.289 1.00 88.38 317 VAL A C 1
ATOM 2506 O O . VAL A 1 317 ? 41.559 2.354 -1.521 1.00 88.38 317 VAL A O 1
ATOM 2509 N N . THR A 1 318 ? 40.126 3.594 -2.723 1.00 87.69 318 THR A N 1
ATOM 2510 C CA . THR A 1 318 ? 40.796 4.879 -2.474 1.00 87.69 318 THR A CA 1
ATOM 2511 C C . THR A 1 318 ? 40.884 5.247 -0.992 1.00 87.69 318 THR A C 1
ATOM 2513 O O . THR A 1 318 ? 41.828 5.913 -0.583 1.00 87.69 318 THR A O 1
ATOM 2516 N N . TYR A 1 319 ? 39.914 4.836 -0.166 1.00 87.19 319 TYR A N 1
ATOM 2517 C CA . TYR A 1 319 ? 39.955 5.102 1.279 1.00 87.19 319 TYR A CA 1
ATOM 2518 C C . TYR A 1 319 ? 40.836 4.093 2.016 1.00 87.19 319 TYR A C 1
ATOM 2520 O O . TYR A 1 319 ? 41.504 4.466 2.974 1.00 87.19 319 TYR A O 1
ATOM 2528 N N . LEU A 1 320 ? 40.842 2.830 1.578 1.00 87.69 320 LEU A N 1
ATOM 2529 C CA . LEU A 1 320 ? 41.648 1.770 2.182 1.00 87.69 320 LEU A CA 1
ATOM 2530 C C . LEU A 1 320 ? 43.143 1.952 1.895 1.00 87.69 320 LEU A C 1
ATOM 2532 O O . LEU A 1 320 ? 43.947 1.735 2.793 1.00 87.69 320 LEU A O 1
ATOM 2536 N N . GLU A 1 321 ? 43.511 2.404 0.695 1.00 88.50 321 GLU A N 1
ATOM 2537 C CA . GLU A 1 321 ? 44.901 2.744 0.345 1.00 88.50 321 GLU A CA 1
ATOM 2538 C C . GLU A 1 321 ? 45.441 3.928 1.160 1.00 88.50 321 GLU A C 1
ATOM 2540 O O . GLU A 1 321 ? 46.628 3.985 1.463 1.00 88.50 321 GLU A O 1
ATOM 2545 N N . ALA A 1 322 ? 44.564 4.854 1.556 1.00 85.00 322 ALA A N 1
ATOM 2546 C CA . ALA A 1 322 ? 44.906 5.999 2.397 1.00 85.00 322 ALA A CA 1
ATOM 2547 C C . ALA A 1 322 ? 44.896 5.684 3.909 1.00 85.00 322 ALA A C 1
ATOM 2549 O O . ALA A 1 322 ? 45.142 6.577 4.722 1.00 85.00 322 ALA A O 1
ATOM 2550 N N . SER A 1 323 ? 44.572 4.447 4.299 1.00 87.81 323 SER A N 1
ATOM 2551 C CA . SER A 1 323 ? 44.484 4.036 5.700 1.00 87.81 323 SER A CA 1
ATOM 2552 C C . SER A 1 323 ? 45.872 3.862 6.315 1.00 87.81 323 SER A C 1
ATOM 2554 O O . SER A 1 323 ? 46.725 3.183 5.746 1.00 87.81 323 SER A O 1
ATOM 2556 N N . ARG A 1 324 ? 46.105 4.450 7.493 1.00 86.38 324 ARG A N 1
ATOM 2557 C CA . ARG A 1 324 ? 47.425 4.422 8.150 1.00 86.38 324 ARG A CA 1
ATOM 2558 C C . ARG A 1 324 ? 47.587 3.289 9.153 1.00 86.38 324 ARG A C 1
ATOM 2560 O O . ARG A 1 324 ? 48.707 2.857 9.409 1.00 86.38 324 ARG A O 1
ATOM 2567 N N . ASP A 1 325 ? 46.485 2.825 9.734 1.00 85.50 325 ASP A N 1
ATOM 2568 C CA . ASP A 1 325 ? 46.497 1.795 10.765 1.00 85.50 325 ASP A CA 1
ATOM 2569 C C . ASP A 1 325 ? 45.234 0.917 10.742 1.00 85.50 325 ASP A C 1
ATOM 2571 O O . ASP A 1 325 ? 44.282 1.110 9.974 1.00 85.50 325 ASP A O 1
ATOM 2575 N N . LEU A 1 326 ? 45.236 -0.110 11.591 1.00 85.19 326 LEU A N 1
ATOM 2576 C CA . LEU A 1 326 ? 44.143 -1.073 11.670 1.00 85.19 326 LEU A CA 1
ATOM 2577 C C . LEU A 1 326 ? 42.850 -0.448 12.226 1.00 85.19 326 LEU A C 1
ATOM 2579 O O . LEU A 1 326 ? 41.759 -0.861 11.838 1.00 85.19 326 LEU A O 1
ATOM 2583 N N . CYS A 1 327 ? 42.958 0.561 13.093 1.00 81.19 327 CYS A N 1
ATOM 2584 C CA . CYS A 1 327 ? 41.817 1.259 13.687 1.00 81.19 327 CYS A CA 1
ATOM 2585 C C . CYS A 1 327 ? 41.105 2.152 12.659 1.00 81.19 327 CYS A C 1
ATOM 2587 O O . CYS A 1 327 ? 39.872 2.222 12.617 1.00 81.19 327 CYS A O 1
ATOM 2589 N N . GLU A 1 328 ? 41.870 2.815 11.797 1.00 83.00 328 GLU A N 1
ATOM 2590 C CA . GLU A 1 328 ? 41.389 3.596 10.665 1.00 83.00 328 GLU A CA 1
ATOM 2591 C C . GLU A 1 328 ? 40.745 2.680 9.621 1.00 83.00 328 GLU A C 1
ATOM 2593 O O . GLU A 1 328 ? 39.636 2.960 9.161 1.00 83.00 328 GLU A O 1
ATOM 2598 N N . THR A 1 329 ? 41.364 1.529 9.350 1.00 88.12 329 THR A N 1
ATOM 2599 C CA . THR A 1 329 ? 40.812 0.498 8.461 1.00 88.12 329 THR A CA 1
ATOM 2600 C C . THR A 1 329 ? 39.469 -0.026 8.976 1.00 88.12 329 THR A C 1
ATOM 2602 O O . THR A 1 329 ? 38.496 -0.071 8.222 1.00 88.12 329 THR A O 1
ATOM 2605 N N . ASP A 1 330 ? 39.370 -0.358 10.267 1.00 85.88 330 ASP A N 1
ATOM 2606 C CA . ASP A 1 330 ? 38.113 -0.767 10.907 1.00 85.88 330 ASP A CA 1
ATOM 2607 C C . ASP A 1 330 ? 37.038 0.326 10.802 1.00 85.88 330 ASP A C 1
ATOM 2609 O O . ASP A 1 330 ? 35.889 0.056 10.448 1.00 85.88 330 ASP A O 1
ATOM 2613 N N . SER A 1 331 ? 37.421 1.585 11.019 1.00 84.94 331 SER A N 1
ATOM 2614 C CA . SER A 1 331 ? 36.507 2.728 10.928 1.00 84.94 331 SER A CA 1
ATOM 2615 C C . SER A 1 331 ? 35.993 2.954 9.501 1.00 84.94 331 SER A C 1
ATOM 2617 O O . SER A 1 331 ? 34.812 3.252 9.312 1.00 84.94 331 SER A O 1
ATOM 2619 N N . ILE A 1 332 ? 36.840 2.762 8.485 1.00 88.75 332 ILE A N 1
ATOM 2620 C CA . ILE A 1 332 ? 36.457 2.835 7.068 1.00 88.75 332 ILE A CA 1
ATOM 2621 C C . ILE A 1 332 ? 35.505 1.690 6.711 1.00 88.75 332 ILE A C 1
ATOM 2623 O O . ILE A 1 332 ? 34.463 1.928 6.099 1.00 88.75 332 ILE A O 1
ATOM 2627 N N . LEU A 1 333 ? 35.813 0.457 7.123 1.00 89.81 333 LEU A N 1
ATOM 2628 C CA . LEU A 1 333 ? 34.966 -0.712 6.862 1.00 89.81 333 LEU A CA 1
ATOM 2629 C C . LEU A 1 333 ? 33.602 -0.593 7.548 1.00 89.81 333 LEU A C 1
ATOM 2631 O O . LEU A 1 333 ? 32.566 -0.912 6.955 1.00 89.81 333 LEU A O 1
ATOM 2635 N N . PHE A 1 334 ? 33.581 -0.090 8.780 1.00 87.38 334 PHE A N 1
ATOM 2636 C CA . PHE A 1 334 ? 32.348 0.157 9.509 1.00 87.38 334 PHE A CA 1
ATOM 2637 C C . PHE A 1 334 ? 31.530 1.290 8.874 1.00 87.38 334 PHE A C 1
ATOM 2639 O O . PHE A 1 334 ? 30.326 1.124 8.665 1.00 87.38 334 PHE A O 1
ATOM 2646 N N . GLY A 1 335 ? 32.170 2.399 8.488 1.00 86.62 335 GLY A N 1
ATOM 2647 C CA . GLY A 1 335 ? 31.534 3.497 7.754 1.00 86.62 335 GLY A CA 1
ATOM 2648 C C . GLY A 1 335 ? 30.950 3.041 6.414 1.00 86.62 335 GLY A C 1
ATOM 2649 O O . GLY A 1 335 ? 29.811 3.368 6.086 1.00 86.62 335 GLY A O 1
ATOM 2650 N N . ALA A 1 336 ? 31.662 2.180 5.687 1.00 89.81 336 ALA A N 1
ATOM 2651 C CA . ALA A 1 336 ? 31.179 1.553 4.461 1.00 89.81 336 ALA A CA 1
ATOM 2652 C C . ALA A 1 336 ? 29.936 0.686 4.698 1.00 89.81 336 ALA A C 1
ATOM 2654 O O . ALA A 1 336 ? 28.938 0.791 3.979 1.00 89.81 336 ALA A O 1
ATOM 2655 N N . ALA A 1 337 ? 29.961 -0.151 5.736 1.00 87.19 337 ALA A N 1
ATOM 2656 C CA . ALA A 1 337 ? 28.823 -0.981 6.108 1.00 87.19 337 ALA A CA 1
ATOM 2657 C C . ALA A 1 337 ? 27.619 -0.135 6.560 1.00 87.19 337 ALA A C 1
ATOM 2659 O O . ALA A 1 337 ? 26.470 -0.461 6.238 1.00 87.19 337 ALA A O 1
ATOM 2660 N N . LEU A 1 338 ? 27.867 0.980 7.253 1.00 83.88 338 LEU A N 1
ATOM 2661 C CA . LEU A 1 338 ? 26.852 1.949 7.657 1.00 83.88 338 LEU A CA 1
ATOM 2662 C C . LEU A 1 338 ? 26.250 2.672 6.443 1.00 83.88 338 LEU A C 1
ATOM 2664 O O . LEU A 1 338 ? 25.027 2.790 6.361 1.00 83.88 338 LEU A O 1
ATOM 2668 N N . ALA A 1 339 ? 27.066 3.069 5.465 1.00 86.50 339 ALA A N 1
ATOM 2669 C CA . ALA A 1 339 ? 26.618 3.664 4.207 1.00 86.50 339 ALA A CA 1
ATOM 2670 C C . ALA A 1 339 ? 25.748 2.694 3.398 1.00 86.50 339 ALA A C 1
ATOM 2672 O O . ALA A 1 339 ? 24.655 3.057 2.964 1.00 86.50 339 ALA A O 1
ATOM 2673 N N . VAL A 1 340 ? 26.156 1.424 3.280 1.00 86.12 340 VAL A N 1
ATOM 2674 C CA . VAL A 1 340 ? 25.335 0.364 2.671 1.00 86.12 340 VAL A CA 1
ATOM 2675 C C . VAL A 1 340 ? 24.001 0.232 3.410 1.00 86.12 340 VAL A C 1
ATOM 2677 O O . VAL A 1 340 ? 22.950 0.165 2.769 1.00 86.12 340 VAL A O 1
ATOM 2680 N N . CYS A 1 341 ? 24.010 0.233 4.749 1.00 80.81 341 CYS A N 1
ATOM 2681 C CA . CYS A 1 341 ? 22.785 0.210 5.547 1.00 80.81 341 CYS A CA 1
ATOM 2682 C C . CYS A 1 341 ? 21.902 1.427 5.255 1.00 80.81 341 CYS A C 1
ATOM 2684 O O . CYS A 1 341 ? 20.704 1.252 5.060 1.00 80.81 341 CYS A O 1
ATOM 2686 N N . ARG A 1 342 ? 22.462 2.636 5.174 1.00 80.62 342 ARG A N 1
ATOM 2687 C CA . ARG A 1 342 ? 21.727 3.875 4.881 1.00 80.62 342 ARG A CA 1
ATOM 2688 C C . ARG A 1 342 ? 21.152 3.886 3.477 1.00 80.62 342 ARG A C 1
ATOM 2690 O O . ARG A 1 342 ? 19.968 4.151 3.336 1.00 80.62 342 ARG A O 1
ATOM 2697 N N . ILE A 1 343 ? 21.924 3.506 2.464 1.00 79.25 343 ILE A N 1
ATOM 2698 C CA . ILE A 1 343 ? 21.469 3.438 1.071 1.00 79.25 343 ILE A CA 1
ATOM 2699 C C . ILE A 1 343 ? 20.385 2.378 0.927 1.00 79.25 343 ILE A C 1
ATOM 2701 O O . ILE A 1 343 ? 19.363 2.630 0.298 1.00 79.25 343 ILE A O 1
ATOM 2705 N N . ILE A 1 344 ? 20.553 1.202 1.540 1.00 73.50 344 ILE A N 1
ATOM 2706 C CA . ILE A 1 344 ? 19.530 0.154 1.518 1.00 73.50 344 ILE A CA 1
ATOM 2707 C C . ILE A 1 344 ? 18.301 0.597 2.306 1.00 73.50 344 ILE A C 1
ATOM 2709 O O . ILE A 1 344 ? 17.203 0.395 1.816 1.00 73.50 344 ILE A O 1
ATOM 2713 N N . VAL A 1 345 ? 18.433 1.230 3.471 1.00 63.72 345 VAL A N 1
ATOM 2714 C CA . VAL A 1 345 ? 17.296 1.717 4.270 1.00 63.72 345 VAL A CA 1
ATOM 2715 C C . VAL A 1 345 ? 16.601 2.901 3.619 1.00 63.72 345 VAL A C 1
ATOM 2717 O O . VAL A 1 345 ? 15.382 2.956 3.684 1.00 63.72 345 VAL A O 1
ATOM 2720 N N . ALA A 1 346 ? 17.308 3.804 2.949 1.00 55.31 346 ALA A N 1
ATOM 2721 C CA . ALA A 1 346 ? 16.736 4.882 2.148 1.00 55.31 346 ALA A CA 1
ATOM 2722 C C . ALA A 1 346 ? 16.031 4.305 0.913 1.00 55.31 346 ALA A C 1
ATOM 2724 O O . ALA A 1 346 ? 14.897 4.676 0.615 1.00 55.31 346 ALA A O 1
ATOM 2725 N N . LYS A 1 347 ? 16.625 3.285 0.276 1.00 49.03 347 LYS A N 1
ATOM 2726 C CA . LYS A 1 347 ? 16.026 2.499 -0.815 1.00 49.03 347 LYS A CA 1
ATOM 2727 C C . LYS A 1 347 ? 14.907 1.550 -0.368 1.00 49.03 347 LYS A C 1
ATOM 2729 O O . LYS A 1 347 ? 14.127 1.136 -1.216 1.00 49.03 347 LYS A O 1
ATOM 2734 N N . VAL A 1 348 ? 14.813 1.199 0.917 1.00 38.53 348 VAL A N 1
ATOM 2735 C CA . VAL A 1 348 ? 13.756 0.383 1.558 1.00 38.53 348 VAL A CA 1
ATOM 2736 C C . VAL A 1 348 ? 12.676 1.272 2.189 1.00 38.53 348 VAL A C 1
ATOM 2738 O O . VAL A 1 348 ? 11.525 0.866 2.307 1.00 38.53 348 VAL A O 1
ATOM 2741 N N . SER A 1 349 ? 13.010 2.516 2.527 1.00 34.41 349 SER A N 1
ATOM 2742 C CA . SER A 1 349 ? 12.057 3.570 2.888 1.00 34.41 349 SER A CA 1
ATOM 2743 C C . SER A 1 349 ? 11.385 4.137 1.635 1.00 34.41 349 SER A C 1
ATOM 2745 O O . SER A 1 349 ? 10.211 4.455 1.690 1.00 34.41 349 SER A O 1
ATOM 2747 N N . THR A 1 350 ? 12.062 4.121 0.479 1.00 32.41 350 THR A N 1
ATOM 2748 C CA . THR A 1 350 ? 11.454 4.354 -0.851 1.00 32.41 350 THR A CA 1
ATOM 2749 C C . THR A 1 350 ? 10.967 3.070 -1.544 1.00 32.41 350 THR A C 1
ATOM 2751 O O . THR A 1 350 ? 10.224 3.129 -2.521 1.00 32.41 350 THR A O 1
ATOM 2754 N N . ALA A 1 351 ? 11.320 1.885 -1.035 1.00 30.34 351 ALA A N 1
ATOM 2755 C CA . ALA A 1 351 ? 10.785 0.606 -1.498 1.00 30.34 351 ALA A CA 1
ATOM 2756 C C . ALA A 1 351 ? 10.512 -0.336 -0.321 1.00 30.34 351 ALA A C 1
ATOM 2758 O O . ALA A 1 351 ? 11.297 -1.234 -0.033 1.00 30.34 351 ALA A O 1
ATOM 2759 N N . GLY A 1 352 ? 9.359 -0.143 0.320 1.00 27.97 352 GLY A N 1
ATOM 2760 C CA . GLY A 1 352 ? 8.666 -1.176 1.085 1.00 27.97 352 GLY A CA 1
ATOM 2761 C C . GLY A 1 352 ? 9.411 -1.734 2.300 1.00 27.97 352 GLY A C 1
ATOM 2762 O O . GLY A 1 352 ? 10.164 -2.704 2.216 1.00 27.97 352 GLY A O 1
ATOM 2763 N N . ARG A 1 353 ? 9.052 -1.244 3.491 1.00 24.61 353 ARG A N 1
ATOM 2764 C CA . ARG A 1 353 ? 9.291 -1.981 4.739 1.00 24.61 353 ARG A CA 1
ATOM 2765 C C . ARG A 1 353 ? 8.483 -3.283 4.772 1.00 24.61 353 ARG A C 1
ATOM 2767 O O . ARG A 1 353 ? 7.305 -3.298 5.119 1.00 24.61 353 ARG A O 1
ATOM 2774 N N . ALA A 1 354 ? 9.177 -4.389 4.555 1.00 28.41 354 ALA A N 1
ATOM 2775 C CA . ALA A 1 354 ? 8.926 -5.691 5.167 1.00 28.41 354 ALA A CA 1
ATOM 2776 C C . ALA A 1 354 ? 10.324 -6.315 5.362 1.00 28.41 354 ALA A C 1
ATOM 2778 O O . ALA A 1 354 ? 11.127 -6.287 4.444 1.00 28.41 354 ALA A O 1
ATOM 2779 N N . THR A 1 355 ? 10.785 -6.820 6.502 1.00 31.73 355 THR A N 1
ATOM 2780 C CA . THR A 1 355 ? 10.160 -7.341 7.717 1.00 31.73 355 THR A CA 1
ATOM 2781 C C . THR A 1 355 ? 11.214 -7.338 8.830 1.00 31.73 355 THR A C 1
ATOM 2783 O O . THR A 1 355 ? 12.292 -7.897 8.641 1.00 31.73 355 THR A O 1
ATOM 2786 N N . GLY A 1 356 ? 10.886 -6.819 10.012 1.00 29.39 356 GLY A N 1
ATOM 2787 C CA . GLY A 1 356 ? 11.546 -7.228 11.251 1.00 29.39 356 GLY A CA 1
ATOM 2788 C C . GLY A 1 356 ? 10.714 -8.330 11.894 1.00 29.39 356 GLY A C 1
ATOM 2789 O O . GLY A 1 356 ? 9.645 -8.053 12.435 1.00 29.39 356 GLY A O 1
ATOM 2790 N N . GLN A 1 357 ? 11.168 -9.581 11.798 1.00 38.88 357 GLN A N 1
ATOM 2791 C CA . GLN A 1 357 ? 10.668 -10.668 12.635 1.00 38.88 357 GLN A CA 1
ATOM 2792 C C . GLN A 1 357 ? 10.957 -10.310 14.095 1.00 38.88 357 GLN A C 1
ATOM 2794 O O . GLN A 1 357 ? 12.075 -10.460 14.572 1.00 38.88 357 GLN A O 1
ATOM 2799 N N . SER A 1 358 ? 9.937 -9.845 14.807 1.00 28.39 358 SER A N 1
ATOM 2800 C CA . SER A 1 358 ? 9.890 -10.022 16.247 1.00 28.39 358 SER A CA 1
ATOM 2801 C C . SER A 1 358 ? 9.030 -11.249 16.498 1.00 28.39 358 SER A C 1
ATOM 2803 O O . SER A 1 358 ? 7.848 -11.271 16.154 1.00 28.39 358 SER A O 1
ATOM 2805 N N . SER A 1 359 ? 9.616 -12.259 17.130 1.00 36.97 359 SER A N 1
ATOM 2806 C CA . SER A 1 359 ? 8.923 -13.373 17.782 1.00 36.97 359 SER A CA 1
ATOM 2807 C C . SER A 1 359 ? 8.013 -12.915 18.938 1.00 36.97 359 SER A C 1
ATOM 2809 O O . SER A 1 359 ? 7.552 -13.730 19.735 1.00 36.97 359 SER A O 1
ATOM 2811 N N . ALA A 1 360 ? 7.718 -11.615 19.050 1.00 53.72 360 ALA A N 1
ATOM 2812 C CA . ALA A 1 360 ? 6.811 -11.079 20.037 1.00 53.72 360 ALA A CA 1
ATOM 2813 C C . ALA A 1 360 ? 5.409 -11.654 19.839 1.00 53.72 360 ALA A C 1
ATOM 2815 O O . ALA A 1 360 ? 4.726 -11.407 18.841 1.00 53.72 360 ALA A O 1
ATOM 2816 N N . ILE A 1 361 ? 4.968 -12.375 20.869 1.00 57.47 361 ILE A N 1
ATOM 2817 C CA . ILE A 1 361 ? 3.587 -12.790 21.098 1.00 57.47 361 ILE A CA 1
ATOM 2818 C C . ILE A 1 361 ? 2.646 -11.664 20.627 1.00 57.47 361 ILE A C 1
ATOM 2820 O O . ILE A 1 361 ? 2.738 -10.541 21.149 1.00 57.47 361 ILE A O 1
ATOM 2824 N N . PRO A 1 362 ? 1.748 -11.932 19.654 1.00 72.31 362 PRO A N 1
ATOM 2825 C CA . PRO A 1 362 ? 0.899 -10.908 19.064 1.00 72.31 362 PRO A CA 1
ATOM 2826 C C . PRO A 1 362 ? 0.132 -10.115 20.123 1.00 72.31 362 PRO A C 1
ATOM 2828 O O . PRO A 1 362 ? -0.404 -10.682 21.076 1.00 72.31 362 PRO A O 1
ATOM 2831 N N . ALA A 1 363 ? -0.014 -8.802 19.933 1.00 74.81 363 ALA A N 1
ATOM 2832 C CA . ALA A 1 363 ? -0.673 -7.926 20.910 1.00 74.81 363 ALA A CA 1
ATOM 2833 C C . ALA A 1 363 ? -2.125 -8.340 21.245 1.00 74.81 363 ALA A C 1
ATOM 2835 O O . ALA A 1 363 ? -2.657 -8.005 22.303 1.00 74.81 363 ALA A O 1
ATOM 2836 N N . TRP A 1 364 ? -2.816 -9.061 20.355 1.00 79.62 364 TRP A N 1
ATOM 2837 C CA . TRP A 1 364 ? -4.130 -9.633 20.665 1.00 79.62 364 TRP A CA 1
ATOM 2838 C C . TRP A 1 364 ? -4.043 -10.804 21.649 1.00 79.62 364 TRP A C 1
ATOM 2840 O O . TRP A 1 364 ? -4.927 -10.927 22.491 1.00 79.62 364 TRP A O 1
ATOM 2850 N N . ARG A 1 365 ? -2.992 -11.626 21.562 1.00 79.62 365 ARG A N 1
ATOM 2851 C CA . ARG A 1 365 ? -2.775 -12.796 22.415 1.00 79.62 365 ARG A CA 1
ATOM 2852 C C . ARG A 1 365 ? -2.443 -12.347 23.834 1.00 79.62 365 ARG A C 1
ATOM 2854 O O . ARG A 1 365 ? -3.186 -12.695 24.747 1.00 79.62 365 ARG A O 1
ATOM 2861 N N . ARG A 1 366 ? -1.498 -11.410 23.970 1.00 80.69 366 ARG A N 1
ATOM 2862 C CA . ARG A 1 366 ? -1.127 -10.783 25.251 1.00 80.69 366 ARG A CA 1
ATOM 2863 C C . ARG A 1 366 ? -2.329 -10.196 25.997 1.00 80.69 366 ARG A C 1
ATOM 2865 O O . ARG A 1 366 ? -2.548 -10.488 27.164 1.00 80.69 366 ARG A O 1
ATOM 2872 N N . ARG A 1 367 ? -3.194 -9.449 25.300 1.00 85.31 367 ARG A N 1
ATOM 2873 C CA . ARG A 1 367 ? -4.410 -8.863 25.901 1.00 85.31 367 ARG A CA 1
ATOM 2874 C C . ARG A 1 367 ? -5.416 -9.900 26.397 1.00 85.31 367 ARG A C 1
ATOM 2876 O O . ARG A 1 367 ? -6.152 -9.626 27.341 1.00 85.31 367 ARG A O 1
ATOM 2883 N N . ILE A 1 368 ? -5.536 -11.045 25.727 1.00 81.12 368 ILE A N 1
ATOM 2884 C CA . ILE A 1 368 ? -6.462 -12.100 26.158 1.00 81.12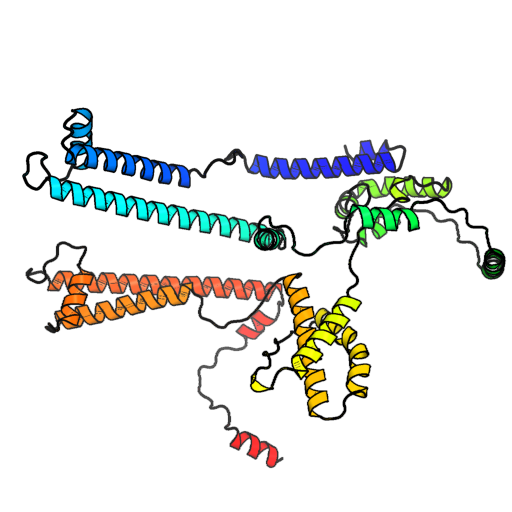 368 ILE A CA 1
ATOM 2885 C C . ILE A 1 368 ? -5.845 -12.887 27.321 1.00 81.12 368 ILE A C 1
ATOM 2887 O O . ILE A 1 368 ? -6.548 -13.159 28.292 1.00 81.12 368 ILE A O 1
ATOM 2891 N N . GLU A 1 369 ? -4.544 -13.168 27.270 1.00 85.44 369 GLU A N 1
ATOM 2892 C CA . GLU A 1 369 ? -3.785 -13.793 28.361 1.00 85.44 369 GLU A CA 1
ATOM 2893 C C . GLU A 1 369 ? -3.827 -12.940 29.639 1.00 85.44 369 GLU A C 1
ATOM 2895 O O . GLU A 1 369 ? -4.154 -13.459 30.703 1.00 85.44 369 GLU A O 1
ATOM 2900 N N . GLU A 1 370 ? -3.659 -11.617 29.542 1.00 88.25 370 GLU A N 1
ATOM 2901 C CA . GLU A 1 370 ? -3.823 -10.692 30.675 1.00 88.25 370 GLU A CA 1
ATOM 2902 C C . GLU A 1 370 ? -5.237 -10.729 31.277 1.00 88.25 370 GLU A C 1
ATOM 2904 O O . GLU A 1 370 ? -5.404 -10.641 32.495 1.00 88.25 370 GLU A O 1
ATOM 2909 N N . ARG A 1 371 ? -6.282 -10.867 30.448 1.00 88.69 371 ARG A N 1
ATOM 2910 C CA . ARG A 1 371 ? -7.666 -10.998 30.941 1.00 88.69 371 ARG A CA 1
ATOM 2911 C C . ARG A 1 371 ? -7.878 -12.318 31.673 1.00 88.69 371 ARG A C 1
ATOM 2913 O O . ARG A 1 371 ? -8.534 -12.319 32.712 1.00 88.69 371 ARG A O 1
ATOM 2920 N N . ILE A 1 372 ? -7.313 -13.409 31.156 1.00 84.69 372 ILE A N 1
ATOM 2921 C CA . ILE A 1 372 ? -7.335 -14.720 31.812 1.00 84.69 372 ILE A CA 1
ATOM 2922 C C . ILE A 1 372 ? -6.593 -14.646 33.153 1.00 84.69 372 ILE A C 1
ATOM 2924 O O . ILE A 1 372 ? -7.140 -15.078 34.164 1.00 84.69 372 ILE A O 1
ATOM 2928 N N . ALA A 1 373 ? -5.401 -14.044 33.189 1.00 88.19 373 ALA A N 1
ATOM 2929 C CA . ALA A 1 373 ? -4.606 -13.890 34.405 1.00 88.19 373 ALA A CA 1
ATOM 2930 C C . ALA A 1 373 ? -5.343 -13.069 35.476 1.00 88.19 373 ALA A C 1
ATOM 2932 O O . ALA A 1 373 ? -5.463 -13.507 36.620 1.00 88.19 373 ALA A O 1
ATOM 2933 N N . LYS A 1 374 ? -5.929 -11.923 35.099 1.00 89.75 374 LYS A N 1
ATOM 2934 C CA . LYS A 1 374 ? -6.736 -11.095 36.013 1.00 89.75 374 LYS A CA 1
ATOM 2935 C C . LYS A 1 374 ? -7.961 -11.842 36.546 1.00 89.75 374 LYS A C 1
ATOM 2937 O O . LYS A 1 374 ? -8.270 -11.718 37.729 1.00 89.75 374 LYS A O 1
ATOM 2942 N N . ALA A 1 375 ? -8.640 -12.626 35.705 1.00 84.88 375 ALA A N 1
ATOM 2943 C CA . ALA A 1 375 ? -9.787 -13.431 36.124 1.00 84.88 375 ALA A CA 1
ATOM 2944 C C . ALA A 1 375 ? -9.386 -14.572 37.072 1.00 84.88 375 ALA A C 1
ATOM 2946 O O . ALA A 1 375 ? -10.040 -14.749 38.093 1.00 84.88 375 ALA A O 1
ATOM 2947 N N . ARG A 1 376 ? -8.279 -15.282 36.805 1.00 86.69 376 ARG A N 1
ATOM 2948 C CA . ARG A 1 376 ? -7.727 -16.307 37.712 1.00 86.69 376 ARG A CA 1
ATOM 2949 C C . ARG A 1 376 ? -7.347 -15.721 39.071 1.00 86.69 376 ARG A C 1
ATOM 2951 O O . ARG A 1 376 ? -7.733 -16.265 40.099 1.00 86.69 376 ARG A O 1
ATOM 2958 N N . ALA A 1 377 ? -6.668 -14.573 39.077 1.00 87.94 377 ALA A N 1
ATOM 2959 C CA . ALA A 1 377 ? -6.315 -13.868 40.307 1.00 87.94 377 ALA A CA 1
ATOM 2960 C C . ALA A 1 377 ? -7.555 -13.406 41.092 1.00 87.94 377 ALA A C 1
ATOM 2962 O O . ALA A 1 377 ? -7.545 -13.384 42.321 1.00 87.94 377 ALA A O 1
ATOM 2963 N N . LEU A 1 378 ? -8.635 -13.024 40.401 1.00 87.75 378 LEU A N 1
ATOM 2964 C CA . LEU A 1 378 ? -9.897 -12.693 41.055 1.00 87.75 378 LEU A CA 1
ATOM 2965 C C . LEU A 1 378 ? -10.577 -13.935 41.641 1.00 87.75 378 LEU A C 1
ATOM 2967 O O . LEU A 1 378 ? -10.956 -13.883 42.802 1.00 87.75 378 LEU A O 1
ATOM 2971 N N . ILE A 1 379 ? -10.655 -15.044 40.896 1.00 86.81 379 ILE A N 1
ATOM 2972 C CA . ILE A 1 379 ? -11.178 -16.327 41.398 1.00 86.81 379 ILE A CA 1
ATOM 2973 C C . ILE A 1 379 ? -10.436 -16.746 42.671 1.00 86.81 379 ILE A C 1
ATOM 2975 O O . ILE A 1 379 ? -11.086 -17.028 43.670 1.00 86.81 379 ILE A O 1
ATOM 2979 N N . GLY A 1 380 ? -9.097 -16.706 42.675 1.00 85.38 380 GLY A N 1
ATOM 2980 C CA . GLY A 1 380 ? -8.303 -17.038 43.863 1.00 85.38 380 GLY A CA 1
ATOM 2981 C C . GLY A 1 380 ? -8.670 -16.177 45.075 1.00 85.38 380 GLY A C 1
ATOM 2982 O O . GLY A 1 380 ? -8.880 -16.699 46.163 1.00 85.38 380 GLY A O 1
ATOM 2983 N N . ARG A 1 381 ? -8.859 -14.864 44.881 1.00 86.94 381 ARG A N 1
ATOM 2984 C CA . ARG A 1 381 ? -9.294 -13.956 45.958 1.00 86.94 381 ARG A CA 1
ATOM 2985 C C . ARG A 1 381 ? -10.719 -14.231 46.445 1.00 86.94 381 ARG A C 1
ATOM 2987 O O . ARG A 1 381 ? -10.957 -14.131 47.644 1.00 86.94 381 ARG A O 1
ATOM 2994 N N . LEU A 1 382 ? -11.646 -14.582 45.551 1.00 85.75 382 LEU A N 1
ATOM 2995 C CA . LEU A 1 382 ? -13.017 -14.959 45.921 1.00 85.75 382 LEU A CA 1
ATOM 2996 C C . LEU A 1 382 ? -13.045 -16.282 46.705 1.00 85.75 382 LEU A C 1
ATOM 2998 O O . LEU A 1 382 ? -13.789 -16.388 47.675 1.00 85.75 382 LEU A O 1
ATOM 3002 N N . ILE A 1 383 ? -12.204 -17.254 46.332 1.00 86.38 383 ILE A N 1
ATOM 3003 C CA . ILE A 1 383 ? -12.043 -18.518 47.066 1.00 86.38 383 ILE A CA 1
ATOM 3004 C C . ILE A 1 383 ? -11.463 -18.252 48.459 1.00 86.38 383 ILE A C 1
ATOM 3006 O O . ILE A 1 383 ? -12.047 -18.699 49.437 1.00 86.38 383 ILE A O 1
ATOM 3010 N N . CYS A 1 384 ? -10.388 -17.461 48.577 1.00 85.19 384 CYS A N 1
ATOM 3011 C CA . CYS A 1 384 ? -9.812 -17.125 49.883 1.00 85.19 384 CYS A CA 1
ATOM 3012 C C . CYS A 1 384 ? -10.824 -16.436 50.811 1.00 85.19 384 CYS A C 1
ATOM 3014 O O . CYS A 1 384 ? -10.873 -16.756 51.995 1.00 85.19 384 CYS A O 1
ATOM 3016 N N . PHE A 1 385 ? -11.636 -15.514 50.284 1.00 85.31 385 PHE A N 1
ATOM 3017 C CA . PHE A 1 385 ? -12.698 -14.867 51.058 1.00 85.31 385 PHE A CA 1
ATOM 3018 C C . PHE A 1 385 ? -13.765 -15.872 51.515 1.00 85.31 385 PHE A C 1
ATOM 3020 O O . PHE A 1 385 ? -14.151 -15.868 52.679 1.00 85.31 385 PHE A O 1
ATOM 3027 N N . ARG A 1 386 ? -14.187 -16.784 50.627 1.00 83.19 386 ARG A N 1
ATOM 3028 C CA . ARG A 1 386 ? -15.132 -17.865 50.954 1.00 83.19 386 ARG A CA 1
ATOM 3029 C C . ARG A 1 386 ? -14.593 -18.815 52.031 1.00 83.19 386 ARG A C 1
ATOM 3031 O O . ARG A 1 386 ? -15.373 -19.302 52.835 1.00 83.19 386 ARG A O 1
ATOM 3038 N N . SER A 1 387 ? -13.282 -19.047 52.070 1.00 82.62 387 SER A N 1
ATOM 3039 C CA . SER A 1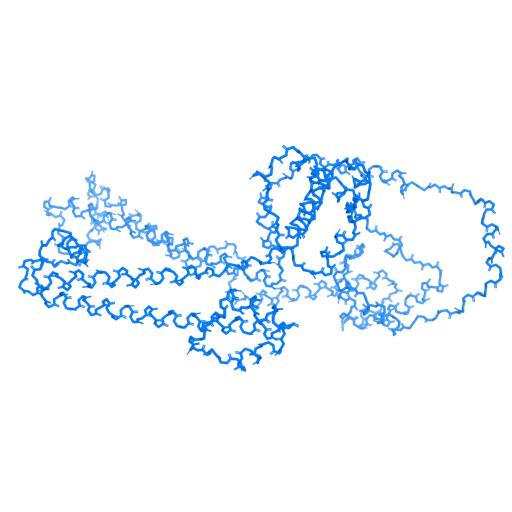 387 ? -12.604 -19.838 53.107 1.00 82.62 387 SER A CA 1
ATOM 3040 C C . SER A 1 387 ? -12.384 -19.081 54.430 1.00 82.62 387 SER A C 1
ATOM 3042 O O . SER A 1 387 ? -11.636 -19.560 55.275 1.00 82.62 387 SER A O 1
ATOM 3044 N N . GLY A 1 388 ? -12.983 -17.897 54.617 1.00 79.25 388 GLY A N 1
ATOM 3045 C CA . GLY A 1 388 ? -12.923 -17.131 55.870 1.00 79.25 388 GLY A CA 1
ATOM 3046 C C . GLY A 1 388 ? -11.788 -16.104 55.961 1.00 79.25 388 GLY A C 1
ATOM 3047 O O . GLY A 1 388 ? -11.583 -15.499 57.012 1.00 79.25 388 GLY A O 1
ATOM 3048 N N . ASN A 1 389 ? -11.036 -15.858 54.880 1.00 81.94 389 ASN A N 1
ATOM 3049 C CA . ASN A 1 389 ? -9.937 -14.891 54.902 1.00 81.94 389 ASN A CA 1
ATOM 3050 C C . ASN A 1 389 ? -10.425 -13.451 54.662 1.00 81.94 389 ASN A C 1
ATOM 3052 O O . ASN A 1 389 ? -10.603 -13.009 53.523 1.00 81.94 389 ASN A O 1
ATOM 3056 N N . ASN A 1 390 ? -10.545 -12.691 55.752 1.00 81.38 390 ASN A N 1
ATOM 3057 C CA . ASN A 1 390 ? -11.051 -11.315 55.758 1.00 81.38 390 ASN A CA 1
ATOM 3058 C C . ASN A 1 390 ? -9.965 -10.228 55.687 1.00 81.38 390 ASN A C 1
ATOM 3060 O O . ASN A 1 390 ? -10.196 -9.082 56.074 1.00 81.38 390 ASN A O 1
ATOM 3064 N N . ARG A 1 391 ? -8.773 -10.532 55.155 1.00 84.12 391 ARG A N 1
ATOM 3065 C CA . ARG A 1 391 ? -7.729 -9.508 54.978 1.00 84.12 391 ARG A CA 1
ATOM 3066 C C . ARG A 1 391 ? -8.248 -8.317 54.146 1.00 84.12 391 ARG A C 1
ATOM 3068 O O . ARG A 1 391 ? -8.840 -8.535 53.084 1.00 84.12 391 ARG A O 1
ATOM 3075 N N . PRO A 1 392 ? -7.933 -7.056 54.513 1.00 81.94 392 PRO A N 1
ATOM 3076 C CA . PRO A 1 392 ? -8.488 -5.861 53.861 1.00 81.94 392 PRO A CA 1
ATOM 3077 C C . PRO A 1 392 ? -8.307 -5.816 52.336 1.00 81.94 392 PRO A C 1
ATOM 3079 O O . PRO A 1 392 ? -9.194 -5.376 51.604 1.00 81.94 392 PRO A O 1
ATOM 3082 N N . ARG A 1 393 ? -7.174 -6.320 51.824 1.00 80.50 393 ARG A N 1
ATOM 3083 C CA . ARG A 1 393 ? -6.901 -6.412 50.376 1.00 80.50 393 ARG A CA 1
ATOM 3084 C C . ARG A 1 393 ? -7.840 -7.384 49.649 1.00 80.50 393 ARG A C 1
ATOM 3086 O O . ARG A 1 393 ? -8.223 -7.121 48.506 1.00 80.50 393 ARG A O 1
ATOM 3093 N N . ILE A 1 394 ? -8.206 -8.491 50.295 1.00 81.56 394 ILE A N 1
ATOM 3094 C CA . ILE A 1 394 ? -9.126 -9.499 49.754 1.00 81.56 394 ILE A CA 1
ATOM 3095 C C . ILE A 1 394 ? -10.544 -8.932 49.773 1.00 81.56 394 ILE A C 1
ATOM 3097 O O . ILE A 1 394 ? -11.172 -8.869 48.720 1.00 81.56 394 ILE A O 1
ATOM 3101 N N . VAL A 1 395 ? -10.983 -8.385 50.909 1.00 81.62 395 VAL A N 1
ATOM 3102 C CA . VAL A 1 395 ? -12.300 -7.739 51.056 1.00 81.62 395 VAL A CA 1
ATOM 3103 C C . VAL A 1 395 ? -12.487 -6.608 50.040 1.00 81.62 395 VAL A C 1
ATOM 3105 O O . VAL A 1 395 ? -13.515 -6.541 49.369 1.00 81.62 395 VAL A O 1
ATOM 3108 N N . ARG A 1 396 ? -11.472 -5.755 49.836 1.00 82.06 396 ARG A N 1
ATOM 3109 C CA . ARG A 1 396 ? -11.500 -4.696 48.811 1.00 82.06 396 ARG A CA 1
ATOM 3110 C C . ARG A 1 396 ? -11.642 -5.269 47.399 1.00 82.06 396 ARG A C 1
ATOM 3112 O O . ARG A 1 396 ? -12.392 -4.728 46.593 1.00 82.06 396 ARG A O 1
ATOM 3119 N N . SER A 1 397 ? -10.957 -6.372 47.102 1.00 81.00 397 SER A N 1
ATOM 3120 C CA . SER A 1 397 ? -11.048 -7.040 45.797 1.00 81.00 397 SER A CA 1
ATOM 3121 C C . SER A 1 397 ? -12.421 -7.678 45.567 1.00 81.00 397 SER A C 1
ATOM 3123 O O . SER A 1 397 ? -12.931 -7.616 44.451 1.00 81.00 397 SER A O 1
ATOM 3125 N N . VAL A 1 398 ? -13.032 -8.244 46.612 1.00 81.50 398 VAL A N 1
ATOM 3126 C CA . VAL A 1 398 ? -14.391 -8.805 46.573 1.00 81.50 398 VAL A CA 1
ATOM 3127 C C . VAL A 1 398 ? -15.412 -7.680 46.384 1.00 81.50 398 VAL A C 1
ATOM 3129 O O . VAL A 1 398 ? -16.205 -7.751 45.451 1.00 81.50 398 VAL A O 1
ATOM 3132 N N . ARG A 1 399 ? -15.333 -6.581 47.153 1.00 81.38 399 ARG A N 1
ATOM 3133 C CA . ARG A 1 399 ? -16.193 -5.397 46.940 1.00 81.38 399 ARG A CA 1
ATOM 3134 C C . ARG A 1 399 ? -16.091 -4.876 45.510 1.00 81.38 399 ARG A C 1
ATOM 3136 O O . ARG A 1 399 ? -17.107 -4.613 44.889 1.00 81.38 399 ARG A O 1
ATOM 3143 N N . MET A 1 400 ? -14.883 -4.796 44.953 1.00 79.12 400 MET A N 1
ATOM 3144 C CA . MET A 1 400 ? -14.679 -4.374 43.561 1.00 79.12 400 MET A CA 1
ATOM 3145 C C . MET A 1 400 ? -15.251 -5.368 42.538 1.00 79.12 400 MET A C 1
ATOM 3147 O O . MET A 1 400 ? -15.706 -4.958 41.471 1.00 79.12 400 MET A O 1
ATOM 3151 N N . ALA A 1 401 ? -15.268 -6.667 42.847 1.00 77.38 401 ALA A N 1
ATOM 3152 C CA . ALA A 1 401 ? -15.855 -7.697 41.986 1.00 77.38 401 ALA A CA 1
ATOM 3153 C C . ALA A 1 401 ? -17.381 -7.570 41.848 1.00 77.38 401 ALA A C 1
ATOM 3155 O O . ALA A 1 401 ? -17.927 -7.954 40.803 1.00 77.38 401 ALA A O 1
ATOM 3156 N N . PHE A 1 402 ? -18.014 -7.025 42.892 1.00 80.00 402 PHE A N 1
ATOM 3157 C CA . PHE A 1 402 ? -19.452 -6.811 43.047 1.00 80.00 402 PHE A CA 1
ATOM 3158 C C . PHE A 1 402 ? -19.844 -5.322 43.061 1.00 80.00 402 PHE A C 1
ATOM 3160 O O . PHE A 1 402 ? -20.997 -5.006 43.312 1.00 80.00 402 PHE A O 1
ATOM 3167 N N . ALA A 1 403 ? -18.935 -4.393 42.740 1.00 71.75 403 ALA A N 1
ATOM 3168 C CA . ALA A 1 403 ? -19.183 -2.945 42.844 1.00 71.75 403 ALA A CA 1
ATOM 3169 C C . ALA A 1 403 ? -20.347 -2.439 41.969 1.00 71.75 403 ALA A C 1
ATOM 3171 O O . ALA A 1 403 ? -20.859 -1.351 42.192 1.00 71.75 403 ALA A O 1
ATOM 3172 N N . TRP A 1 404 ? -20.755 -3.234 40.979 1.00 55.03 404 TRP A N 1
ATOM 3173 C CA . TRP A 1 404 ? -21.848 -2.940 40.045 1.00 55.03 404 TRP A CA 1
ATOM 3174 C C . TRP A 1 404 ? -23.082 -3.820 40.270 1.00 55.03 404 TRP A C 1
ATOM 3176 O O . TRP A 1 404 ? -23.963 -3.895 39.420 1.00 55.03 404 TRP A O 1
ATOM 3186 N N . THR A 1 405 ? -23.116 -4.541 41.384 1.00 62.19 405 THR A N 1
ATOM 3187 C CA . THR A 1 405 ? -24.218 -5.411 41.791 1.00 62.19 405 THR A CA 1
ATOM 3188 C C . THR A 1 405 ? -24.646 -4.981 43.189 1.00 62.19 405 THR A C 1
ATOM 3190 O O . THR A 1 405 ? -23.780 -4.763 44.030 1.00 62.19 405 THR A O 1
ATOM 3193 N N . ASN A 1 406 ? -25.949 -4.872 43.464 1.00 63.22 406 ASN A N 1
ATOM 3194 C CA . ASN A 1 406 ? -26.494 -4.470 44.776 1.00 63.22 406 ASN A CA 1
ATOM 3195 C C . ASN A 1 406 ? -26.325 -5.569 45.853 1.00 63.22 406 ASN A C 1
ATOM 3197 O O . ASN A 1 406 ? -27.262 -5.923 46.563 1.00 63.22 406 ASN A O 1
ATOM 3201 N N . VAL A 1 407 ? -25.143 -6.180 45.926 1.00 67.44 407 VAL A N 1
ATOM 3202 C CA . VAL A 1 407 ? -24.825 -7.317 46.788 1.00 67.44 407 VAL A CA 1
ATOM 3203 C C . VAL A 1 407 ? -23.978 -6.815 47.949 1.00 67.44 407 VAL A C 1
ATOM 3205 O O . VAL A 1 407 ? -22.826 -6.419 47.760 1.00 67.44 407 VAL A O 1
ATOM 3208 N N . SER A 1 408 ? -24.552 -6.834 49.152 1.00 71.69 408 SER A N 1
ATOM 3209 C CA . SER A 1 408 ? -23.820 -6.524 50.382 1.00 71.69 408 SER A CA 1
ATOM 3210 C C . SER A 1 408 ? -23.078 -7.758 50.888 1.00 71.69 408 SER A C 1
ATOM 3212 O O . SER A 1 408 ? -23.605 -8.867 50.847 1.00 71.69 408 SER A O 1
ATOM 3214 N N . LEU A 1 409 ? -21.875 -7.558 51.432 1.00 66.00 409 LEU A N 1
ATOM 3215 C CA . LEU A 1 409 ? -21.071 -8.622 52.049 1.00 66.00 409 LEU A CA 1
ATOM 3216 C C . LEU A 1 409 ? -21.693 -9.194 53.335 1.00 66.00 409 LEU A C 1
ATOM 3218 O O . LEU A 1 409 ? -21.221 -10.216 53.815 1.00 66.00 409 LEU A O 1
ATOM 3222 N N . SER A 1 410 ? -22.719 -8.537 53.882 1.00 65.31 410 SER A N 1
ATOM 3223 C CA . SER A 1 410 ? -23.477 -8.965 55.063 1.00 65.31 410 SER A CA 1
ATOM 3224 C C . SER A 1 410 ? -24.749 -9.761 54.737 1.00 65.31 410 SER A C 1
ATOM 3226 O O . SER A 1 410 ? -25.463 -10.154 55.653 1.00 65.31 410 SER A O 1
ATOM 3228 N N . GLN A 1 411 ? -25.069 -9.981 53.455 1.00 69.50 411 GLN A N 1
ATOM 3229 C CA . GLN A 1 411 ? -26.226 -10.795 53.062 1.00 69.50 411 GLN A CA 1
ATOM 3230 C C . GLN A 1 411 ? -25.972 -12.283 53.339 1.00 69.50 411 GLN A C 1
ATOM 3232 O O . GLN A 1 411 ? -24.902 -12.791 53.005 1.00 69.50 411 GLN A O 1
ATOM 3237 N N . LEU A 1 412 ? -26.982 -12.985 53.867 1.00 65.94 412 LEU A N 1
ATOM 3238 C CA . LEU A 1 412 ? -26.947 -14.434 54.129 1.00 65.94 412 LEU A CA 1
ATOM 3239 C C . LEU A 1 412 ? -26.549 -15.258 52.885 1.00 65.94 412 LEU A C 1
ATOM 3241 O O . LEU A 1 412 ? -25.781 -16.209 53.000 1.00 65.94 412 LEU A O 1
ATOM 3245 N N . ASP A 1 413 ? -26.946 -14.822 51.684 1.00 74.62 413 ASP A N 1
ATOM 3246 C CA . ASP A 1 413 ? -26.694 -15.547 50.423 1.00 74.62 413 ASP A CA 1
ATOM 3247 C C . ASP A 1 413 ? -25.339 -15.230 49.763 1.00 74.62 413 ASP A C 1
ATOM 3249 O O . ASP A 1 413 ? -25.102 -15.549 48.590 1.00 74.62 413 ASP A O 1
ATOM 3253 N N . ILE A 1 414 ? -24.425 -14.548 50.463 1.00 78.38 414 ILE A N 1
ATOM 3254 C CA . ILE A 1 414 ? -23.156 -14.103 49.870 1.00 78.38 414 ILE A CA 1
ATOM 3255 C C . ILE A 1 414 ? -22.312 -15.280 49.358 1.00 78.38 414 ILE A C 1
ATOM 3257 O O . ILE A 1 414 ? -21.646 -15.167 48.330 1.00 78.38 414 ILE A O 1
ATOM 3261 N N . THR A 1 415 ? -22.376 -16.435 50.021 1.00 80.00 415 THR A N 1
ATOM 3262 C CA . THR A 1 415 ? -21.660 -17.665 49.648 1.00 80.00 415 THR A CA 1
ATOM 3263 C C . THR A 1 415 ? -22.143 -18.242 48.315 1.00 80.00 415 THR A C 1
ATOM 3265 O O . THR A 1 415 ? -21.322 -18.646 47.482 1.00 80.00 415 THR A O 1
ATOM 3268 N N . GLN A 1 416 ? -23.453 -18.219 48.063 1.00 83.12 416 GLN A N 1
ATOM 3269 C CA . GLN A 1 416 ? -24.047 -18.641 46.795 1.00 83.12 416 GLN A CA 1
ATOM 3270 C C . GLN A 1 416 ? -23.666 -17.676 45.666 1.00 83.12 416 GLN A C 1
ATOM 3272 O O . GLN A 1 416 ? -23.115 -18.100 44.649 1.00 83.12 416 GLN A O 1
ATOM 3277 N N . LYS A 1 417 ? -23.804 -16.363 45.893 1.00 83.06 417 LYS A N 1
ATOM 3278 C CA . LYS A 1 417 ? -23.422 -15.322 44.918 1.00 83.06 417 LYS A CA 1
ATOM 3279 C C . LYS A 1 417 ? -21.928 -15.338 44.578 1.00 83.06 417 LYS A C 1
ATOM 3281 O O . LYS A 1 417 ? -21.534 -15.074 43.439 1.00 83.06 417 LYS A O 1
ATOM 3286 N N . LEU A 1 418 ? -21.069 -15.670 45.545 1.00 84.69 418 LEU A N 1
ATOM 3287 C CA . LEU A 1 418 ? -19.637 -15.892 45.315 1.00 84.69 418 LEU A CA 1
ATOM 3288 C C . LEU A 1 418 ? -19.392 -17.089 44.395 1.00 84.69 418 LEU A C 1
ATOM 3290 O O . LEU A 1 418 ? -18.535 -17.010 43.515 1.00 84.69 418 LEU A O 1
ATOM 3294 N N . THR A 1 419 ? -20.146 -18.173 44.579 1.00 85.56 419 THR A N 1
ATOM 3295 C CA . THR A 1 419 ? -20.032 -19.393 43.768 1.00 85.56 419 THR A CA 1
ATOM 3296 C C . THR A 1 419 ? -20.443 -19.128 42.321 1.00 85.56 419 THR A C 1
ATOM 3298 O O . THR A 1 419 ? -19.651 -19.373 41.411 1.00 85.56 419 THR A O 1
ATOM 3301 N N . GLU A 1 420 ? -21.598 -18.497 42.110 1.00 86.69 420 GLU A N 1
ATOM 3302 C CA . GLU A 1 420 ? -22.077 -18.090 40.781 1.00 86.69 420 GLU A CA 1
ATOM 3303 C C . GLU A 1 420 ? -21.069 -17.179 40.066 1.00 86.69 420 GLU A C 1
ATOM 3305 O O . GLU A 1 420 ? -20.764 -17.350 38.882 1.00 86.69 420 GLU A O 1
ATOM 3310 N N . ARG A 1 421 ? -20.477 -16.227 40.799 1.00 86.06 421 ARG A N 1
ATOM 3311 C CA . ARG A 1 421 ? -19.471 -15.317 40.245 1.00 86.06 421 ARG A CA 1
ATOM 3312 C C . ARG A 1 421 ? -18.170 -16.024 39.873 1.00 86.06 421 ARG A C 1
ATOM 3314 O O . ARG A 1 421 ? -17.541 -15.659 38.875 1.00 86.06 421 ARG A O 1
ATOM 3321 N N . ILE A 1 422 ? -17.741 -17.003 40.666 1.00 85.19 422 ILE A N 1
ATOM 3322 C CA . ILE A 1 422 ? -16.576 -17.835 40.351 1.00 85.19 422 ILE A CA 1
ATOM 3323 C C . ILE A 1 422 ? -16.834 -18.626 39.064 1.00 85.19 422 ILE A C 1
ATOM 3325 O O . ILE A 1 422 ? -15.959 -18.660 38.193 1.00 85.19 422 ILE A O 1
ATOM 3329 N N . ASP A 1 423 ? -18.022 -19.205 38.907 1.00 85.94 423 ASP A N 1
ATOM 3330 C CA . ASP A 1 423 ? -18.356 -20.007 37.732 1.00 85.94 423 ASP A CA 1
ATOM 3331 C C . ASP A 1 423 ? -18.517 -19.159 36.459 1.00 85.94 423 ASP A C 1
ATOM 3333 O O . ASP A 1 423 ? -17.965 -19.536 35.421 1.00 85.94 423 ASP A O 1
ATOM 3337 N N . ASP A 1 424 ? -19.103 -17.956 36.535 1.00 87.56 424 ASP A N 1
ATOM 3338 C CA . ASP A 1 424 ? -19.084 -16.973 35.431 1.00 87.56 424 ASP A CA 1
ATOM 3339 C C . ASP A 1 424 ? -17.641 -16.672 34.977 1.00 87.56 424 ASP A C 1
ATOM 3341 O O . ASP A 1 424 ? -17.306 -16.703 33.787 1.00 87.56 424 ASP A O 1
ATOM 3345 N N . LEU A 1 425 ? -16.725 -16.440 35.924 1.00 84.00 425 LEU A N 1
ATOM 3346 C CA . LEU A 1 425 ? -15.321 -16.183 35.599 1.00 84.00 425 LEU A CA 1
ATOM 3347 C C . LEU A 1 425 ? -14.633 -17.405 34.968 1.00 84.00 425 LEU A C 1
ATOM 3349 O O . LEU A 1 425 ? -13.871 -17.228 34.010 1.00 84.00 425 LEU A O 1
ATOM 3353 N N . LYS A 1 426 ? -14.916 -18.631 35.433 1.00 85.06 426 LYS A N 1
ATOM 3354 C CA . LYS A 1 426 ? -14.414 -19.873 34.811 1.00 85.06 426 LYS A CA 1
ATOM 3355 C C . LYS A 1 426 ? -14.926 -20.027 33.377 1.00 85.06 426 LYS A C 1
ATOM 3357 O O . LYS A 1 426 ? -14.126 -20.285 32.472 1.00 85.06 426 LYS A O 1
ATOM 3362 N N . GLN A 1 427 ? -16.218 -19.794 33.136 1.00 83.94 427 GLN A N 1
ATOM 3363 C CA . GLN A 1 427 ? -16.809 -19.846 31.794 1.00 83.94 427 GLN A CA 1
ATOM 3364 C C . GLN A 1 427 ? -16.162 -18.820 30.853 1.00 83.94 427 GLN A C 1
ATOM 3366 O O . GLN A 1 427 ? -15.800 -19.138 29.713 1.00 83.94 427 GLN A O 1
ATOM 3371 N N . ARG A 1 428 ? -15.923 -17.593 31.333 1.00 84.62 428 ARG A N 1
ATOM 3372 C CA . ARG A 1 428 ? -15.246 -16.541 30.555 1.00 84.62 428 ARG A CA 1
ATOM 3373 C C . ARG A 1 428 ? -13.794 -16.894 30.235 1.00 84.62 428 ARG A C 1
ATOM 3375 O O . ARG A 1 428 ? -13.360 -16.651 29.107 1.00 84.62 428 ARG A O 1
ATOM 3382 N N . ILE A 1 429 ? -13.061 -17.501 31.173 1.00 84.81 429 ILE A N 1
ATOM 3383 C CA . ILE A 1 429 ? -11.706 -18.024 30.932 1.00 84.81 429 ILE A CA 1
ATOM 3384 C C . ILE A 1 429 ? -11.733 -19.098 29.837 1.00 84.81 429 ILE A C 1
ATOM 3386 O O . ILE A 1 429 ? -10.942 -19.013 28.894 1.00 84.81 429 ILE A O 1
ATOM 3390 N N . ALA A 1 430 ? -12.664 -20.055 29.900 1.00 82.69 430 ALA A N 1
ATOM 3391 C CA . ALA A 1 430 ? -12.807 -21.098 28.883 1.00 82.69 430 ALA A CA 1
ATOM 3392 C C . ALA A 1 430 ? -13.115 -20.509 27.492 1.00 82.69 430 ALA A C 1
ATOM 3394 O O . ALA A 1 430 ? -12.493 -20.884 26.493 1.00 82.69 430 ALA A O 1
ATOM 3395 N N . ALA A 1 431 ? -14.013 -19.521 27.416 1.00 82.62 431 ALA A N 1
ATOM 3396 C CA . ALA A 1 431 ? -14.339 -18.820 26.174 1.00 82.62 431 ALA A CA 1
ATOM 3397 C C . ALA A 1 431 ? -13.139 -18.042 25.600 1.00 82.62 431 ALA A C 1
ATOM 3399 O O . ALA A 1 431 ? -12.898 -18.062 24.387 1.00 82.62 431 ALA A O 1
ATOM 3400 N N . TRP A 1 432 ? -12.357 -17.370 26.452 1.00 84.56 432 TRP A N 1
ATOM 3401 C CA . TRP A 1 432 ? -11.121 -16.694 26.049 1.00 84.56 432 TRP A CA 1
ATOM 3402 C C . TRP A 1 432 ? -10.044 -17.682 25.584 1.00 84.56 432 TRP A C 1
ATOM 3404 O O . TRP A 1 432 ? -9.404 -17.419 24.566 1.00 84.56 432 TRP A O 1
ATOM 3414 N N . GLY A 1 433 ? -9.916 -18.845 26.227 1.00 77.81 433 GLY A N 1
ATOM 3415 C CA . GLY A 1 433 ? -9.040 -19.934 25.782 1.00 77.81 433 GLY A CA 1
ATOM 3416 C C . GLY A 1 433 ? -9.417 -20.469 24.395 1.00 77.81 433 GLY A C 1
ATOM 3417 O O . GLY A 1 433 ? -8.575 -20.509 23.497 1.00 77.81 433 GLY A O 1
ATOM 3418 N N . LYS A 1 434 ? -10.705 -20.768 24.161 1.00 81.06 434 LYS A N 1
ATOM 3419 C CA . LYS A 1 434 ? -11.222 -21.158 22.830 1.00 81.06 434 LYS A CA 1
ATOM 3420 C C . LYS A 1 434 ? -10.965 -20.079 21.772 1.00 81.06 434 LYS A C 1
ATOM 3422 O O . LYS A 1 434 ? -10.724 -20.382 20.604 1.00 81.06 434 LYS A O 1
ATOM 3427 N N . ARG A 1 435 ? -11.025 -18.799 22.153 1.00 78.06 435 ARG A N 1
ATOM 3428 C CA . ARG A 1 435 ? -10.725 -17.678 21.251 1.00 78.06 435 ARG A CA 1
ATOM 3429 C C . ARG A 1 435 ? -9.245 -17.610 20.881 1.00 78.06 435 ARG A C 1
ATOM 3431 O O . ARG A 1 435 ? -8.960 -17.350 19.717 1.00 78.06 435 ARG A O 1
ATOM 3438 N N . ILE A 1 436 ? -8.337 -17.857 21.830 1.00 77.50 436 ILE A N 1
ATOM 3439 C CA . ILE A 1 436 ? -6.898 -17.951 21.546 1.00 77.50 436 ILE A CA 1
ATOM 3440 C C . ILE A 1 436 ? -6.645 -19.071 20.539 1.00 77.50 436 ILE A C 1
ATOM 3442 O O . ILE A 1 436 ? -6.057 -18.790 19.503 1.00 77.50 436 ILE A O 1
ATOM 3446 N N . ARG A 1 437 ? -7.163 -20.285 20.779 1.00 73.38 437 ARG A N 1
ATOM 3447 C CA . ARG A 1 437 ? -6.989 -21.435 19.867 1.00 73.38 437 ARG A CA 1
ATOM 3448 C C . ARG A 1 437 ? -7.416 -21.112 18.433 1.00 73.38 437 ARG A C 1
ATOM 3450 O O . ARG A 1 437 ? -6.583 -21.138 17.536 1.00 73.38 437 ARG A O 1
ATOM 3457 N N . ARG A 1 438 ? -8.653 -20.635 18.240 1.00 77.81 438 ARG A N 1
ATOM 3458 C CA . ARG A 1 438 ? -9.169 -20.252 16.909 1.00 77.81 438 ARG A CA 1
ATOM 3459 C C . ARG A 1 438 ? -8.337 -19.174 16.214 1.00 77.81 438 ARG A C 1
ATOM 3461 O O . ARG A 1 438 ? -8.193 -19.179 14.995 1.00 77.81 438 ARG A O 1
ATOM 3468 N N . TYR A 1 439 ? -7.843 -18.191 16.964 1.00 82.62 439 TYR A N 1
ATOM 3469 C CA . TYR A 1 439 ? -7.053 -17.103 16.385 1.00 82.62 439 TYR A CA 1
ATOM 3470 C C . TYR A 1 439 ? -5.642 -17.570 16.027 1.00 82.62 439 TYR A C 1
ATOM 3472 O O . TYR A 1 439 ? -5.123 -17.168 14.988 1.00 82.62 439 TYR A O 1
ATOM 3480 N N . THR A 1 440 ? -5.055 -18.447 16.841 1.00 73.88 440 THR A N 1
ATOM 3481 C CA . THR A 1 440 ? -3.781 -19.106 16.548 1.00 73.88 440 THR A CA 1
ATOM 3482 C C . THR A 1 440 ? -3.905 -20.009 15.322 1.00 73.88 440 THR A C 1
ATOM 3484 O O . THR A 1 440 ? -3.089 -19.889 14.418 1.00 73.88 440 THR A O 1
ATOM 3487 N N . GLU A 1 441 ? -4.955 -20.827 15.219 1.00 72.19 441 GLU A N 1
ATOM 3488 C CA . GLU A 1 441 ? -5.254 -21.665 14.043 1.00 72.19 441 GLU A CA 1
ATOM 3489 C C . GLU A 1 441 ? -5.444 -20.828 12.773 1.00 72.19 441 GLU A C 1
ATOM 3491 O O . GLU A 1 441 ? -4.866 -21.111 11.731 1.00 72.19 441 GLU A O 1
ATOM 3496 N N . ARG A 1 442 ? -6.210 -19.734 12.846 1.00 72.56 442 ARG A N 1
ATOM 3497 C CA . ARG A 1 442 ? -6.362 -18.827 11.699 1.00 72.56 442 ARG A CA 1
ATOM 3498 C C . ARG A 1 442 ? -5.030 -18.188 11.302 1.00 72.56 442 ARG A C 1
ATOM 3500 O O . ARG A 1 442 ? -4.752 -18.057 10.115 1.00 72.56 442 ARG A O 1
ATOM 3507 N N . SER A 1 443 ? -4.230 -17.763 12.278 1.00 68.94 443 SER A N 1
ATOM 3508 C CA . SER A 1 443 ? -2.937 -17.124 12.024 1.00 68.94 443 SER A CA 1
ATOM 3509 C C . SER A 1 443 ? -1.911 -18.102 11.452 1.00 68.94 443 SER A C 1
ATOM 3511 O O . SER A 1 443 ? -1.137 -17.720 10.582 1.00 68.94 443 SER A O 1
ATOM 3513 N N . THR A 1 444 ? -1.900 -19.346 11.929 1.00 66.00 444 THR A N 1
ATOM 3514 C CA . THR A 1 444 ? -1.025 -20.416 11.428 1.00 66.00 444 THR A CA 1
ATOM 3515 C C . THR A 1 444 ? -1.419 -20.811 10.013 1.00 66.00 444 THR A C 1
ATOM 3517 O O . THR A 1 444 ? -0.559 -20.748 9.144 1.00 66.00 444 THR A O 1
ATOM 3520 N N . ARG A 1 445 ? -2.710 -21.050 9.736 1.00 64.06 445 ARG A N 1
ATOM 3521 C CA . ARG A 1 445 ? -3.209 -21.302 8.369 1.00 64.06 445 ARG A CA 1
ATOM 3522 C C . ARG A 1 445 ? -2.882 -20.163 7.409 1.00 64.06 445 ARG A C 1
ATOM 3524 O O . ARG A 1 445 ? -2.438 -20.401 6.296 1.00 64.06 445 ARG A O 1
ATOM 3531 N N . PHE A 1 446 ? -3.054 -18.913 7.839 1.00 67.81 446 PHE A N 1
ATOM 3532 C CA . PHE A 1 446 ? -2.682 -17.753 7.026 1.00 67.81 446 PHE A CA 1
ATOM 3533 C C . PHE A 1 446 ? -1.181 -17.741 6.694 1.00 67.81 446 PHE A C 1
ATOM 3535 O O . PHE A 1 446 ? -0.806 -17.515 5.546 1.00 67.81 446 PHE A O 1
ATOM 3542 N N . ASN A 1 447 ? -0.323 -18.019 7.680 1.00 60.12 447 ASN A N 1
ATOM 3543 C CA . ASN A 1 447 ? 1.123 -18.080 7.475 1.00 60.12 447 ASN A CA 1
ATOM 3544 C C . ASN A 1 447 ? 1.537 -19.265 6.590 1.00 60.12 447 ASN A C 1
ATOM 3546 O O . ASN A 1 447 ? 2.382 -19.082 5.720 1.00 60.12 447 ASN A O 1
ATOM 3550 N N . GLN A 1 448 ? 0.931 -20.439 6.783 1.00 56.50 448 GLN A N 1
ATOM 3551 C CA . GLN A 1 448 ? 1.152 -21.642 5.973 1.00 56.50 448 GLN A CA 1
ATOM 3552 C C . GLN A 1 448 ? 0.726 -21.422 4.519 1.00 56.50 448 GLN A C 1
ATOM 3554 O O . GLN A 1 448 ? 1.518 -21.674 3.620 1.00 56.50 448 GLN A O 1
ATOM 3559 N N . ASN A 1 449 ? -0.457 -20.850 4.276 1.00 61.88 449 ASN A N 1
ATOM 3560 C CA . ASN A 1 449 ? -0.929 -20.531 2.924 1.00 61.88 449 ASN A CA 1
ATOM 3561 C C . ASN A 1 449 ? -0.021 -19.507 2.230 1.00 61.88 449 ASN A C 1
ATOM 3563 O O . ASN A 1 449 ? 0.252 -19.622 1.039 1.00 61.88 449 ASN A O 1
ATOM 3567 N N . ARG A 1 450 ? 0.481 -18.518 2.978 1.00 59.25 450 ARG A N 1
ATOM 3568 C CA . ARG A 1 450 ? 1.440 -17.538 2.456 1.00 59.25 450 ARG A CA 1
ATOM 3569 C C . ARG A 1 450 ? 2.793 -18.175 2.124 1.00 59.25 450 ARG A C 1
ATOM 3571 O O . ARG A 1 450 ? 3.388 -17.817 1.117 1.00 59.25 450 ARG A O 1
ATOM 3578 N N . LEU A 1 451 ? 3.273 -19.095 2.965 1.00 53.12 451 LEU A N 1
ATOM 3579 C CA . LEU A 1 451 ? 4.508 -19.851 2.731 1.00 53.12 451 LEU A CA 1
ATOM 3580 C C . LEU A 1 451 ? 4.376 -20.760 1.506 1.00 53.12 451 LEU A C 1
ATOM 3582 O O . LEU A 1 451 ? 5.254 -20.723 0.654 1.00 53.12 451 LEU A O 1
ATOM 3586 N N . PHE A 1 452 ? 3.253 -21.468 1.371 1.00 48.91 452 PHE A N 1
ATOM 3587 C CA . PHE A 1 452 ? 2.941 -22.333 0.229 1.00 48.91 452 PHE A CA 1
ATOM 3588 C C . PHE A 1 452 ? 2.915 -21.572 -1.106 1.00 48.91 452 PHE A C 1
ATOM 3590 O O . PHE A 1 452 ? 3.395 -22.075 -2.115 1.00 48.91 452 PHE A O 1
ATOM 3597 N N . GLN A 1 453 ? 2.408 -20.334 -1.114 1.00 51.91 453 GLN A N 1
ATOM 3598 C CA . GLN A 1 453 ? 2.434 -19.471 -2.303 1.00 51.91 453 GLN A CA 1
ATOM 3599 C C . GLN A 1 453 ? 3.847 -19.014 -2.695 1.00 51.91 453 GLN A C 1
ATOM 3601 O O . GLN A 1 453 ? 4.078 -18.715 -3.863 1.00 51.91 453 GLN A O 1
ATOM 3606 N N . SER A 1 454 ? 4.777 -18.928 -1.737 1.00 48.31 454 SER A N 1
ATOM 3607 C CA . SER A 1 454 ? 6.162 -18.502 -1.986 1.00 48.31 454 SER A CA 1
ATOM 3608 C C . SER A 1 454 ? 7.132 -19.655 -2.255 1.00 48.31 454 SER A C 1
ATOM 3610 O O . SER A 1 454 ? 8.104 -19.464 -2.976 1.00 48.31 454 SER A O 1
ATOM 3612 N N . ASP A 1 455 ? 6.891 -20.821 -1.655 1.00 52.34 455 ASP A N 1
ATOM 3613 C CA . ASP A 1 455 ? 7.719 -22.022 -1.754 1.00 52.34 455 ASP A CA 1
ATOM 3614 C C . ASP A 1 455 ? 6.858 -23.240 -1.384 1.00 52.34 455 ASP A C 1
ATOM 3616 O O . ASP A 1 455 ? 6.458 -23.418 -0.229 1.00 52.34 455 ASP A O 1
ATOM 3620 N N . GLN A 1 456 ? 6.531 -24.059 -2.383 1.00 52.84 456 GLN A N 1
ATOM 3621 C CA . GLN A 1 456 ? 5.582 -25.163 -2.236 1.00 52.84 456 GLN A CA 1
ATOM 3622 C C . GLN A 1 456 ? 6.145 -26.337 -1.419 1.00 52.84 456 GLN A C 1
ATOM 3624 O O . GLN A 1 456 ? 5.352 -27.132 -0.921 1.00 52.84 456 GLN A O 1
ATOM 3629 N N . LYS A 1 457 ? 7.474 -26.449 -1.242 1.00 48.25 457 LYS A N 1
ATOM 3630 C CA . LYS A 1 457 ? 8.115 -27.596 -0.561 1.00 48.25 457 LYS A CA 1
ATOM 3631 C C . LYS A 1 457 ? 8.216 -27.432 0.956 1.00 48.25 457 LYS A C 1
ATOM 3633 O O . LYS A 1 457 ? 7.987 -28.384 1.699 1.00 48.25 457 LYS A O 1
ATOM 3638 N N . ARG A 1 458 ? 8.467 -26.212 1.436 1.00 50.81 458 ARG A N 1
ATOM 3639 C CA . ARG A 1 458 ? 8.630 -25.903 2.873 1.00 50.81 458 ARG A CA 1
ATOM 3640 C C . ARG A 1 458 ? 7.482 -26.337 3.800 1.00 50.81 458 ARG A C 1
ATOM 3642 O O . ARG A 1 458 ? 7.760 -26.717 4.937 1.00 50.81 458 ARG A O 1
ATOM 3649 N N . PRO A 1 459 ? 6.199 -26.262 3.396 1.00 44.44 459 PRO A N 1
ATOM 3650 C CA . PRO A 1 459 ? 5.092 -26.725 4.232 1.00 44.44 459 PRO A CA 1
ATOM 3651 C C . PRO A 1 459 ? 5.152 -28.230 4.515 1.00 44.44 459 PRO A C 1
ATOM 3653 O O . PRO A 1 459 ? 4.866 -28.636 5.640 1.00 44.44 459 PRO A O 1
ATOM 3656 N N . TYR A 1 460 ? 5.576 -29.032 3.537 1.00 51.56 460 TYR A N 1
ATOM 3657 C CA . TYR A 1 460 ? 5.723 -30.481 3.682 1.00 51.56 460 TYR A CA 1
ATOM 3658 C C . TYR A 1 460 ? 6.954 -30.848 4.524 1.00 51.56 460 TYR A C 1
ATOM 3660 O O . TYR A 1 460 ? 6.823 -31.635 5.455 1.00 51.56 460 TYR A O 1
ATOM 3668 N N . GLU A 1 461 ? 8.088 -30.160 4.346 1.00 51.22 461 GLU A N 1
ATOM 3669 C CA . GLU A 1 461 ? 9.279 -30.331 5.207 1.00 51.22 461 GLU A CA 1
ATOM 3670 C C . GLU A 1 461 ? 8.976 -30.052 6.696 1.00 51.22 461 GLU A C 1
ATOM 3672 O O . GLU A 1 461 ? 9.523 -30.689 7.596 1.00 51.22 461 GLU A O 1
ATOM 3677 N N . SER A 1 462 ? 8.073 -29.102 6.978 1.00 53.59 462 SER A N 1
ATOM 3678 C CA . SER A 1 462 ? 7.610 -28.811 8.344 1.00 53.59 462 SER A CA 1
ATOM 3679 C C . SER A 1 462 ? 6.621 -29.825 8.923 1.00 53.59 462 SER A C 1
ATOM 3681 O O . SER A 1 462 ? 6.420 -29.836 10.135 1.00 53.59 462 SER A O 1
ATOM 3683 N N . LEU A 1 463 ? 5.999 -30.652 8.079 1.00 49.81 463 LEU A N 1
ATOM 3684 C CA . LEU A 1 463 ? 5.140 -31.762 8.497 1.00 49.81 463 LEU A CA 1
ATOM 3685 C C . LEU A 1 463 ? 5.967 -33.038 8.715 1.00 49.81 463 LEU A C 1
ATOM 3687 O O . LEU A 1 463 ? 5.640 -33.824 9.599 1.00 49.81 463 LEU A O 1
ATOM 3691 N N . GLU A 1 464 ? 7.063 -33.201 7.970 1.00 48.97 464 GLU A N 1
ATOM 3692 C CA . GLU A 1 464 ? 8.001 -34.329 8.079 1.00 48.97 464 GLU A CA 1
ATOM 3693 C C . GLU A 1 464 ? 8.918 -34.261 9.310 1.00 48.97 464 GLU A C 1
ATOM 3695 O O . GLU A 1 464 ? 9.493 -35.271 9.709 1.00 48.97 464 GLU A O 1
ATOM 3700 N N . ARG A 1 465 ? 9.032 -33.096 9.963 1.00 50.16 465 ARG A N 1
ATOM 3701 C CA . ARG A 1 465 ? 9.713 -32.958 11.260 1.00 50.16 465 ARG A CA 1
ATOM 3702 C C . ARG A 1 465 ? 8.694 -32.832 12.395 1.00 50.16 465 ARG A C 1
ATOM 3704 O O . ARG A 1 465 ? 8.362 -31.706 12.780 1.00 50.16 465 ARG A O 1
ATOM 3711 N N . PRO A 1 466 ? 8.197 -33.939 12.975 1.00 36.53 466 PRO A N 1
ATOM 3712 C CA . PRO A 1 466 ? 7.418 -33.845 14.196 1.00 36.53 466 PRO A CA 1
ATOM 3713 C C . PRO A 1 466 ? 8.305 -33.284 15.312 1.00 36.53 466 PRO A C 1
ATOM 3715 O O . PRO A 1 466 ? 9.471 -33.651 15.459 1.00 36.53 466 PRO A O 1
ATOM 3718 N N . MET A 1 467 ? 7.748 -32.355 16.091 1.00 39.12 467 MET A N 1
ATOM 3719 C CA . MET A 1 467 ? 8.375 -31.848 17.307 1.00 39.12 467 MET A CA 1
ATOM 3720 C C . MET A 1 467 ? 8.619 -33.013 18.267 1.00 39.12 467 MET A C 1
ATOM 3722 O O . MET A 1 467 ? 7.709 -33.431 18.979 1.00 39.12 467 MET A O 1
ATOM 3726 N N . VAL A 1 468 ? 9.849 -33.520 18.303 1.00 33.44 468 VAL A N 1
ATOM 3727 C CA . VAL A 1 468 ? 10.307 -34.394 19.379 1.00 33.44 468 VAL A CA 1
ATOM 3728 C C . VAL A 1 468 ? 10.425 -33.526 20.629 1.00 33.44 468 VAL A C 1
ATOM 3730 O O . VAL A 1 468 ? 11.390 -32.792 20.829 1.00 33.44 468 VAL A O 1
ATOM 3733 N N . SER A 1 469 ? 9.387 -33.563 21.459 1.00 40.28 469 SER A N 1
ATOM 3734 C CA . SER A 1 469 ? 9.480 -33.200 22.865 1.00 40.28 469 SER A CA 1
ATOM 3735 C C . SER A 1 469 ? 10.235 -34.319 23.580 1.00 40.28 469 SER A C 1
ATOM 3737 O O . SER A 1 469 ? 9.643 -35.323 23.966 1.00 40.28 469 SER A O 1
ATOM 3739 N N . GLY A 1 470 ? 11.545 -34.165 23.711 1.00 30.06 470 GLY A N 1
ATOM 3740 C CA . GLY A 1 470 ? 12.400 -35.105 24.420 1.00 30.06 470 GLY A CA 1
ATOM 3741 C C . GLY A 1 470 ? 13.775 -34.490 24.590 1.00 30.06 470 GLY A C 1
ATOM 3742 O O . GLY A 1 470 ? 14.444 -34.165 23.617 1.00 30.06 470 GLY A O 1
ATOM 3743 N N . THR A 1 471 ? 14.146 -34.253 25.838 1.00 44.47 471 THR A N 1
ATOM 3744 C CA . THR A 1 471 ? 15.410 -33.680 26.280 1.00 44.47 471 THR A CA 1
ATOM 3745 C C . THR A 1 471 ? 16.576 -34.575 25.843 1.00 44.47 471 THR A C 1
ATOM 3747 O O . THR A 1 471 ? 16.970 -35.473 26.574 1.00 44.47 471 THR A O 1
ATOM 3750 N N . SER A 1 472 ? 17.159 -34.331 24.673 1.00 35.09 472 SER A N 1
ATOM 3751 C CA . SER A 1 472 ? 18.589 -34.584 24.495 1.00 35.09 472 SER A CA 1
ATOM 3752 C C . SER A 1 472 ? 19.291 -33.280 24.852 1.00 35.09 472 SER A C 1
ATOM 3754 O O . SER A 1 472 ? 19.034 -32.272 24.183 1.00 35.09 472 SER A O 1
ATOM 3756 N N . PRO A 1 473 ? 20.108 -33.229 25.920 1.00 40.59 473 PRO A N 1
ATOM 3757 C CA . PRO A 1 473 ? 20.926 -32.055 26.145 1.00 40.59 473 PRO A CA 1
ATOM 3758 C C . PRO A 1 473 ? 21.824 -31.920 24.916 1.00 40.59 473 PRO A C 1
ATOM 3760 O O . PRO A 1 473 ? 22.466 -32.882 24.495 1.00 40.59 473 PRO A O 1
ATOM 3763 N N . ALA A 1 474 ? 21.802 -30.742 24.293 1.00 41.25 474 ALA A N 1
ATOM 3764 C CA . ALA A 1 474 ? 22.820 -30.401 23.314 1.00 41.25 474 ALA A CA 1
ATOM 3765 C C . ALA A 1 474 ? 24.188 -30.660 23.970 1.00 41.25 474 ALA A C 1
ATOM 3767 O O . ALA A 1 474 ? 24.345 -30.294 25.142 1.00 41.25 474 ALA A O 1
ATOM 3768 N N . PRO A 1 475 ? 25.135 -31.314 23.275 1.00 42.84 475 PRO A N 1
ATOM 3769 C CA . PRO A 1 475 ? 26.433 -31.609 23.858 1.00 42.84 475 PRO A CA 1
ATOM 3770 C C . PRO A 1 475 ? 27.047 -30.306 24.364 1.00 42.84 475 PRO A C 1
ATOM 3772 O O . PRO A 1 475 ? 26.999 -29.271 23.691 1.00 42.84 475 PRO A O 1
ATOM 3775 N N . ASN A 1 476 ? 27.563 -30.351 25.591 1.00 52.41 476 ASN A N 1
ATOM 3776 C CA . ASN A 1 476 ? 28.282 -29.237 26.183 1.00 52.41 476 ASN A CA 1
ATOM 3777 C C . ASN A 1 476 ? 29.407 -28.823 25.215 1.00 52.41 476 ASN A C 1
ATOM 3779 O O . ASN A 1 476 ? 30.006 -29.653 24.527 1.00 52.41 476 ASN A O 1
ATOM 3783 N N . GLN A 1 477 ? 29.690 -27.524 25.141 1.00 47.78 477 GLN A N 1
ATOM 3784 C CA . GLN A 1 477 ? 30.792 -26.987 24.348 1.00 47.78 477 GLN A CA 1
ATOM 3785 C C . GLN A 1 477 ? 32.120 -27.698 24.666 1.00 47.78 477 GLN A C 1
ATOM 3787 O O . GLN A 1 477 ? 32.914 -27.919 23.756 1.00 47.78 477 GLN A O 1
ATOM 3792 N N . ALA A 1 478 ? 32.327 -28.129 25.915 1.00 57.78 478 ALA A N 1
ATOM 3793 C CA . ALA A 1 478 ? 33.478 -28.938 26.315 1.00 57.78 478 ALA A CA 1
ATOM 3794 C C . ALA A 1 478 ? 33.517 -30.314 25.619 1.00 57.78 478 ALA A C 1
ATOM 3796 O O . ALA A 1 478 ? 34.555 -30.684 25.076 1.00 57.78 478 ALA A O 1
ATOM 3797 N N . ASP A 1 479 ? 32.387 -31.024 25.546 1.00 55.88 479 ASP A N 1
ATOM 3798 C CA . ASP A 1 479 ? 32.285 -32.349 24.910 1.00 55.88 479 ASP A CA 1
ATOM 3799 C C . ASP A 1 479 ? 32.465 -32.250 23.390 1.00 55.88 479 ASP A C 1
ATOM 3801 O O . ASP A 1 479 ? 33.096 -33.093 22.755 1.00 55.88 479 ASP A O 1
ATOM 3805 N N . THR A 1 480 ? 31.955 -31.162 22.808 1.00 54.94 480 THR A N 1
ATOM 3806 C CA . THR A 1 480 ? 32.087 -30.878 21.376 1.00 54.94 480 THR A CA 1
ATOM 3807 C C . THR A 1 480 ? 33.546 -30.587 21.017 1.00 54.94 480 THR A C 1
ATOM 3809 O O . THR A 1 480 ? 34.050 -31.086 20.018 1.00 54.94 480 THR A O 1
ATOM 3812 N N . VAL A 1 481 ? 34.255 -29.814 21.846 1.00 61.00 481 VAL A N 1
ATOM 3813 C CA . VAL A 1 481 ? 35.680 -29.509 21.638 1.00 61.00 481 VAL A CA 1
ATOM 3814 C C . VAL A 1 481 ? 36.564 -30.740 21.870 1.00 61.00 481 VAL A C 1
ATOM 3816 O O . VAL A 1 481 ? 37.533 -30.920 21.137 1.00 61.00 481 VAL A O 1
ATOM 3819 N N . ALA A 1 482 ? 36.233 -31.603 22.836 1.00 59.56 482 ALA A N 1
ATOM 3820 C CA . ALA A 1 482 ? 36.956 -32.853 23.075 1.00 59.56 482 ALA A CA 1
ATOM 3821 C C . ALA A 1 482 ? 36.837 -33.827 21.890 1.00 59.56 482 ALA A C 1
ATOM 3823 O O . ALA A 1 482 ? 37.838 -34.403 21.474 1.00 59.56 482 ALA A O 1
ATOM 3824 N N . PHE A 1 483 ? 35.645 -33.944 21.295 1.00 58.97 483 PHE A N 1
ATOM 3825 C CA . PHE A 1 483 ? 35.415 -34.759 20.100 1.00 58.97 483 PHE A CA 1
ATOM 3826 C C . PHE A 1 483 ? 36.270 -34.307 18.904 1.00 58.97 483 PHE A C 1
ATOM 3828 O O . PHE A 1 483 ? 36.932 -35.126 18.277 1.00 58.97 483 PHE A O 1
ATOM 3835 N N . TRP A 1 484 ? 36.322 -33.001 18.620 1.00 52.53 484 TRP A N 1
ATOM 3836 C CA . TRP A 1 484 ? 37.095 -32.466 17.488 1.00 52.53 484 TRP A CA 1
ATOM 3837 C C . TRP A 1 484 ? 38.610 -32.427 17.708 1.00 52.53 484 TRP A C 1
ATOM 3839 O O . TRP A 1 484 ? 39.341 -32.244 16.744 1.00 52.53 484 TRP A O 1
ATOM 3849 N N . ARG A 1 485 ? 39.091 -32.575 18.948 1.00 46.34 485 ARG A N 1
ATOM 3850 C CA . ARG A 1 485 ? 40.528 -32.716 19.243 1.00 46.34 485 ARG A CA 1
ATOM 3851 C C . ARG A 1 485 ? 41.013 -34.167 19.247 1.00 46.34 485 ARG A C 1
ATOM 3853 O O . ARG A 1 485 ? 42.216 -34.380 19.331 1.00 46.34 485 ARG A O 1
ATOM 3860 N N . GLY A 1 486 ? 40.094 -35.135 19.251 1.00 51.84 486 GLY A N 1
ATOM 3861 C CA . GLY A 1 486 ? 40.401 -36.568 19.208 1.00 51.84 486 GLY A CA 1
ATOM 3862 C C . GLY A 1 486 ? 40.360 -37.183 17.804 1.00 51.84 486 GLY A C 1
ATOM 3863 O O . GLY A 1 486 ? 40.645 -38.370 17.668 1.00 51.84 486 GLY A O 1
ATOM 3864 N N . LEU A 1 487 ? 39.988 -36.393 16.794 1.00 40.25 487 LEU A N 1
ATOM 3865 C CA . LEU A 1 487 ? 40.257 -36.636 15.372 1.00 40.25 487 LEU A CA 1
ATOM 3866 C C . LEU A 1 487 ? 41.584 -35.971 15.012 1.00 40.25 487 LEU A C 1
ATOM 3868 O O . LEU A 1 487 ? 42.315 -36.563 14.190 1.00 40.25 487 LEU A O 1
#